Protein AF-A0A520W2F1-F1 (afdb_monomer_lite)

Structure (mmCIF, N/CA/C/O backbone):
data_AF-A0A520W2F1-F1
#
_entry.id   AF-A0A520W2F1-F1
#
loop_
_atom_site.group_PDB
_atom_site.id
_atom_site.type_symbol
_atom_site.label_atom_id
_atom_site.label_alt_id
_atom_site.label_comp_id
_atom_site.label_asym_id
_atom_site.label_entity_id
_atom_site.label_seq_id
_atom_site.pdbx_PDB_ins_code
_atom_site.Cartn_x
_atom_site.Cartn_y
_atom_site.Cartn_z
_atom_site.occupancy
_atom_site.B_iso_or_equiv
_atom_site.auth_seq_id
_atom_site.auth_comp_id
_atom_site.auth_asym_id
_atom_site.auth_atom_id
_atom_site.pdbx_PDB_model_num
ATOM 1 N N . TYR A 1 1 ? -14.269 18.482 9.002 1.00 90.44 1 TYR A N 1
ATOM 2 C CA . TYR A 1 1 ? -13.651 19.358 10.017 1.00 90.44 1 TYR A CA 1
ATOM 3 C C . TYR A 1 1 ? -13.728 20.830 9.618 1.00 90.44 1 TYR A C 1
ATOM 5 O O . TYR A 1 1 ? -14.440 21.563 10.280 1.00 90.44 1 TYR A O 1
ATOM 13 N N . GLN A 1 2 ? -13.091 21.264 8.519 1.00 90.62 2 GLN A N 1
ATOM 14 C CA . GLN A 1 2 ? -13.062 22.687 8.110 1.00 90.62 2 GLN A CA 1
ATOM 15 C C . GLN A 1 2 ? -14.448 23.316 7.886 1.00 90.62 2 GLN A C 1
ATOM 17 O O . GLN A 1 2 ? -14.643 24.490 8.170 1.00 90.62 2 GLN A O 1
ATOM 22 N N . GLU A 1 3 ? -15.423 22.529 7.433 1.00 90.25 3 GLU A N 1
ATOM 23 C CA . GLU A 1 3 ? -16.816 22.973 7.276 1.00 90.25 3 GLU A CA 1
ATOM 24 C C . GLU A 1 3 ? -17.661 22.846 8.558 1.00 90.25 3 GLU A C 1
ATOM 26 O O . GLU A 1 3 ? -18.875 23.011 8.516 1.00 90.25 3 GLU A O 1
ATOM 31 N N . GLY A 1 4 ? -17.049 22.495 9.693 1.00 92.69 4 GLY A N 1
ATOM 32 C CA . GLY A 1 4 ? -17.732 22.394 10.984 1.00 92.69 4 GLY A CA 1
ATOM 33 C C . GLY A 1 4 ? -18.647 21.177 11.151 1.00 92.69 4 GLY A C 1
ATOM 34 O O . GLY A 1 4 ? -19.496 21.195 12.029 1.00 92.69 4 GLY A O 1
ATOM 35 N N . LEU A 1 5 ? -18.509 20.126 10.331 1.00 94.31 5 LEU A N 1
ATOM 36 C CA . LEU A 1 5 ? -19.343 18.913 10.437 1.00 94.31 5 LEU A CA 1
ATOM 37 C C . LEU A 1 5 ? -18.865 17.903 11.487 1.00 94.31 5 LEU A C 1
ATOM 39 O O . LEU A 1 5 ? -19.678 17.186 12.059 1.00 94.31 5 LEU A O 1
ATOM 43 N N . ILE A 1 6 ? -17.559 17.820 11.728 1.00 97.25 6 ILE A N 1
ATOM 44 C CA . ILE A 1 6 ? -16.940 16.856 12.649 1.00 97.25 6 ILE A CA 1
ATOM 45 C C . ILE A 1 6 ? -15.871 17.553 13.487 1.00 97.25 6 ILE A C 1
ATOM 47 O O . ILE A 1 6 ? -15.365 18.602 13.071 1.00 97.25 6 ILE A O 1
ATOM 51 N N . THR A 1 7 ? -15.515 16.953 14.620 1.00 95.88 7 THR A N 1
ATOM 52 C CA . THR A 1 7 ? -14.354 17.331 15.442 1.00 95.88 7 THR A CA 1
ATOM 53 C C . THR A 1 7 ? -13.029 17.144 14.686 1.00 95.88 7 THR A C 1
ATOM 55 O O . THR A 1 7 ? -13.000 16.736 13.517 1.00 95.88 7 THR A O 1
ATOM 58 N N . TYR A 1 8 ? -11.915 17.535 15.309 1.00 92.44 8 TYR A N 1
ATOM 59 C CA . TYR A 1 8 ? -10.591 17.423 14.699 1.00 92.44 8 TYR A CA 1
ATOM 60 C C . TYR A 1 8 ? -10.228 15.954 14.444 1.00 92.44 8 TYR A C 1
ATOM 62 O O . TYR A 1 8 ? -10.428 15.095 15.295 1.00 92.44 8 TYR A O 1
ATOM 70 N N . MET A 1 9 ? -9.730 15.660 13.242 1.00 91.19 9 MET A N 1
ATOM 71 C CA . MET A 1 9 ? -9.581 14.289 12.737 1.00 91.19 9 MET A CA 1
ATOM 72 C C . MET A 1 9 ? -8.230 13.636 13.049 1.00 91.19 9 MET A C 1
ATOM 74 O O . MET A 1 9 ? -8.017 12.484 12.688 1.00 91.19 9 MET A O 1
ATOM 78 N N . ARG A 1 10 ? -7.289 14.369 13.651 1.00 88.25 10 ARG A N 1
ATOM 79 C CA . ARG A 1 10 ? -6.002 13.823 14.094 1.00 88.25 10 ARG A CA 1
ATOM 80 C C . ARG A 1 10 ? -6.065 13.709 15.603 1.00 88.25 10 ARG A C 1
ATOM 82 O O . ARG A 1 10 ? -5.764 14.658 16.304 1.00 88.25 10 ARG A O 1
ATOM 89 N N . THR A 1 11 ? -6.553 12.575 16.073 1.00 85.88 11 THR A N 1
ATOM 90 C CA . THR A 1 11 ? -6.689 12.296 17.498 1.00 85.88 11 THR A CA 1
ATOM 91 C C . THR A 1 11 ? -6.498 10.807 17.729 1.00 85.88 11 THR A C 1
ATOM 93 O O . THR A 1 11 ? -6.858 9.988 16.885 1.00 85.88 11 THR A O 1
ATOM 96 N N . ASP A 1 12 ? -5.894 10.484 18.858 1.00 82.62 12 ASP A N 1
ATOM 97 C CA . ASP A 1 12 ? -5.731 9.154 19.438 1.00 82.62 12 ASP A CA 1
ATOM 98 C C . ASP A 1 12 ? -6.747 8.901 20.572 1.00 82.62 12 ASP A C 1
ATOM 100 O O . ASP A 1 12 ? -6.760 7.844 21.203 1.00 82.62 12 ASP A O 1
ATOM 104 N N . SER A 1 13 ? -7.624 9.872 20.838 1.00 86.44 13 SER A N 1
ATOM 105 C CA . SER A 1 13 ? -8.632 9.807 21.886 1.00 86.44 13 SER A CA 1
ATOM 106 C C . SER A 1 13 ? -9.911 9.150 21.385 1.00 86.44 13 SER A C 1
ATOM 108 O O . SER A 1 13 ? -10.468 9.504 20.347 1.00 86.44 13 SER A O 1
ATOM 110 N N . THR A 1 14 ? -10.443 8.231 22.186 1.00 90.56 14 THR A N 1
ATOM 111 C CA . THR A 1 14 ? -11.793 7.675 22.015 1.00 90.56 14 THR A CA 1
ATOM 112 C C . THR A 1 14 ? -12.807 8.314 22.967 1.00 90.56 14 THR A C 1
ATOM 114 O O . THR A 1 14 ? -13.938 7.841 23.077 1.00 90.56 14 THR A O 1
ATOM 117 N N . VAL A 1 15 ? -12.405 9.349 23.712 1.00 91.69 15 VAL A N 1
ATOM 118 C CA . VAL A 1 15 ? -13.236 9.986 24.739 1.00 91.69 15 VAL A CA 1
ATOM 119 C C . VAL A 1 15 ? -14.227 10.940 24.079 1.00 91.69 15 VAL A C 1
ATOM 121 O O . VAL A 1 15 ? -13.848 11.734 23.224 1.00 91.69 15 VAL A O 1
ATOM 124 N N . LEU A 1 16 ? -15.489 10.892 24.506 1.00 93.88 16 LEU A N 1
ATOM 125 C CA . LEU A 1 16 ? -16.518 11.869 24.146 1.00 93.88 16 LEU A CA 1
ATOM 126 C C . LEU A 1 16 ? -16.729 12.859 25.296 1.00 93.88 16 LEU A C 1
ATOM 128 O O . LEU A 1 16 ? -16.698 12.471 26.464 1.00 93.88 16 LEU A O 1
ATOM 132 N N . SER A 1 17 ? -16.983 14.124 24.967 1.00 93.44 17 SER A N 1
ATOM 133 C CA . SER A 1 17 ? -17.388 15.148 25.925 1.00 93.44 17 SER A CA 1
ATOM 134 C C . SER A 1 17 ? -18.787 14.855 26.472 1.00 93.44 17 SER A C 1
ATOM 136 O O . SER A 1 17 ? -19.604 14.190 25.831 1.00 93.44 17 SER A O 1
ATOM 138 N N . GLU A 1 18 ? -19.119 15.418 27.634 1.00 94.12 18 GLU A N 1
ATOM 139 C CA . GLU A 1 18 ? -20.471 15.305 28.203 1.00 94.12 18 GLU A CA 1
ATOM 140 C C . GLU A 1 18 ? -21.548 15.847 27.249 1.00 94.12 18 GLU A C 1
ATOM 142 O O . GLU A 1 18 ? -22.629 15.264 27.119 1.00 94.12 18 GLU A O 1
ATOM 147 N N . THR A 1 19 ? -21.236 16.926 26.523 1.00 95.06 19 THR A N 1
ATOM 148 C CA . THR A 1 19 ? -22.117 17.503 25.499 1.00 95.06 19 THR A CA 1
ATOM 149 C C . THR A 1 19 ? -22.362 16.530 24.347 1.00 95.06 19 THR A C 1
ATOM 151 O O . THR A 1 19 ? -23.500 16.368 23.912 1.00 95.06 19 THR A O 1
ATOM 154 N N . ALA A 1 20 ? -21.331 15.817 23.894 1.00 96.62 20 ALA A N 1
ATOM 155 C CA . ALA A 1 20 ? -21.437 14.828 22.830 1.00 96.62 20 ALA A CA 1
ATOM 156 C C . ALA A 1 20 ? -22.192 13.566 23.255 1.00 96.62 20 ALA A C 1
ATOM 158 O O . ALA A 1 20 ? -23.028 13.063 22.503 1.00 96.62 20 ALA A O 1
ATOM 159 N N . ILE A 1 21 ? -21.930 13.076 24.470 1.00 97.56 21 ILE A N 1
ATOM 160 C CA . ILE A 1 21 ? -22.665 11.955 25.068 1.00 97.56 21 ILE A CA 1
ATOM 161 C C . ILE A 1 21 ? -24.153 12.304 25.145 1.00 97.56 21 ILE A C 1
ATOM 163 O O . ILE A 1 21 ? -25.001 11.512 24.731 1.00 97.56 21 ILE A O 1
ATOM 167 N N . SER A 1 22 ? -24.473 13.512 25.613 1.00 97.62 22 SER A N 1
ATOM 168 C CA . SER A 1 22 ? -25.851 14.001 25.693 1.00 97.62 22 SER A CA 1
ATOM 169 C C . SER A 1 22 ? -26.500 14.096 24.310 1.00 97.62 22 SER A C 1
ATOM 171 O O . SER A 1 22 ? -27.618 13.616 24.127 1.00 97.62 22 SER A O 1
ATOM 173 N N . ALA A 1 23 ? -25.794 14.636 23.311 1.00 98.00 23 ALA A N 1
ATOM 174 C CA . ALA A 1 23 ? -26.276 14.729 21.933 1.00 98.00 23 ALA A CA 1
ATOM 175 C C . ALA A 1 23 ? -26.594 13.350 21.328 1.00 98.00 23 ALA A C 1
ATOM 177 O O . ALA A 1 23 ? -27.672 13.153 20.760 1.00 98.00 23 ALA A O 1
ATOM 178 N N . ALA A 1 24 ? -25.691 12.377 21.498 1.00 98.12 24 ALA A N 1
ATOM 179 C CA . ALA A 1 24 ? -25.883 11.007 21.032 1.00 98.12 24 ALA A CA 1
ATOM 180 C C . ALA A 1 24 ? -27.083 10.335 21.715 1.00 98.12 24 ALA A C 1
ATOM 182 O O . ALA A 1 24 ? -27.955 9.788 21.041 1.00 98.12 24 ALA A O 1
ATOM 183 N N . ARG A 1 25 ? -27.172 10.418 23.049 1.00 98.12 25 ARG A N 1
ATOM 184 C CA . ARG A 1 25 ? -28.269 9.823 23.830 1.00 98.12 25 ARG A CA 1
ATOM 185 C C . ARG A 1 25 ? -29.623 10.449 23.501 1.00 98.12 25 ARG A C 1
ATOM 187 O O . ARG A 1 25 ? -30.599 9.719 23.346 1.00 98.12 25 ARG A O 1
ATOM 194 N N . ASN A 1 26 ? -29.676 11.768 23.316 1.00 97.88 26 ASN A N 1
ATOM 195 C CA . ASN A 1 26 ? -30.883 12.469 22.871 1.00 97.88 26 ASN A CA 1
ATOM 196 C C . ASN A 1 26 ? -31.319 12.003 21.480 1.00 97.88 26 ASN A C 1
ATOM 198 O O . ASN A 1 26 ? -32.504 11.759 21.251 1.00 97.88 26 ASN A O 1
ATOM 202 N N . TYR A 1 27 ? -30.373 11.832 20.552 1.00 97.81 27 TYR A N 1
ATOM 203 C CA . TYR A 1 27 ? -30.680 11.269 19.241 1.00 97.81 27 TYR A CA 1
ATOM 204 C C . TYR A 1 27 ? -31.247 9.847 19.359 1.00 97.81 27 TYR A C 1
ATOM 206 O O . TYR A 1 27 ? -32.271 9.560 18.741 1.00 97.81 27 TYR A O 1
ATOM 214 N N . ILE A 1 28 ? -30.649 8.984 20.190 1.00 97.94 28 ILE A N 1
ATOM 215 C CA . ILE A 1 28 ? -31.130 7.610 20.402 1.00 97.94 28 ILE A CA 1
ATOM 216 C C . ILE A 1 28 ? -32.555 7.615 20.969 1.00 97.94 28 ILE A C 1
ATOM 218 O O . ILE A 1 28 ? -33.444 6.987 20.400 1.00 97.94 28 ILE A O 1
ATOM 222 N N . SER A 1 29 ? -32.794 8.386 22.035 1.00 97.56 29 SER A N 1
ATOM 223 C CA . SER A 1 29 ? -34.103 8.510 22.691 1.00 97.56 29 SER A CA 1
ATOM 224 C C . SER A 1 29 ? -35.216 8.964 21.741 1.00 97.56 29 SER A C 1
ATOM 226 O O . SER A 1 29 ? -36.367 8.574 21.914 1.00 97.56 29 SER A O 1
ATOM 228 N N . ASN A 1 30 ? -34.891 9.807 20.757 1.00 97.06 30 ASN A N 1
ATOM 229 C CA . ASN A 1 30 ? -35.870 10.362 19.823 1.00 97.06 30 ASN A CA 1
ATOM 230 C C . ASN A 1 30 ? -36.127 9.478 18.594 1.00 97.06 30 ASN A C 1
ATOM 232 O O . ASN A 1 30 ? -37.130 9.681 17.914 1.00 97.06 30 ASN A O 1
ATOM 236 N N . ASN A 1 31 ? -35.225 8.544 18.271 1.00 96.62 31 ASN A N 1
ATOM 237 C CA . ASN A 1 31 ? -35.270 7.793 17.009 1.00 96.62 31 ASN A CA 1
ATOM 238 C C . ASN A 1 31 ? -35.364 6.268 17.188 1.00 96.62 31 ASN A C 1
ATOM 240 O O . ASN A 1 31 ? -35.648 5.573 16.215 1.00 96.62 31 ASN A O 1
ATOM 244 N N . PHE A 1 32 ? -35.153 5.738 18.396 1.00 96.44 32 PHE A N 1
ATOM 245 C CA . PHE A 1 32 ? -35.171 4.299 18.679 1.00 96.44 32 PHE A CA 1
ATOM 246 C C . PHE A 1 32 ? -36.085 3.964 19.862 1.00 96.44 32 PHE A C 1
ATOM 248 O O . PHE A 1 32 ? -36.424 4.820 20.678 1.00 96.44 32 PHE A O 1
ATOM 255 N N . HIS A 1 33 ? -36.482 2.692 19.971 1.00 96.56 33 HIS A N 1
ATOM 256 C CA . HIS A 1 33 ? -37.193 2.200 21.153 1.00 96.56 33 HIS A CA 1
ATOM 257 C C . HIS A 1 33 ? -36.317 2.348 22.409 1.00 96.56 33 HIS A C 1
ATOM 259 O O . HIS A 1 33 ? -35.094 2.224 22.329 1.00 96.56 33 HIS A O 1
ATOM 265 N N . LYS A 1 34 ? -36.941 2.553 23.578 1.00 96.69 34 LYS A N 1
ATOM 266 C CA . LYS A 1 34 ? -36.243 2.803 24.855 1.00 96.69 34 LYS A CA 1
ATOM 267 C C . LYS A 1 34 ? -35.170 1.758 25.195 1.00 96.69 34 LYS A C 1
ATOM 269 O O . LYS A 1 34 ? -34.171 2.104 25.805 1.00 96.69 34 LYS A O 1
ATOM 274 N N . ASP A 1 35 ? -35.350 0.510 24.760 1.00 96.62 35 ASP A N 1
ATOM 275 C CA . ASP A 1 35 ? -34.428 -0.594 25.061 1.00 96.62 35 ASP A CA 1
ATOM 276 C C . ASP A 1 35 ? -33.057 -0.432 24.372 1.00 96.62 35 ASP A C 1
ATOM 278 O O . ASP A 1 35 ? -32.069 -1.027 24.801 1.00 96.62 35 ASP A O 1
ATOM 282 N N . TYR A 1 36 ? -32.962 0.402 23.328 1.00 97.56 36 TYR A N 1
ATOM 283 C CA . TYR A 1 36 ? -31.696 0.732 22.661 1.00 97.56 36 TYR A CA 1
ATOM 284 C C . TYR A 1 36 ? -30.877 1.798 23.397 1.00 97.56 36 TYR A C 1
ATOM 286 O O . TYR A 1 36 ? -29.715 2.006 23.044 1.00 97.56 36 TYR A O 1
ATOM 294 N N . LEU A 1 37 ? -31.455 2.467 24.399 1.00 97.81 37 LEU A N 1
ATOM 295 C CA . LEU A 1 37 ? -30.770 3.455 25.222 1.00 97.81 37 LEU A CA 1
ATOM 296 C C . LEU A 1 37 ? -30.395 2.826 26.577 1.00 97.81 37 LEU A C 1
ATOM 298 O O . LEU A 1 37 ? -31.286 2.520 27.370 1.00 97.81 37 LEU A O 1
ATOM 302 N N . PRO A 1 38 ? -29.101 2.663 26.895 1.00 97.00 38 PRO A N 1
ATOM 303 C CA . PRO A 1 38 ? -28.687 2.176 28.201 1.00 97.00 38 PRO A CA 1
ATOM 304 C C . PRO A 1 38 ? -29.016 3.208 29.288 1.00 97.00 38 PRO A C 1
ATOM 306 O O . PRO A 1 38 ? -28.926 4.421 29.059 1.00 97.00 38 PRO A O 1
ATOM 309 N N . ASN A 1 39 ? -29.352 2.721 30.488 1.00 95.38 39 ASN A N 1
ATOM 310 C CA . ASN A 1 39 ? -29.718 3.566 31.632 1.00 95.38 39 ASN A CA 1
ATOM 311 C C . ASN A 1 39 ? -28.635 4.612 31.935 1.00 95.38 39 ASN A C 1
ATOM 313 O O . ASN A 1 39 ? -28.934 5.800 32.020 1.00 95.38 39 ASN A O 1
ATOM 317 N N . GLU A 1 40 ? -27.377 4.177 31.985 1.00 96.69 40 GLU A N 1
ATOM 318 C CA . GLU A 1 40 ? -26.213 5.028 32.236 1.00 96.69 40 GLU A CA 1
ATOM 319 C C . GLU A 1 40 ? -25.466 5.374 30.932 1.00 96.69 40 GLU A C 1
ATOM 321 O O . GLU A 1 40 ? -25.478 4.579 29.982 1.00 96.69 40 GLU A O 1
ATOM 326 N N . PRO A 1 41 ? -24.810 6.548 30.854 1.00 97.00 41 PRO A N 1
ATOM 327 C CA . PRO A 1 41 ? -23.959 6.907 29.723 1.00 97.00 41 PRO A CA 1
ATOM 328 C C . PRO A 1 41 ? -22.741 5.981 29.619 1.00 97.00 41 PRO A C 1
ATOM 330 O O . PRO A 1 41 ? -22.143 5.590 30.623 1.00 97.00 41 PRO A O 1
ATOM 333 N N . ARG A 1 42 ? -22.332 5.659 28.387 1.00 95.56 42 ARG A N 1
ATOM 334 C CA . ARG A 1 42 ? -21.140 4.839 28.141 1.00 95.56 42 ARG A CA 1
ATOM 335 C C . ARG A 1 42 ? -19.907 5.727 28.053 1.00 95.56 42 ARG A C 1
ATOM 337 O O . ARG A 1 42 ? -19.890 6.702 27.304 1.00 95.56 42 ARG A O 1
ATOM 344 N N . THR A 1 43 ? -18.860 5.364 28.786 1.00 92.06 43 THR A N 1
ATOM 345 C CA . THR A 1 43 ? -17.564 6.051 28.748 1.00 92.06 43 THR A CA 1
ATOM 346 C C . THR A 1 43 ? -16.481 5.097 28.260 1.00 92.06 43 THR A C 1
ATOM 348 O O . THR A 1 43 ? -16.436 3.932 28.652 1.00 92.06 43 THR A O 1
ATOM 351 N N . TYR A 1 44 ? -15.606 5.597 27.390 1.00 90.62 44 TYR A N 1
ATOM 352 C CA . TYR A 1 44 ? -14.509 4.834 26.801 1.00 90.62 44 TYR A CA 1
ATOM 353 C C . TYR A 1 44 ? -13.194 5.489 27.195 1.00 90.62 44 TYR A C 1
ATOM 355 O O . TYR A 1 44 ? -12.992 6.677 26.949 1.00 90.62 44 TYR A O 1
ATOM 363 N N . LYS A 1 45 ? -12.308 4.724 27.835 1.00 81.31 45 LYS A N 1
ATOM 364 C CA . LYS A 1 45 ? -10.980 5.208 28.219 1.00 81.31 45 LYS A CA 1
ATOM 365 C C . LYS A 1 45 ? -10.054 5.158 27.008 1.00 81.31 45 LYS A C 1
ATOM 367 O O . LYS A 1 45 ? -10.008 4.128 26.337 1.00 81.31 45 LYS A O 1
ATOM 372 N N . SER A 1 46 ? -9.298 6.231 26.777 1.00 74.25 46 SER A N 1
ATOM 373 C CA . SER A 1 46 ? -8.190 6.183 25.821 1.00 74.25 46 SER A CA 1
ATOM 374 C C . SER A 1 46 ? -7.128 5.196 26.317 1.00 74.25 46 SER A C 1
ATOM 376 O O . SER A 1 46 ? -6.836 5.140 27.515 1.00 74.25 46 SER A O 1
ATOM 378 N N . LYS A 1 47 ? -6.579 4.395 25.400 1.00 64.69 47 LYS A N 1
ATOM 379 C CA . LYS A 1 47 ? -5.456 3.486 25.676 1.00 64.69 47 LYS A CA 1
ATOM 380 C C . LYS A 1 47 ? -4.102 4.200 25.617 1.00 64.69 47 LYS A C 1
ATOM 382 O O . LYS A 1 47 ? -3.119 3.656 26.116 1.00 64.69 47 LYS A O 1
ATOM 387 N N . VAL A 1 48 ? -4.043 5.390 25.019 1.00 62.69 48 VAL A N 1
ATOM 388 C CA . VAL A 1 48 ? -2.790 6.094 24.735 1.00 62.69 48 VAL A CA 1
ATOM 389 C C . VAL A 1 48 ? -2.425 7.009 25.905 1.00 62.69 48 VAL A C 1
ATOM 391 O O . VAL A 1 48 ? -3.270 7.725 26.440 1.00 62.69 48 VAL A O 1
ATOM 394 N N . LYS A 1 49 ? -1.161 6.939 26.345 1.00 54.16 49 LYS A N 1
ATOM 395 C CA . LYS A 1 49 ? -0.626 7.707 27.487 1.00 54.16 49 LYS A CA 1
ATOM 396 C C . LYS A 1 49 ? -0.408 9.191 27.183 1.00 54.16 49 LYS A C 1
ATOM 398 O O . LYS A 1 49 ? -0.189 9.957 28.117 1.00 54.16 49 LYS A O 1
ATOM 403 N N . ASN A 1 50 ? -0.423 9.584 25.912 1.00 56.38 50 ASN A N 1
ATOM 404 C CA . ASN A 1 50 ? -0.050 10.929 25.515 1.00 56.38 50 ASN A CA 1
ATOM 405 C C . ASN A 1 50 ? -1.219 11.915 25.686 1.00 56.38 50 ASN A C 1
ATOM 407 O O . ASN A 1 50 ? -2.337 11.674 25.244 1.00 56.38 50 ASN A O 1
ATOM 411 N N . THR A 1 51 ? -0.941 13.036 26.351 1.00 52.59 51 THR A N 1
ATOM 412 C CA . THR A 1 51 ? -1.860 14.154 26.626 1.00 52.59 51 THR A CA 1
ATOM 413 C C . THR A 1 51 ? -1.620 15.360 25.719 1.00 52.59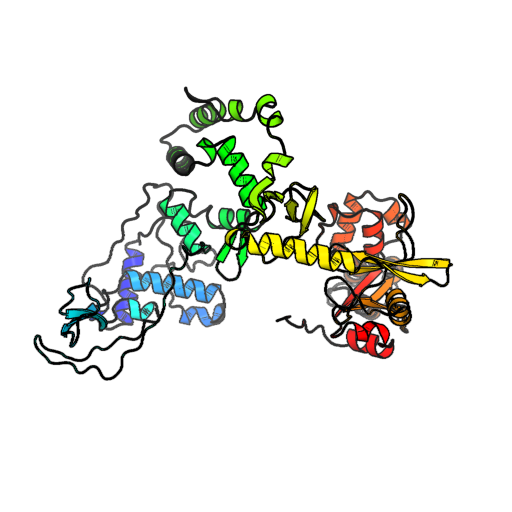 51 THR A C 1
ATOM 415 O O . THR A 1 51 ? -2.151 16.436 25.997 1.00 52.59 51 THR A O 1
ATOM 418 N N . GLN A 1 52 ? -0.822 15.217 24.653 1.00 48.75 52 GLN A N 1
ATOM 419 C CA . GLN A 1 52 ? -0.427 16.350 23.806 1.00 48.75 52 GLN A CA 1
ATOM 420 C C . GLN A 1 52 ? -1.585 17.097 23.163 1.00 48.75 52 GLN A C 1
ATOM 422 O O . GLN A 1 52 ? -1.437 18.258 22.793 1.00 48.75 52 GLN A O 1
ATOM 427 N N . GLU A 1 53 ? -2.758 16.487 23.108 1.00 49.78 53 GLU A N 1
ATOM 428 C CA . GLU A 1 53 ? -3.950 17.157 22.663 1.00 49.78 53 GLU A CA 1
ATOM 429 C C . GLU A 1 53 ? -5.115 16.716 23.557 1.00 49.78 53 GLU A C 1
ATOM 431 O O . GLU A 1 53 ? -5.503 15.550 23.572 1.00 49.78 53 GLU A O 1
ATOM 436 N N . ALA A 1 54 ? -5.684 17.654 24.326 1.00 56.22 54 ALA A N 1
ATOM 437 C CA . ALA A 1 54 ? -6.968 17.512 25.021 1.00 56.22 54 ALA A CA 1
ATOM 438 C C . ALA A 1 54 ? -8.104 17.399 23.988 1.00 56.22 54 ALA A C 1
ATOM 440 O O . ALA A 1 54 ? -8.981 18.259 23.882 1.00 56.22 54 ALA A O 1
ATOM 441 N N . HIS A 1 55 ? -8.006 16.402 23.120 1.00 70.19 55 HIS A N 1
ATOM 442 C CA . HIS A 1 55 ? -8.869 16.205 21.984 1.00 70.19 55 HIS A CA 1
ATOM 443 C C . HIS A 1 55 ? -9.825 15.067 22.263 1.00 70.19 55 HIS A C 1
ATOM 445 O O . HIS A 1 55 ? -9.564 14.087 22.961 1.00 70.19 55 HIS A O 1
ATOM 451 N N . GLU A 1 56 ? -11.009 15.298 21.746 1.00 87.38 56 GLU A N 1
ATOM 452 C CA . GLU A 1 56 ? -12.126 14.396 21.802 1.00 87.38 56 GLU A CA 1
ATOM 453 C C . GLU A 1 56 ? -12.078 13.467 20.590 1.00 87.38 56 GLU A C 1
ATOM 455 O O . GLU A 1 56 ? -11.480 13.811 19.570 1.00 87.38 56 GLU A O 1
ATOM 460 N N . ALA A 1 57 ? -12.764 12.331 20.675 1.00 93.81 57 ALA A N 1
ATOM 461 C CA . ALA A 1 57 ? -12.946 11.424 19.555 1.00 93.81 57 ALA A CA 1
ATOM 462 C C . ALA A 1 57 ? -13.459 12.129 18.290 1.00 93.81 57 ALA A C 1
ATOM 464 O O . ALA A 1 57 ? -14.150 13.156 18.337 1.00 93.81 57 ALA A O 1
ATOM 465 N N . ILE A 1 58 ? -13.174 11.522 17.135 1.00 95.94 58 ILE A N 1
ATOM 466 C CA . ILE A 1 58 ? -13.743 11.948 15.856 1.00 95.94 58 ILE A CA 1
ATOM 467 C C . ILE A 1 58 ? -15.241 11.641 15.863 1.00 95.94 58 ILE A C 1
ATOM 469 O O . ILE A 1 58 ? -15.656 10.484 15.833 1.00 95.94 58 ILE A O 1
ATOM 473 N N . ARG A 1 59 ? -16.058 12.691 15.891 1.00 97.25 59 ARG A N 1
ATOM 474 C CA . ARG A 1 59 ? -17.518 12.606 16.006 1.00 97.25 59 ARG A CA 1
ATOM 475 C C . ARG A 1 59 ? -18.196 13.796 15.322 1.00 97.25 59 ARG A C 1
ATOM 477 O O . ARG A 1 59 ? -17.508 14.769 14.991 1.00 97.25 59 ARG A O 1
ATOM 484 N N . PRO A 1 60 ? -19.523 13.771 15.101 1.00 98.00 60 PRO A N 1
ATOM 485 C CA . PRO A 1 60 ? -20.240 14.934 14.590 1.00 98.00 60 PRO A CA 1
ATOM 486 C C . PRO A 1 60 ? -20.037 16.156 15.494 1.00 98.00 60 PRO A C 1
ATOM 488 O O . PRO A 1 60 ? -20.030 16.043 16.718 1.00 98.00 60 PRO A O 1
ATOM 491 N N . ALA A 1 61 ? -19.841 17.329 14.908 1.00 96.00 61 ALA A N 1
ATOM 492 C CA . ALA A 1 61 ? -19.660 18.570 15.654 1.00 96.00 61 ALA A CA 1
ATOM 493 C C . ALA A 1 61 ? -20.999 19.146 16.154 1.00 96.00 61 ALA A C 1
ATOM 495 O O . ALA A 1 61 ? -22.070 18.779 15.670 1.00 96.00 61 ALA A O 1
ATOM 496 N N . GLY A 1 62 ? -20.911 20.090 17.097 1.00 93.00 62 GLY A N 1
ATOM 497 C CA . GLY A 1 62 ? -22.060 20.784 17.688 1.00 93.00 62 GLY A CA 1
ATOM 498 C C . GLY A 1 62 ? -22.699 20.055 18.875 1.00 93.00 62 GLY A C 1
ATOM 499 O O . GLY A 1 62 ? -22.415 18.889 19.138 1.00 93.00 62 GLY A O 1
ATOM 500 N N . GLU A 1 63 ? -23.565 20.770 19.598 1.00 94.06 63 GLU A N 1
ATOM 501 C CA . GLU A 1 63 ? -24.366 20.237 20.719 1.00 94.06 63 GLU A CA 1
ATOM 502 C C . GLU A 1 63 ? -25.537 19.363 20.248 1.00 94.06 63 GLU A C 1
ATOM 504 O O . GLU A 1 63 ? -26.084 18.569 21.009 1.00 94.06 63 GLU A O 1
ATOM 509 N N . VAL A 1 64 ? -25.925 19.506 18.978 1.00 95.69 64 VAL A N 1
ATOM 510 C CA . VAL A 1 64 ? -26.950 18.696 18.321 1.00 95.69 64 VAL A CA 1
ATOM 511 C C . VAL A 1 64 ? -26.351 18.140 17.041 1.00 95.69 64 VAL A C 1
ATOM 513 O O . VAL A 1 64 ? -25.972 18.893 16.145 1.00 95.69 64 VAL A O 1
ATOM 516 N N . PHE A 1 65 ? -26.271 16.815 16.947 1.00 96.88 65 PHE A N 1
ATOM 517 C CA . PHE A 1 65 ? -25.715 16.162 15.769 1.00 96.88 65 PHE A CA 1
ATOM 518 C C . PHE A 1 65 ? -26.676 16.252 14.588 1.00 96.88 65 PHE A C 1
ATOM 520 O O . PHE A 1 65 ? -27.876 16.005 14.720 1.00 96.88 65 PHE A O 1
ATOM 527 N N . ILE A 1 66 ? -26.133 16.577 13.417 1.00 95.19 66 ILE A N 1
ATOM 528 C CA . ILE A 1 66 ? -26.893 16.657 12.173 1.00 95.19 66 ILE A CA 1
ATOM 529 C C . ILE A 1 66 ? -27.038 15.233 11.613 1.00 95.19 66 ILE A C 1
ATOM 531 O O . ILE A 1 66 ? -26.037 14.602 11.297 1.00 95.19 66 ILE A O 1
ATOM 535 N N . PRO A 1 67 ? -28.248 14.679 11.457 1.00 94.50 67 PRO A N 1
ATOM 536 C CA . PRO A 1 67 ? -28.378 13.331 10.915 1.00 94.50 67 PRO A CA 1
ATOM 537 C C . PRO A 1 67 ? -27.934 13.282 9.440 1.00 94.50 67 PRO A C 1
ATOM 539 O O . PRO A 1 67 ? -28.191 14.245 8.708 1.00 94.50 67 PRO A O 1
ATOM 542 N N . PRO A 1 68 ? -27.323 12.182 8.956 1.00 93.25 68 PRO A N 1
ATOM 543 C CA . PRO A 1 68 ? -26.765 12.120 7.603 1.00 93.25 68 PRO A CA 1
ATOM 544 C C . PRO A 1 68 ? -27.758 12.503 6.499 1.00 93.25 68 PRO A C 1
ATOM 546 O O . PRO A 1 68 ? -27.438 13.293 5.611 1.00 93.25 68 PRO A O 1
ATOM 549 N N . ASN A 1 69 ? -29.015 12.063 6.598 1.00 90.19 69 ASN A N 1
ATOM 550 C CA . ASN A 1 69 ? -30.056 12.398 5.621 1.00 90.19 69 ASN A CA 1
ATOM 551 C C . ASN A 1 69 ? -30.269 13.916 5.429 1.00 90.19 69 ASN A C 1
ATOM 553 O O . ASN A 1 69 ? -30.698 14.327 4.351 1.00 90.19 69 ASN A O 1
ATOM 557 N N . LYS A 1 70 ? -29.932 14.760 6.415 1.00 91.38 70 LYS A N 1
ATOM 558 C CA . LYS A 1 70 ? -30.038 16.226 6.329 1.00 91.38 70 LYS A CA 1
ATOM 559 C C . LYS A 1 70 ? -28.912 16.884 5.535 1.00 91.38 70 LYS A C 1
ATOM 561 O O . LYS A 1 70 ? -29.112 17.992 5.050 1.00 91.38 70 LYS A O 1
ATOM 566 N N . ILE A 1 71 ? -27.767 16.222 5.376 1.00 88.06 71 ILE A N 1
ATOM 567 C CA . ILE A 1 71 ? -26.644 16.740 4.578 1.00 88.06 71 ILE A CA 1
ATOM 568 C C . ILE A 1 71 ? -26.608 16.157 3.155 1.00 88.06 71 ILE A C 1
ATOM 570 O O . ILE A 1 71 ? -25.862 16.647 2.309 1.00 88.06 71 ILE A O 1
ATOM 574 N N . SER A 1 72 ? -27.449 15.158 2.865 1.00 83.88 72 SER A N 1
ATOM 575 C CA . SER A 1 72 ? -27.517 14.466 1.566 1.00 83.88 72 SER A CA 1
ATOM 576 C C . SER A 1 72 ? -27.740 15.401 0.368 1.00 83.88 72 SER A C 1
ATOM 578 O O . SER A 1 72 ? -27.157 15.189 -0.692 1.00 83.88 72 SER A O 1
ATOM 580 N N . SER A 1 73 ? -28.523 16.473 0.533 1.00 81.50 73 SER A N 1
ATOM 581 C CA . SER A 1 73 ? -28.798 17.452 -0.527 1.00 81.50 73 SER A CA 1
ATOM 582 C C . SER A 1 73 ? -27.598 18.338 -0.861 1.00 81.50 73 SER A C 1
ATOM 584 O O . SER A 1 73 ? -27.444 18.742 -2.011 1.00 81.50 73 SER A O 1
ATOM 586 N N . LYS A 1 74 ? -26.740 18.633 0.126 1.00 83.62 74 LYS A N 1
ATOM 587 C CA . LYS A 1 74 ? -25.531 19.446 -0.063 1.00 83.62 74 LYS A CA 1
ATOM 588 C C . LYS A 1 74 ? -24.385 18.625 -0.653 1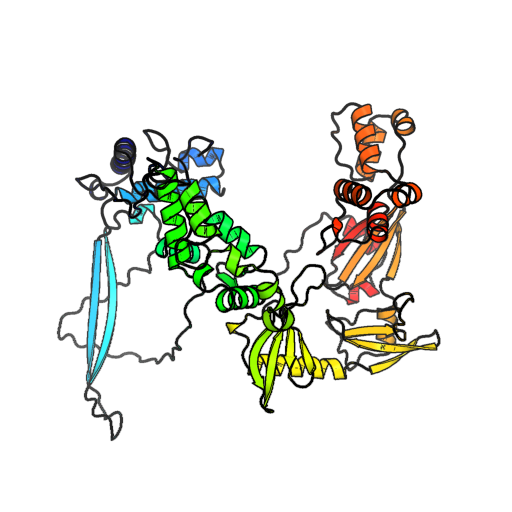.00 83.62 74 LYS A C 1
ATOM 590 O O . LYS A 1 74 ? -23.653 19.144 -1.488 1.00 83.62 74 LYS A O 1
ATOM 595 N N . TYR A 1 75 ? -24.236 17.370 -0.230 1.00 79.88 75 TYR A N 1
ATOM 596 C CA . TYR A 1 75 ? -23.071 16.555 -0.586 1.00 79.88 75 TYR A CA 1
ATOM 597 C C . TYR A 1 75 ? -23.348 15.454 -1.606 1.00 79.88 75 TYR A C 1
ATOM 599 O O . TYR A 1 75 ? -22.399 14.794 -1.991 1.00 79.88 75 TYR A O 1
ATOM 607 N N . ASN A 1 76 ? -24.577 15.270 -2.104 1.00 77.19 76 ASN A N 1
ATOM 608 C CA . ASN A 1 76 ? -24.990 14.072 -2.851 1.00 77.19 76 ASN A CA 1
ATOM 609 C C . ASN A 1 76 ? -24.843 12.793 -1.990 1.00 77.19 76 ASN A C 1
ATOM 611 O O . ASN A 1 76 ? -23.836 12.582 -1.321 1.00 77.19 76 ASN A O 1
ATOM 615 N N . GLY A 1 77 ? -25.848 11.915 -1.991 1.00 72.50 77 GLY A N 1
ATOM 616 C CA . GLY A 1 77 ? -25.860 10.713 -1.140 1.00 72.50 77 GLY A CA 1
ATOM 617 C C . GLY A 1 77 ? -24.726 9.717 -1.427 1.00 72.50 77 GLY A C 1
ATOM 618 O O . GLY A 1 77 ? -24.420 8.881 -0.583 1.00 72.50 77 GLY A O 1
ATOM 619 N N . ASP A 1 78 ? -24.078 9.830 -2.587 1.00 76.75 78 ASP A N 1
ATOM 620 C CA . ASP A 1 78 ? -22.994 8.942 -3.009 1.00 76.75 78 ASP A CA 1
ATOM 621 C C . ASP A 1 78 ? -21.581 9.527 -2.873 1.00 76.75 78 ASP A C 1
ATOM 623 O O . ASP A 1 78 ? -20.617 8.828 -3.205 1.00 76.75 78 ASP A O 1
ATOM 627 N N . SER A 1 79 ? -21.423 10.761 -2.383 1.00 88.75 79 SER A N 1
ATOM 628 C CA . SER A 1 79 ? -20.088 11.344 -2.185 1.00 88.75 79 SER A CA 1
ATOM 629 C C . SER A 1 79 ? -19.310 10.685 -1.051 1.00 88.75 79 SER A C 1
ATOM 631 O O . SER A 1 79 ? -19.876 10.118 -0.108 1.00 88.75 79 SER A O 1
ATOM 633 N N . ASP A 1 80 ? -17.987 10.798 -1.128 1.00 92.19 80 ASP A N 1
ATOM 634 C CA . ASP A 1 80 ? -17.084 10.290 -0.101 1.00 92.19 80 ASP A CA 1
ATOM 635 C C . ASP A 1 80 ? -17.255 11.065 1.215 1.00 92.19 80 ASP A C 1
ATOM 637 O O . ASP A 1 80 ? -17.237 10.462 2.289 1.00 92.19 80 ASP A O 1
ATOM 641 N N . GLU A 1 81 ? -17.525 12.374 1.156 1.00 92.19 81 GLU A N 1
ATOM 642 C CA . GLU A 1 81 ? -17.821 13.199 2.328 1.00 92.19 81 GLU A CA 1
ATOM 643 C C . GLU A 1 81 ? -19.087 12.728 3.051 1.00 92.19 81 GLU A C 1
ATOM 645 O O . GLU A 1 81 ? -19.081 12.587 4.278 1.00 92.19 81 GLU A O 1
ATOM 650 N N . TYR A 1 82 ? -20.165 12.446 2.309 1.00 92.88 82 TYR A N 1
ATOM 651 C CA . TYR A 1 82 ? -21.408 11.931 2.883 1.00 92.88 82 TYR A CA 1
ATOM 652 C C . TYR A 1 82 ? -21.202 10.555 3.523 1.00 92.88 82 TYR A C 1
ATOM 654 O O . TYR A 1 82 ? -21.652 10.319 4.649 1.00 92.88 82 TYR A O 1
ATOM 662 N N . LYS A 1 83 ? -20.507 9.646 2.829 1.00 93.38 83 LYS A N 1
ATOM 663 C CA . LYS A 1 83 ? -20.228 8.288 3.319 1.00 93.38 83 LYS A CA 1
ATOM 664 C C . LYS A 1 83 ? -19.372 8.312 4.583 1.00 93.38 83 LYS A C 1
ATOM 666 O O . LYS A 1 83 ? -19.716 7.646 5.559 1.00 93.38 83 LYS A O 1
ATOM 671 N N . LEU A 1 84 ? -18.311 9.120 4.600 1.00 95.19 84 LEU A N 1
ATOM 672 C CA . LEU A 1 84 ? -17.437 9.265 5.762 1.00 95.19 84 LEU A CA 1
ATOM 673 C C . LEU A 1 84 ? -18.168 9.912 6.944 1.00 95.19 84 LEU A C 1
ATOM 675 O O . LEU A 1 84 ? -18.053 9.433 8.070 1.00 95.19 84 LEU A O 1
ATOM 679 N N . TYR A 1 85 ? -18.966 10.955 6.702 1.00 96.25 85 TYR A N 1
ATOM 680 C CA . TYR A 1 85 ? -19.788 11.556 7.751 1.00 96.25 85 TYR A CA 1
ATOM 681 C C . TYR A 1 85 ? -20.799 10.562 8.328 1.00 96.25 85 TYR A C 1
ATOM 683 O O . TYR A 1 85 ? -20.935 10.462 9.545 1.00 96.25 85 TYR A O 1
ATOM 691 N N . SER A 1 86 ? -21.476 9.802 7.464 1.00 95.06 86 SER A N 1
ATOM 692 C CA . SER A 1 86 ? -22.438 8.773 7.870 1.00 95.06 86 SER A CA 1
ATOM 693 C C . SER A 1 86 ? -21.779 7.709 8.741 1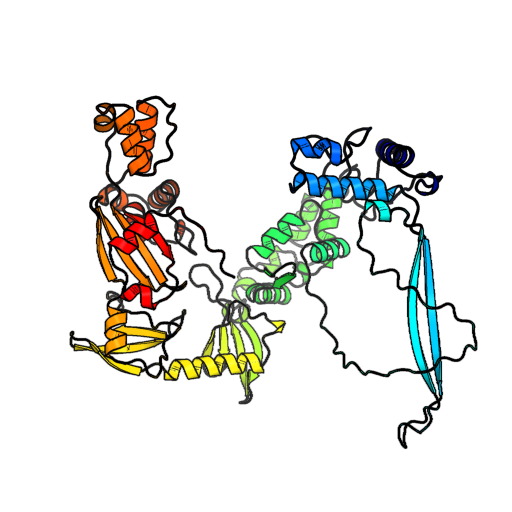.00 95.06 86 SER A C 1
ATOM 695 O O . SER A 1 86 ? -22.340 7.330 9.764 1.00 95.06 86 SER A O 1
ATOM 697 N N . LEU A 1 87 ? -20.568 7.274 8.382 1.00 95.81 87 LEU A N 1
ATOM 698 C CA . LEU A 1 87 ? -19.781 6.337 9.180 1.00 95.81 87 LEU A CA 1
ATOM 699 C C . LEU A 1 87 ? -19.448 6.913 10.564 1.00 95.81 87 LEU A C 1
ATOM 701 O O . LEU A 1 87 ? -19.709 6.261 11.571 1.00 95.81 87 LEU A O 1
ATOM 705 N N . ILE A 1 88 ? -18.926 8.144 10.622 1.00 97.31 88 ILE A N 1
ATOM 706 C CA . ILE A 1 88 ? -18.581 8.829 11.880 1.00 97.31 88 ILE A CA 1
ATOM 707 C C . ILE A 1 88 ? -19.822 9.001 12.767 1.00 97.31 88 ILE A C 1
ATOM 709 O O . ILE A 1 88 ? -19.784 8.713 13.966 1.00 97.31 88 ILE A O 1
ATOM 713 N N . PHE A 1 89 ? -20.937 9.443 12.182 1.00 97.56 89 PHE A N 1
ATOM 714 C CA . PHE A 1 89 ? -22.213 9.599 12.872 1.00 97.56 89 PHE A CA 1
ATOM 715 C C . PHE A 1 89 ? -22.690 8.262 13.443 1.00 97.56 89 PHE A C 1
ATOM 717 O O . PHE A 1 89 ? -22.909 8.152 14.649 1.00 97.56 89 PHE A O 1
ATOM 724 N N . ASN A 1 90 ? -22.783 7.229 12.604 1.00 96.94 90 ASN A N 1
ATOM 725 C CA . ASN A 1 90 ? -23.263 5.910 13.002 1.00 96.94 90 ASN A CA 1
ATOM 726 C C . ASN A 1 90 ? -22.380 5.288 14.086 1.00 96.94 90 ASN A C 1
ATOM 728 O O . ASN A 1 90 ? -22.909 4.737 15.049 1.00 96.94 90 ASN A O 1
ATOM 732 N N . GLN A 1 91 ? -21.055 5.429 13.985 1.00 97.12 91 GLN A N 1
ATOM 733 C CA . GLN A 1 91 ? -20.119 4.951 15.002 1.00 97.12 91 GLN A CA 1
ATOM 734 C C . GLN A 1 91 ? -20.309 5.681 16.338 1.00 97.12 91 GLN A C 1
ATOM 736 O O . GLN A 1 91 ? -20.354 5.042 17.391 1.00 97.12 91 GLN A O 1
ATOM 741 N N . THR A 1 92 ? -20.487 7.006 16.301 1.00 97.75 92 THR A N 1
ATOM 742 C CA . THR A 1 92 ? -20.715 7.817 17.506 1.00 97.75 92 THR A CA 1
ATOM 743 C C . THR A 1 92 ? -22.024 7.427 18.192 1.00 97.75 92 THR A C 1
ATOM 745 O O . THR A 1 92 ? -22.029 7.185 19.398 1.00 97.75 92 THR A O 1
ATOM 748 N N . ILE A 1 93 ? -23.123 7.310 17.438 1.00 98.06 93 ILE A N 1
ATOM 749 C CA . ILE A 1 93 ? -24.425 6.897 17.978 1.00 98.06 93 ILE A CA 1
ATOM 750 C C . ILE A 1 93 ? -24.345 5.483 18.559 1.00 98.06 93 ILE A C 1
ATOM 752 O O . ILE A 1 93 ? -24.725 5.278 19.709 1.00 98.06 93 ILE A O 1
ATOM 756 N N . SER A 1 94 ? -23.772 4.535 17.814 1.00 97.19 94 SER A N 1
ATOM 757 C CA . SER A 1 94 ? -23.631 3.137 18.244 1.00 97.19 94 SER A CA 1
ATOM 758 C C . SER A 1 94 ? -22.869 3.006 19.565 1.00 97.19 94 SER A C 1
ATOM 760 O O . SER A 1 94 ? -23.238 2.189 20.404 1.00 97.19 94 SER A O 1
ATOM 762 N N . SER A 1 95 ? -21.858 3.854 19.800 1.00 97.25 95 SER A N 1
ATOM 763 C CA . SER A 1 95 ? -21.083 3.852 21.051 1.00 97.25 95 SER A CA 1
ATOM 764 C C . SER A 1 95 ? -21.919 4.133 22.311 1.00 97.25 95 SER A C 1
ATOM 766 O O . SER A 1 95 ? -21.509 3.786 23.414 1.00 97.25 95 SER A O 1
ATOM 768 N N . GLN A 1 96 ? -23.094 4.754 22.170 1.00 98.06 96 GLN A N 1
ATOM 769 C CA . GLN A 1 96 ? -23.982 5.097 23.285 1.00 98.06 96 GLN A CA 1
ATOM 770 C C . GLN A 1 96 ? -25.249 4.233 23.341 1.00 98.06 96 GLN A C 1
ATOM 772 O O . GLN A 1 96 ? -26.135 4.524 24.144 1.00 98.06 96 GLN A O 1
ATOM 777 N N . MET A 1 97 ? -25.348 3.184 22.520 1.00 98.06 97 MET A N 1
ATOM 778 C CA . MET A 1 97 ? -26.494 2.269 22.485 1.00 98.06 97 MET A CA 1
ATOM 779 C C . MET A 1 97 ? -26.277 1.030 23.366 1.00 98.06 97 MET A C 1
ATOM 781 O O . MET A 1 97 ? -25.169 0.736 23.816 1.00 98.06 97 MET A O 1
ATOM 785 N N . THR A 1 98 ? -27.361 0.306 23.644 1.00 97.44 98 THR A N 1
ATOM 786 C CA . THR A 1 98 ? -27.342 -0.970 24.376 1.00 97.44 98 THR A CA 1
ATOM 787 C C . THR A 1 98 ? -26.612 -2.057 23.575 1.00 97.44 98 THR A C 1
ATOM 789 O O . THR A 1 98 ? -26.599 -2.032 22.342 1.00 97.44 98 THR A O 1
ATOM 792 N N . ASP A 1 99 ? -26.012 -3.028 24.267 1.00 96.00 99 ASP A N 1
ATOM 793 C CA . ASP A 1 99 ? -25.329 -4.154 23.624 1.00 96.00 99 ASP A CA 1
ATOM 794 C C . ASP A 1 99 ? -26.299 -5.037 22.831 1.00 96.00 99 ASP A C 1
ATOM 796 O O . ASP A 1 99 ? -27.469 -5.195 23.184 1.00 96.00 99 ASP A O 1
ATOM 800 N N . THR A 1 100 ? -25.787 -5.647 21.766 1.00 93.56 100 THR A N 1
ATOM 801 C CA . THR A 1 100 ? -26.449 -6.772 21.101 1.00 93.56 100 THR A CA 1
ATOM 802 C C . THR A 1 100 ? -26.488 -7.964 22.052 1.00 93.56 100 THR A C 1
ATOM 804 O O . THR A 1 100 ? -25.463 -8.313 22.641 1.00 93.56 100 THR A O 1
ATOM 807 N N . THR A 1 101 ? -27.635 -8.630 22.169 1.00 93.31 101 THR A N 1
ATOM 808 C CA . THR A 1 101 ? -27.759 -9.876 22.934 1.00 93.31 101 THR A CA 1
ATOM 809 C C . THR A 1 101 ? -28.191 -11.024 22.035 1.00 93.31 101 THR A C 1
ATOM 811 O O . THR A 1 101 ? -28.880 -10.851 21.029 1.00 93.31 101 THR A O 1
ATOM 814 N N . GLY A 1 102 ? -27.747 -12.224 22.384 1.00 89.88 102 GLY A N 1
ATOM 815 C CA . GLY A 1 102 ? -28.022 -13.429 21.625 1.00 89.88 102 GLY A CA 1
ATOM 816 C C . GLY A 1 102 ? -27.557 -14.668 22.370 1.00 89.88 102 GLY A C 1
ATOM 817 O O . GLY A 1 102 ? -26.988 -14.586 23.461 1.00 89.88 102 GLY A O 1
ATOM 818 N N . LYS A 1 103 ? -27.805 -15.826 21.766 1.00 88.38 103 LYS A N 1
ATOM 819 C CA . LYS A 1 103 ? -27.425 -17.131 22.302 1.00 88.38 103 LYS A CA 1
ATOM 820 C C . LYS A 1 103 ? -26.625 -17.888 21.264 1.00 88.38 103 LYS A C 1
ATOM 822 O O . LYS A 1 103 ? -27.095 -18.096 20.148 1.00 88.38 103 LYS A O 1
ATOM 827 N N . THR A 1 104 ? -25.442 -18.337 21.663 1.00 89.38 104 THR A N 1
ATOM 828 C CA . THR A 1 104 ? -24.673 -19.322 20.908 1.00 89.38 104 THR A CA 1
ATOM 829 C C . THR A 1 104 ? -24.987 -20.707 21.456 1.00 89.38 104 THR A C 1
ATOM 831 O O . THR A 1 104 ? -24.836 -20.963 22.650 1.00 89.38 104 THR A O 1
ATOM 834 N N . ILE A 1 105 ? -25.448 -21.589 20.578 1.00 88.12 105 ILE A N 1
ATOM 835 C CA . ILE A 1 105 ? -25.733 -22.990 20.867 1.00 88.12 105 ILE A CA 1
ATOM 836 C C . ILE A 1 105 ? -24.632 -23.812 20.207 1.00 88.12 105 ILE A C 1
ATOM 838 O O . ILE A 1 105 ? -24.405 -23.685 19.005 1.00 88.12 105 ILE A O 1
ATOM 842 N N . SER A 1 106 ? -23.976 -24.663 20.990 1.00 90.12 106 SER A N 1
ATOM 843 C CA . SER A 1 106 ? -23.029 -25.663 20.498 1.00 90.12 106 SER A CA 1
ATOM 844 C C . SER A 1 106 ? -23.635 -27.046 20.697 1.00 90.12 106 SER A C 1
ATOM 846 O O . SER A 1 106 ? -24.074 -27.380 21.797 1.00 90.12 106 SER A O 1
ATOM 848 N N . ILE A 1 107 ? -23.685 -27.837 19.630 1.00 90.25 107 ILE A N 1
ATOM 849 C CA . ILE A 1 107 ? -24.182 -29.212 19.634 1.00 90.25 107 ILE A CA 1
ATOM 850 C C . ILE A 1 107 ? -22.986 -30.121 19.392 1.00 90.25 107 ILE A C 1
ATOM 852 O O . ILE A 1 107 ? -22.326 -30.014 18.361 1.00 90.25 107 ILE A O 1
ATOM 856 N N . GLU A 1 108 ? -22.744 -31.039 20.320 1.00 92.00 108 GLU A N 1
ATOM 857 C CA . GLU A 1 108 ? -21.786 -32.128 20.157 1.00 92.00 108 GLU A CA 1
ATOM 858 C C . GLU A 1 108 ? -22.547 -33.440 19.992 1.00 92.00 108 GLU A C 1
ATOM 860 O O . GLU A 1 108 ? -23.446 -33.754 20.772 1.00 92.00 108 GLU A O 1
ATOM 865 N N . SER A 1 109 ? -22.206 -34.205 18.958 1.00 90.19 109 SER A N 1
ATOM 866 C CA . SER A 1 109 ? -22.828 -35.498 18.673 1.00 90.19 109 SER A CA 1
ATOM 867 C C . SER A 1 109 ? -21.777 -36.594 18.694 1.00 90.19 109 SER A C 1
ATOM 869 O O . SER A 1 109 ? -20.781 -36.531 17.972 1.00 90.19 109 SER A O 1
ATOM 871 N N . LYS A 1 110 ? -22.021 -37.616 19.518 1.00 90.12 110 LYS A N 1
ATOM 872 C CA . LYS A 1 110 ? -21.195 -38.820 19.582 1.00 90.12 110 LYS A CA 1
ATOM 873 C C . LYS A 1 110 ? -21.738 -39.856 18.604 1.00 90.12 110 LYS A C 1
ATOM 875 O O . LYS A 1 110 ? -22.871 -40.307 18.741 1.00 90.12 110 LYS A O 1
ATOM 880 N N . ILE A 1 111 ? -20.919 -40.248 17.639 1.00 86.12 111 ILE A N 1
ATOM 881 C CA . ILE A 1 111 ? -21.261 -41.231 16.613 1.00 86.12 111 ILE A CA 1
ATOM 882 C C . ILE A 1 111 ? -20.524 -42.522 16.949 1.00 86.12 111 ILE A C 1
ATOM 884 O O . ILE A 1 111 ? -19.296 -42.546 16.951 1.00 86.12 111 ILE A O 1
ATOM 888 N N . ALA A 1 112 ? -21.263 -43.589 17.251 1.00 83.94 112 ALA A N 1
ATOM 889 C CA . ALA A 1 112 ? -20.679 -44.914 17.431 1.00 83.94 112 ALA A CA 1
ATOM 890 C C . ALA A 1 112 ? -20.226 -45.477 16.077 1.00 83.94 112 ALA A C 1
ATOM 892 O O . ALA A 1 112 ? -20.984 -45.446 15.103 1.00 83.94 112 ALA A O 1
ATOM 893 N N . MET A 1 113 ? -19.004 -46.000 16.020 1.00 78.00 113 MET A N 1
ATOM 894 C CA . MET A 1 113 ? -18.457 -46.585 14.797 1.00 78.00 113 MET A CA 1
ATOM 895 C C . MET A 1 113 ? -18.918 -48.038 14.658 1.00 78.00 113 MET A C 1
ATOM 897 O O . MET A 1 113 ? -18.876 -48.802 15.619 1.00 78.00 113 MET A O 1
ATOM 901 N N . LYS A 1 114 ? -19.381 -48.427 13.462 1.00 71.94 114 LYS A N 1
ATOM 902 C CA . LYS A 1 114 ? -19.813 -49.811 13.187 1.00 71.94 114 LYS A CA 1
ATOM 903 C C . LYS A 1 114 ? -18.638 -50.772 12.965 1.00 71.94 114 LYS A C 1
ATOM 905 O O . LYS A 1 114 ? -18.802 -51.967 13.179 1.00 71.94 114 LYS A O 1
ATOM 910 N N . GLU A 1 115 ? -17.477 -50.262 12.558 1.00 68.00 115 GLU A N 1
ATOM 911 C CA . GLU A 1 115 ? -16.273 -51.041 12.244 1.00 68.00 115 GLU A CA 1
ATOM 912 C C . GLU A 1 115 ? -15.015 -50.322 12.754 1.00 68.00 115 GLU A C 1
ATOM 914 O O . GLU A 1 115 ? -14.992 -49.091 12.845 1.00 68.00 115 GLU A O 1
ATOM 919 N N . LYS A 1 116 ? -13.956 -51.081 13.079 1.00 64.19 116 LYS A N 1
ATOM 920 C CA . LYS A 1 116 ? -12.657 -50.505 13.459 1.00 64.19 116 LYS A CA 1
ATOM 921 C C . LYS A 1 116 ? -12.007 -49.843 12.241 1.00 64.19 116 LYS A C 1
ATOM 923 O O . LYS A 1 116 ? -11.808 -50.494 11.221 1.00 64.19 116 LYS A O 1
ATOM 928 N N . LEU A 1 117 ? -11.626 -48.571 12.381 1.00 62.84 117 LEU A N 1
ATOM 929 C CA . LEU A 1 117 ? -11.007 -47.751 11.325 1.00 62.84 117 LEU A CA 1
ATOM 930 C C . LEU A 1 117 ? -9.691 -48.336 10.776 1.00 62.84 117 LEU A C 1
ATOM 932 O O . LEU A 1 117 ? -9.381 -48.141 9.605 1.00 62.84 117 LEU A O 1
ATOM 936 N N . SER A 1 118 ? -8.901 -49.026 11.610 1.00 61.81 118 SER A N 1
ATOM 937 C CA . SER A 1 118 ? -7.739 -49.833 11.199 1.00 61.81 118 SER A CA 1
ATOM 938 C C . SER A 1 118 ? -7.286 -50.753 12.343 1.00 61.81 118 SER A C 1
ATOM 940 O O . SER A 1 118 ? -7.686 -50.557 13.489 1.00 61.81 118 SER A O 1
ATOM 942 N N . SER A 1 119 ? -6.394 -51.714 12.071 1.00 60.50 119 SER A N 1
ATOM 943 C CA . SER A 1 119 ? -5.809 -52.604 13.094 1.00 60.50 119 SER A CA 1
ATOM 944 C C . SER A 1 119 ? -5.033 -51.877 14.202 1.00 60.50 119 SER A C 1
ATOM 946 O O . SER A 1 119 ? -4.788 -52.470 15.249 1.00 60.50 119 SER A O 1
ATOM 948 N N . ASN A 1 120 ? -4.649 -50.614 13.980 1.00 59.53 120 ASN A N 1
ATOM 949 C CA . ASN A 1 120 ? -3.763 -49.847 14.861 1.00 59.53 120 ASN A CA 1
ATOM 950 C C . ASN A 1 120 ? -4.456 -48.639 15.524 1.00 59.53 120 ASN A C 1
ATOM 952 O O . ASN A 1 120 ? -3.800 -47.890 16.244 1.00 59.53 120 ASN A O 1
ATOM 956 N N . LEU A 1 121 ? -5.756 -48.427 15.285 1.00 60.66 121 LEU A N 1
ATOM 957 C CA . LEU A 1 121 ? -6.541 -47.331 15.865 1.00 60.66 121 LEU A CA 1
ATOM 958 C C . LEU A 1 121 ? -7.825 -47.880 16.496 1.00 60.66 121 LEU A C 1
ATOM 960 O O . LEU A 1 121 ? -8.771 -48.228 15.789 1.00 60.66 121 LEU A O 1
ATOM 964 N N . ASP A 1 122 ? -7.854 -47.923 17.829 1.00 64.19 122 ASP A N 1
ATOM 965 C CA . ASP A 1 122 ? -9.039 -48.279 18.617 1.00 64.19 122 ASP A CA 1
ATOM 966 C C . ASP A 1 122 ? -9.898 -47.024 18.841 1.00 64.19 122 ASP A C 1
ATOM 968 O O . ASP A 1 122 ? -9.758 -46.307 19.831 1.00 64.19 122 ASP A O 1
ATOM 972 N N . VAL A 1 123 ? -10.740 -46.700 17.855 1.00 69.56 123 VAL A N 1
ATOM 973 C CA . VAL A 1 123 ? -11.684 -45.575 17.929 1.00 69.56 123 VAL A CA 1
ATOM 974 C C . VAL A 1 123 ? -13.111 -46.117 17.907 1.00 69.56 123 VAL A C 1
ATOM 976 O O . VAL A 1 123 ? -13.658 -46.399 16.843 1.00 69.56 123 VAL A O 1
ATOM 979 N N . ASP A 1 124 ? -13.727 -46.227 19.085 1.00 79.00 124 ASP A N 1
ATOM 980 C CA . ASP A 1 124 ? -15.103 -46.733 19.243 1.00 79.00 124 ASP A CA 1
ATOM 981 C C . ASP A 1 124 ? -16.174 -45.689 18.879 1.00 79.00 124 ASP A C 1
ATOM 983 O O . ASP A 1 124 ? -17.344 -46.009 18.646 1.00 79.00 124 ASP A O 1
ATOM 987 N N . SER A 1 125 ? -15.793 -44.409 18.841 1.00 83.31 125 SER A N 1
ATOM 988 C CA . SER A 1 125 ? -16.713 -43.318 18.532 1.00 83.31 125 SER A CA 1
ATOM 989 C C . SER A 1 125 ? -16.016 -42.068 18.010 1.00 83.31 125 SER A C 1
ATOM 991 O O . SER A 1 125 ? -14.940 -41.719 18.492 1.00 83.31 125 SER A O 1
ATOM 993 N N . LEU A 1 126 ? -16.690 -41.345 17.117 1.00 86.06 126 LEU A N 1
ATOM 994 C CA . LEU A 1 126 ? -16.335 -39.994 16.683 1.00 86.06 126 LEU A CA 1
ATOM 995 C C . LEU A 1 126 ? -17.158 -38.951 17.447 1.00 86.06 126 LEU A C 1
ATOM 997 O O . LEU A 1 126 ? -18.310 -39.204 17.802 1.00 86.06 126 LEU A O 1
ATOM 1001 N N . VAL A 1 127 ? -16.587 -37.766 17.652 1.00 88.75 127 VAL A N 1
ATOM 1002 C CA . VAL A 1 127 ? -17.316 -36.586 18.135 1.00 88.75 127 VAL A CA 1
ATOM 1003 C C . VAL A 1 127 ? -17.313 -35.547 17.024 1.00 88.75 127 VAL A C 1
ATOM 1005 O O . VAL A 1 127 ? -16.249 -35.150 16.556 1.00 88.75 127 VAL A O 1
ATOM 1008 N N . ILE A 1 128 ? -18.501 -35.120 16.603 1.00 89.56 128 ILE A N 1
ATOM 1009 C CA . ILE A 1 128 ? -18.676 -33.982 15.695 1.00 89.56 128 ILE A CA 1
ATOM 1010 C C . ILE A 1 128 ? -19.317 -32.828 16.456 1.00 89.56 128 ILE A C 1
ATOM 1012 O O . ILE A 1 128 ? -20.163 -33.053 17.325 1.00 89.56 128 ILE A O 1
ATOM 1016 N N . SER A 1 129 ? -18.929 -31.600 16.125 1.00 91.12 129 SER A N 1
ATOM 1017 C CA . SER A 1 129 ? -19.495 -30.396 16.723 1.00 91.12 129 SER A CA 1
ATOM 1018 C C . SER A 1 129 ? -20.017 -29.440 15.658 1.00 91.12 129 SER A C 1
ATOM 1020 O O . SER A 1 129 ? -19.457 -29.313 14.570 1.00 91.12 129 SER A O 1
ATOM 1022 N N . THR A 1 130 ? -21.114 -28.764 15.978 1.00 90.56 130 THR A N 1
ATOM 1023 C CA . THR A 1 130 ? -21.626 -27.624 15.216 1.00 90.56 130 THR A CA 1
ATOM 1024 C C . THR A 1 130 ? -22.014 -26.525 16.189 1.00 90.56 130 THR A C 1
ATOM 1026 O O . THR A 1 130 ? -22.482 -26.806 17.293 1.00 90.56 130 THR A O 1
ATOM 1029 N N . SER A 1 131 ? -21.839 -25.272 15.790 1.00 90.62 131 SER A N 1
ATOM 1030 C CA . SER A 1 131 ? -22.273 -24.118 16.571 1.00 90.62 131 SER A CA 1
ATOM 1031 C C . SER A 1 131 ? -23.112 -23.177 15.718 1.00 90.62 131 SER A C 1
ATOM 1033 O O . SER A 1 131 ? -22.980 -23.134 14.497 1.00 90.62 131 SER A O 1
ATOM 1035 N N . GLY A 1 132 ? -24.018 -22.456 16.366 1.00 88.69 132 GLY A N 1
ATOM 1036 C CA . GLY A 1 132 ? -24.883 -21.473 15.729 1.00 88.69 132 GLY A CA 1
ATOM 1037 C C . GLY A 1 132 ? -25.246 -20.387 16.724 1.00 88.69 132 GLY A C 1
ATOM 1038 O O . GLY A 1 132 ? -25.423 -20.660 17.912 1.00 88.69 132 GLY A O 1
ATOM 1039 N N . THR A 1 133 ? -25.319 -19.150 16.246 1.00 86.31 133 THR A N 1
ATOM 1040 C CA . THR A 1 133 ? -25.634 -17.982 17.071 1.00 86.31 133 THR A CA 1
ATOM 1041 C C . THR A 1 133 ? -26.918 -17.348 16.573 1.00 86.31 133 THR A C 1
ATOM 1043 O O . THR A 1 133 ? -27.012 -16.988 15.400 1.00 86.31 133 THR A O 1
ATOM 1046 N N . VAL A 1 134 ? -27.872 -17.180 17.487 1.00 85.94 134 VAL A N 1
ATOM 1047 C CA . VAL A 1 134 ? -29.132 -16.472 17.258 1.00 85.94 134 VAL A CA 1
ATOM 1048 C C . VAL A 1 134 ? -29.081 -15.144 18.000 1.00 85.94 134 VAL A C 1
ATOM 1050 O O . VAL A 1 134 ? -28.807 -15.113 19.202 1.00 85.94 134 VAL A O 1
ATOM 1053 N N . ILE A 1 135 ? -29.333 -14.046 17.291 1.00 86.25 135 ILE A N 1
ATOM 1054 C CA . ILE A 1 135 ? -29.415 -12.704 17.879 1.00 86.25 135 ILE A CA 1
ATOM 1055 C C . ILE A 1 135 ? -30.840 -12.501 18.392 1.00 86.25 135 ILE A C 1
ATOM 1057 O O . ILE A 1 135 ? -31.798 -12.606 17.634 1.00 86.25 135 ILE A O 1
ATOM 1061 N N . GLU A 1 136 ? -30.982 -12.224 19.687 1.00 89.69 136 GLU A N 1
ATOM 1062 C CA . GLU A 1 136 ? -32.277 -11.960 20.328 1.00 89.69 136 GLU A CA 1
ATOM 1063 C C . GLU A 1 136 ? -32.597 -10.459 20.344 1.00 89.69 136 GLU A C 1
ATOM 1065 O O . GLU A 1 136 ? -33.763 -10.070 20.292 1.00 89.69 136 GLU A O 1
ATOM 1070 N N . PHE A 1 137 ? -31.566 -9.611 20.382 1.00 92.81 137 PHE A N 1
ATOM 1071 C CA . PHE A 1 137 ? -31.693 -8.159 20.335 1.00 92.81 137 PHE A CA 1
ATOM 1072 C C . PHE A 1 137 ? -30.499 -7.534 19.612 1.00 92.81 137 PHE A C 1
ATOM 1074 O O . PHE A 1 137 ? -29.352 -7.760 19.989 1.00 92.81 137 PHE A O 1
ATOM 1081 N N . GLU A 1 138 ? -30.761 -6.711 18.595 1.00 90.81 138 GLU A N 1
ATOM 1082 C CA . GLU A 1 138 ? -29.716 -6.119 17.744 1.00 90.81 138 GLU A CA 1
ATOM 1083 C C . GLU A 1 138 ? -28.832 -5.093 18.470 1.00 90.81 138 GLU A C 1
ATOM 1085 O O . GLU A 1 138 ? -27.656 -4.951 18.134 1.00 90.81 138 GLU A O 1
ATOM 1090 N N . GLY A 1 139 ? -29.354 -4.376 19.472 1.00 94.50 139 GLY A N 1
ATOM 1091 C CA . GLY A 1 139 ? -28.604 -3.324 20.168 1.00 94.50 139 GLY A CA 1
ATOM 1092 C C . GLY A 1 139 ? -27.996 -2.293 19.207 1.00 94.50 139 GLY A C 1
ATOM 1093 O O . GLY A 1 139 ? -28.624 -1.889 18.229 1.00 94.50 139 GLY A O 1
ATOM 1094 N N . TYR A 1 140 ? -26.757 -1.874 19.461 1.00 94.62 140 TYR A N 1
ATOM 1095 C CA . TYR A 1 140 ? -26.035 -0.890 18.642 1.00 94.62 140 TYR A CA 1
ATOM 1096 C C . TYR A 1 140 ? -25.883 -1.271 17.154 1.00 94.62 140 TYR A C 1
ATOM 1098 O O . TYR A 1 140 ? -25.700 -0.397 16.304 1.00 94.62 140 TYR A O 1
ATOM 1106 N N . ARG A 1 141 ? -25.978 -2.561 16.801 1.00 90.81 141 ARG A N 1
ATOM 1107 C CA . ARG A 1 141 ? -25.736 -3.044 15.429 1.00 90.81 141 ARG A CA 1
ATOM 1108 C C . ARG A 1 141 ? -26.782 -2.586 14.422 1.00 90.81 141 ARG A C 1
ATOM 1110 O O . ARG A 1 141 ? -26.461 -2.481 13.239 1.00 90.81 141 ARG A O 1
ATOM 1117 N N . ILE A 1 142 ? -27.978 -2.218 14.888 1.00 91.44 142 ILE A N 1
ATOM 1118 C CA . ILE A 1 142 ? -29.044 -1.670 14.037 1.00 91.44 142 ILE A CA 1
ATOM 1119 C C . ILE A 1 142 ? -28.601 -0.407 13.277 1.00 91.44 142 ILE A C 1
ATOM 1121 O O . ILE A 1 142 ? -29.122 -0.121 12.205 1.00 91.44 142 ILE A O 1
ATOM 1125 N N . VAL A 1 143 ? -27.628 0.342 13.810 1.00 91.06 143 VAL A N 1
ATOM 1126 C CA . VAL A 1 143 ? -27.114 1.579 13.198 1.00 91.06 143 VAL A CA 1
ATOM 1127 C C . VAL A 1 143 ? -25.878 1.330 12.333 1.00 91.06 143 VAL A C 1
ATOM 1129 O O . VAL A 1 143 ? -25.646 2.044 11.357 1.00 91.06 143 VAL A O 1
ATOM 1132 N N . GLN A 1 144 ? -25.078 0.312 12.651 1.00 83.38 144 GLN A N 1
ATOM 1133 C CA . GLN A 1 144 ? -23.849 0.021 11.910 1.00 83.38 144 GLN A CA 1
ATOM 1134 C C . GLN A 1 144 ? -24.094 -0.685 10.571 1.00 83.38 144 GLN A C 1
ATOM 1136 O O . GLN A 1 144 ? -23.172 -0.742 9.760 1.00 83.38 144 GLN A O 1
ATOM 1141 N N . ASN A 1 145 ? -25.302 -1.211 10.319 1.00 68.88 145 ASN A N 1
ATOM 1142 C CA . ASN A 1 145 ? -25.611 -2.017 9.129 1.00 68.88 145 ASN A CA 1
ATOM 1143 C C . ASN A 1 145 ? -24.564 -3.119 8.881 1.00 68.88 145 ASN A C 1
ATOM 1145 O O . ASN A 1 145 ? -24.265 -3.460 7.735 1.00 68.88 145 ASN A O 1
ATOM 1149 N N . THR A 1 146 ? -23.965 -3.663 9.945 1.00 60.25 146 THR A N 1
ATOM 1150 C CA . THR A 1 146 ? -22.995 -4.749 9.829 1.00 60.25 146 THR A CA 1
ATOM 1151 C C . THR A 1 146 ? -23.763 -5.963 9.332 1.00 60.25 146 THR A C 1
ATOM 1153 O O . THR A 1 146 ? -24.504 -6.570 10.103 1.00 60.25 146 THR A O 1
ATOM 1156 N N . SER A 1 147 ? -23.619 -6.294 8.046 1.00 49.31 147 SER A N 1
ATOM 1157 C CA . SER A 1 147 ? -24.179 -7.503 7.443 1.00 49.31 147 SER A CA 1
ATOM 1158 C C . SER A 1 147 ? -23.782 -8.694 8.307 1.00 49.31 147 SER A C 1
ATOM 1160 O O . SER A 1 147 ? -22.618 -9.096 8.319 1.00 49.31 147 SER A O 1
ATOM 1162 N N . VAL A 1 148 ? -24.723 -9.196 9.106 1.00 50.22 148 VAL A N 1
ATOM 1163 C CA . VAL A 1 148 ? -24.484 -10.376 9.926 1.00 50.22 148 VAL A CA 1
ATOM 1164 C C . VAL A 1 148 ? -24.330 -11.544 8.962 1.00 50.22 148 VAL A C 1
ATOM 1166 O O . VAL A 1 148 ? -25.128 -11.696 8.035 1.00 50.22 148 VAL A O 1
ATOM 1169 N N . SER A 1 149 ? -23.331 -12.387 9.205 1.00 51.53 149 SER A N 1
ATOM 1170 C CA . SER A 1 149 ? -23.451 -13.814 8.922 1.00 51.53 149 SER A CA 1
ATOM 1171 C C . SER A 1 149 ? -24.867 -14.244 9.305 1.00 51.53 149 SER A C 1
ATOM 1173 O O . SER A 1 149 ? -25.287 -13.995 10.433 1.00 51.53 149 SER A O 1
ATOM 1175 N N . ALA A 1 150 ? -25.633 -14.771 8.348 1.00 52.56 150 ALA A N 1
ATOM 1176 C CA . ALA A 1 150 ? -27.023 -15.162 8.566 1.00 52.56 150 ALA A CA 1
ATOM 1177 C C . ALA A 1 150 ? -27.159 -15.870 9.924 1.00 52.56 150 ALA A C 1
ATOM 1179 O O . ALA A 1 150 ? -26.366 -16.773 10.199 1.00 52.56 150 ALA A O 1
ATOM 1180 N N . SER A 1 151 ? -28.098 -15.422 10.775 1.00 59.56 151 SER A N 1
ATOM 1181 C CA . SER A 1 151 ? -28.444 -16.118 12.023 1.00 59.56 151 SER A CA 1
ATOM 1182 C C . SER A 1 151 ? -28.554 -17.598 11.696 1.00 59.56 151 SER A C 1
ATOM 1184 O O . SER A 1 151 ? -29.395 -17.992 10.884 1.00 59.56 151 SER A O 1
ATOM 1186 N N . GLN A 1 152 ? -27.632 -18.397 12.226 1.00 66.94 152 GLN A N 1
ATOM 1187 C CA . GLN A 1 152 ? -27.614 -19.816 11.923 1.00 66.94 152 GLN A CA 1
ATOM 1188 C C . GLN A 1 152 ? -28.517 -20.489 12.941 1.00 66.94 152 GLN A C 1
ATOM 1190 O O . GLN A 1 152 ? -28.078 -20.905 14.015 1.00 66.94 152 GLN A O 1
ATOM 1195 N N . ASP A 1 153 ? -29.803 -20.527 12.605 1.00 71.19 153 ASP A N 1
ATOM 1196 C CA . ASP A 1 153 ? -30.816 -21.164 13.428 1.00 71.19 153 ASP A CA 1
ATOM 1197 C C . ASP A 1 153 ? -30.541 -22.669 13.477 1.00 71.19 153 ASP A C 1
ATOM 1199 O O . ASP A 1 153 ? -30.672 -23.395 12.489 1.00 71.19 153 ASP A O 1
ATOM 1203 N N . LEU A 1 154 ? -30.129 -23.141 14.652 1.00 80.62 154 LEU A N 1
ATOM 1204 C CA . LEU A 1 154 ? -29.962 -24.562 14.920 1.00 80.62 154 LEU A CA 1
ATOM 1205 C C . LEU A 1 154 ? -31.289 -25.182 15.382 1.00 80.62 154 LEU A C 1
ATOM 1207 O O . LEU A 1 154 ? -32.091 -24.519 16.051 1.00 80.62 154 LEU A O 1
ATOM 1211 N N . PRO A 1 155 ? -31.536 -26.467 15.068 1.00 82.19 155 PRO A N 1
ATOM 1212 C CA . PRO A 1 155 ? -32.722 -27.162 15.544 1.00 82.19 155 PRO A CA 1
ATOM 1213 C C . PRO A 1 155 ? -32.727 -27.246 17.075 1.00 82.19 155 PRO A C 1
ATOM 1215 O O . PRO A 1 155 ? -31.689 -27.384 17.723 1.00 82.19 155 PRO A O 1
ATOM 1218 N N . LYS A 1 156 ? -33.923 -27.203 17.667 1.00 84.62 156 LYS A N 1
ATOM 1219 C CA . LYS A 1 156 ? -34.096 -27.414 19.108 1.00 84.62 156 LYS A CA 1
ATOM 1220 C C . LYS A 1 156 ? -33.885 -28.894 19.428 1.00 84.62 156 LYS A C 1
ATOM 1222 O O . LYS A 1 156 ? -34.740 -29.708 19.095 1.00 84.62 156 LYS A O 1
ATOM 1227 N N . LEU A 1 157 ? -32.776 -29.211 20.090 1.00 87.44 157 LEU A N 1
ATOM 1228 C CA . LEU A 1 157 ? -32.429 -30.557 20.554 1.00 87.44 157 LEU A CA 1
ATOM 1229 C C . LEU A 1 157 ? -32.383 -30.617 22.085 1.00 87.44 157 LEU A C 1
ATOM 1231 O O . LEU A 1 157 ? -32.199 -29.601 22.761 1.00 87.44 157 LEU A O 1
ATOM 1235 N N . LYS A 1 158 ? -32.523 -31.821 22.633 1.00 90.88 158 LYS A N 1
ATOM 1236 C CA . LYS A 1 158 ? -32.290 -32.157 24.039 1.00 90.88 158 LYS A CA 1
ATOM 1237 C C . LYS A 1 158 ? -31.133 -33.143 24.159 1.00 90.88 158 LYS A C 1
ATOM 1239 O O . LYS A 1 158 ? -30.823 -33.898 23.240 1.00 90.88 158 LYS A O 1
ATOM 1244 N N . LEU A 1 159 ? -30.494 -33.148 25.326 1.00 90.75 159 LEU A N 1
ATOM 1245 C CA . LEU A 1 159 ? -29.437 -34.107 25.621 1.00 90.75 159 LEU A CA 1
ATOM 1246 C C . LEU A 1 159 ? -29.995 -35.537 25.557 1.00 90.75 159 LEU A C 1
ATOM 1248 O O . LEU A 1 159 ? -30.983 -35.847 26.220 1.00 90.75 159 LEU A O 1
ATOM 1252 N N . GLY A 1 160 ? -29.346 -36.386 24.758 1.00 90.38 160 GLY A N 1
ATOM 1253 C CA . GLY A 1 160 ? -29.768 -37.766 24.507 1.00 90.38 160 GLY A CA 1
ATOM 1254 C C . GLY A 1 160 ? -30.650 -37.960 23.269 1.00 90.38 160 GLY A C 1
ATOM 1255 O O . GLY A 1 160 ? -30.935 -39.108 22.927 1.00 90.38 160 GLY A O 1
ATOM 1256 N N . ASP A 1 161 ? -31.053 -36.888 22.577 1.00 92.06 161 ASP A N 1
ATOM 1257 C CA . ASP A 1 161 ? -31.758 -37.014 21.300 1.00 92.06 161 ASP A CA 1
ATOM 1258 C C . ASP A 1 161 ? -30.909 -37.800 20.288 1.00 92.06 161 ASP A C 1
ATOM 1260 O O . ASP A 1 161 ? -29.692 -37.631 20.184 1.00 92.06 161 ASP A O 1
ATOM 1264 N N . THR A 1 162 ? -31.561 -38.682 19.531 1.00 88.06 162 THR A N 1
ATOM 1265 C CA . THR A 1 162 ? -30.899 -39.488 18.499 1.00 88.06 162 THR A CA 1
ATOM 1266 C C . THR A 1 162 ? -30.942 -38.757 17.163 1.00 88.06 162 THR A C 1
ATOM 1268 O O . THR A 1 162 ? -32.012 -38.357 16.707 1.00 88.06 162 THR A O 1
ATOM 1271 N N . ILE A 1 163 ? -29.787 -38.616 16.513 1.00 86.19 163 ILE A N 1
ATOM 1272 C CA . ILE A 1 163 ? -29.647 -37.948 15.214 1.00 86.19 163 ILE A CA 1
ATOM 1273 C C . ILE A 1 163 ? -29.302 -39.000 14.157 1.00 86.19 163 ILE A C 1
ATOM 1275 O O . ILE A 1 163 ? -28.450 -39.858 14.381 1.00 86.19 163 ILE A O 1
ATOM 1279 N N . SER A 1 164 ? -29.972 -38.940 13.005 1.00 86.44 164 SER A N 1
ATOM 1280 C CA . SER A 1 164 ? -29.667 -39.800 11.855 1.00 86.44 164 SER A CA 1
ATOM 1281 C C . SER A 1 164 ? -28.721 -39.085 10.894 1.00 86.44 164 SER A C 1
ATOM 1283 O O . SER A 1 164 ? -28.922 -37.915 10.574 1.00 86.44 164 SER A O 1
ATOM 1285 N N . ILE A 1 165 ? -27.694 -39.793 10.423 1.00 86.19 165 ILE A N 1
ATOM 1286 C CA . ILE A 1 165 ? -26.785 -39.292 9.387 1.00 86.19 165 ILE A CA 1
ATOM 1287 C C . ILE A 1 165 ? -27.466 -39.509 8.033 1.00 86.19 165 ILE A C 1
ATOM 1289 O O . ILE A 1 165 ? -27.617 -40.649 7.600 1.00 86.19 165 ILE A O 1
ATOM 1293 N N . ASN A 1 166 ? -27.891 -38.423 7.383 1.00 89.81 166 ASN A N 1
ATOM 1294 C CA . ASN A 1 166 ? -28.528 -38.484 6.062 1.00 89.81 166 ASN A CA 1
ATOM 1295 C C . ASN A 1 166 ? -27.500 -38.550 4.924 1.00 89.81 166 ASN A C 1
ATOM 1297 O O . ASN A 1 166 ? -27.692 -39.284 3.960 1.00 89.81 166 ASN A O 1
ATOM 1301 N N . ASN A 1 167 ? -26.429 -37.764 5.035 1.00 89.06 167 ASN A N 1
ATOM 1302 C CA . ASN A 1 167 ? -25.329 -37.694 4.080 1.00 89.06 167 ASN A CA 1
ATOM 1303 C C . ASN A 1 167 ? -24.024 -37.407 4.838 1.00 89.06 167 ASN A C 1
ATOM 1305 O O . ASN A 1 167 ? -24.051 -36.793 5.907 1.00 89.06 167 ASN A O 1
ATOM 1309 N N . SER A 1 168 ? -22.897 -37.840 4.281 1.00 85.50 168 SER A N 1
ATOM 1310 C CA . SER A 1 168 ? -21.560 -37.531 4.779 1.00 85.50 168 SER A CA 1
ATOM 1311 C C . SER A 1 168 ? -20.661 -37.188 3.600 1.00 85.50 168 SER A C 1
ATOM 1313 O O . SER A 1 168 ? -20.376 -38.048 2.767 1.00 85.50 168 SER A O 1
ATOM 1315 N N . GLU A 1 169 ? -20.203 -35.946 3.559 1.00 90.00 169 GLU A N 1
ATOM 1316 C CA . GLU A 1 169 ? -19.246 -35.457 2.573 1.00 90.00 169 GLU A CA 1
ATOM 1317 C C . GLU A 1 169 ? -17.926 -35.143 3.270 1.00 90.00 169 GLU A C 1
ATOM 1319 O O . GLU A 1 169 ? -17.883 -34.824 4.461 1.00 90.00 169 GLU A O 1
ATOM 1324 N N . TYR A 1 170 ? -16.838 -35.276 2.524 1.00 88.19 170 TYR A N 1
ATOM 1325 C CA . TYR A 1 170 ? -15.507 -34.926 2.983 1.00 88.19 170 TYR A CA 1
ATOM 1326 C C . TYR A 1 170 ? -14.986 -33.778 2.129 1.00 88.19 170 TYR A C 1
ATOM 1328 O O . TYR A 1 170 ? -14.887 -33.911 0.911 1.00 88.19 170 TYR A O 1
ATOM 1336 N N . ASP A 1 171 ? -14.581 -32.703 2.801 1.00 90.38 171 ASP A N 1
ATOM 1337 C CA . ASP A 1 171 ? -13.871 -31.590 2.189 1.00 90.38 171 ASP A CA 1
ATOM 1338 C C . ASP A 1 171 ? -12.406 -31.615 2.614 1.00 90.38 171 ASP A C 1
ATOM 1340 O O . ASP A 1 171 ? -12.071 -31.427 3.791 1.00 90.38 171 ASP A O 1
ATOM 1344 N N . LYS A 1 172 ? -11.508 -31.787 1.640 1.00 93.12 172 LYS A N 1
ATOM 1345 C CA . LYS A 1 172 ? -10.084 -31.539 1.861 1.00 93.12 172 LYS A CA 1
ATOM 1346 C C . LYS A 1 172 ? -9.872 -30.035 2.006 1.00 93.12 172 LYS A C 1
ATOM 1348 O O . LYS A 1 172 ? -10.157 -29.274 1.085 1.00 93.12 172 LYS A O 1
ATOM 1353 N N . LYS A 1 173 ? -9.332 -29.613 3.148 1.00 91.44 173 LYS A N 1
ATOM 1354 C CA . LYS A 1 173 ? -8.889 -28.235 3.383 1.00 91.44 173 LYS A CA 1
ATOM 1355 C C . LYS A 1 173 ? -7.375 -28.188 3.468 1.00 91.44 173 LYS A C 1
ATOM 1357 O O . LYS A 1 173 ? -6.745 -29.121 3.961 1.00 91.44 173 LYS A O 1
ATOM 1362 N N . GLU A 1 174 ? -6.816 -27.080 3.013 1.00 92.81 174 GLU A N 1
ATOM 1363 C CA . GLU A 1 174 ? -5.395 -26.783 3.124 1.00 92.81 174 GLU A CA 1
ATOM 1364 C C . GLU A 1 174 ? -5.223 -25.542 3.994 1.00 92.81 174 GLU A C 1
ATOM 1366 O O . GLU A 1 174 ? -6.084 -24.658 4.032 1.00 92.81 174 GLU A O 1
ATOM 1371 N N . THR A 1 175 ? -4.134 -25.505 4.756 1.00 92.62 175 THR A N 1
ATOM 1372 C CA . THR A 1 175 ? -3.797 -24.328 5.549 1.00 92.62 175 THR A CA 1
ATOM 1373 C C . THR A 1 175 ? -3.426 -23.198 4.607 1.00 92.62 175 THR A C 1
ATOM 1375 O O . THR A 1 175 ? -2.553 -23.358 3.758 1.00 92.62 175 THR A O 1
ATOM 1378 N N . VAL A 1 176 ? -4.066 -22.050 4.782 1.00 88.25 176 VAL A N 1
ATOM 1379 C CA . VAL A 1 176 ? -3.693 -20.828 4.072 1.00 88.25 176 VAL A CA 1
ATOM 1380 C C . VAL A 1 176 ? -2.603 -20.089 4.853 1.00 88.25 176 VAL A C 1
ATOM 1382 O O . VAL A 1 176 ? -2.606 -20.136 6.088 1.00 88.25 176 VAL A O 1
ATOM 1385 N N . PRO A 1 177 ? -1.663 -19.413 4.171 1.00 89.25 177 PRO A N 1
ATOM 1386 C CA . PRO A 1 177 ? -0.673 -18.585 4.843 1.00 89.25 177 PRO A CA 1
ATOM 1387 C C . PRO A 1 177 ? -1.340 -17.393 5.552 1.00 89.25 177 PRO A C 1
ATOM 1389 O O . PRO A 1 177 ? -2.488 -17.048 5.250 1.00 89.25 177 PRO A O 1
ATOM 1392 N N . PRO A 1 178 ? -0.631 -16.727 6.482 1.00 91.31 178 PRO A N 1
ATOM 1393 C CA . PRO A 1 178 ? -1.106 -15.487 7.080 1.00 91.31 178 PRO A CA 1
ATOM 1394 C C . PRO A 1 178 ? -1.486 -14.459 6.012 1.00 91.31 178 PRO A C 1
ATOM 1396 O O . PRO A 1 178 ? -0.769 -14.265 5.028 1.00 91.31 178 PRO A O 1
ATOM 1399 N N . ASN A 1 179 ? -2.610 -13.774 6.221 1.00 91.56 179 ASN A N 1
ATOM 1400 C CA . ASN A 1 179 ? -3.049 -12.731 5.305 1.00 91.56 179 ASN A CA 1
ATOM 1401 C C . ASN A 1 179 ? -2.026 -11.594 5.272 1.00 91.56 179 ASN A C 1
ATOM 1403 O O . ASN A 1 179 ? -1.554 -11.127 6.310 1.00 91.56 179 ASN A O 1
ATOM 1407 N N . ARG A 1 180 ? -1.734 -11.102 4.068 1.00 94.44 180 ARG A N 1
ATOM 1408 C CA . ARG A 1 180 ? -1.000 -9.846 3.902 1.00 94.44 180 ARG A CA 1
ATOM 1409 C C . ARG A 1 180 ? -1.788 -8.687 4.521 1.00 94.44 180 ARG A C 1
ATOM 1411 O O . ARG A 1 180 ? -3.017 -8.725 4.605 1.00 94.44 180 ARG A O 1
ATOM 1418 N N . TYR A 1 181 ? -1.076 -7.629 4.894 1.00 96.69 181 TYR A N 1
ATOM 1419 C CA . TYR A 1 181 ? -1.701 -6.426 5.430 1.00 96.69 181 TYR A CA 1
ATOM 1420 C C . TYR A 1 181 ? -2.542 -5.700 4.372 1.00 96.69 181 TYR A C 1
ATOM 1422 O O . TYR A 1 181 ? -2.158 -5.592 3.206 1.00 96.69 181 TYR A O 1
ATOM 1430 N N . SER A 1 182 ? -3.679 -5.163 4.800 1.00 95.94 182 SER A N 1
ATOM 1431 C CA . SER A 1 182 ? -4.333 -4.030 4.145 1.00 95.94 182 SER A CA 1
ATOM 1432 C C . SER A 1 182 ? -3.786 -2.717 4.709 1.00 95.94 182 SER A C 1
ATOM 1434 O O . SER A 1 182 ? -3.073 -2.731 5.711 1.00 95.94 182 SER A O 1
ATOM 1436 N N . GLU A 1 183 ? -4.138 -1.568 4.121 1.00 94.50 183 GLU A N 1
ATOM 1437 C CA . GLU A 1 183 ? -3.780 -0.266 4.712 1.00 94.50 183 GLU A CA 1
ATOM 1438 C C . GLU A 1 183 ? -4.299 -0.142 6.150 1.00 94.50 183 GLU A C 1
ATOM 1440 O O . GLU A 1 183 ? -3.543 0.222 7.045 1.00 94.50 183 GLU A O 1
ATOM 1445 N N . SER A 1 184 ? -5.554 -0.533 6.401 1.00 92.88 184 SER A N 1
ATOM 1446 C CA . SER A 1 184 ? -6.134 -0.509 7.747 1.00 92.88 184 SER A CA 1
ATOM 1447 C C . SER A 1 184 ? -5.439 -1.484 8.697 1.00 92.88 184 SER A C 1
ATOM 1449 O O . SER A 1 184 ? -5.130 -1.108 9.820 1.00 92.88 184 SER A O 1
ATOM 1451 N N . GLY A 1 185 ? -5.150 -2.710 8.244 1.00 95.50 185 GLY A N 1
ATOM 1452 C CA . GLY A 1 185 ? -4.470 -3.710 9.070 1.00 95.50 185 GLY A CA 1
ATOM 1453 C C . GLY A 1 185 ? -3.019 -3.335 9.380 1.00 95.50 185 GLY A C 1
ATOM 1454 O O . GLY A 1 185 ? -2.515 -3.659 10.450 1.00 95.50 185 GLY A O 1
ATOM 1455 N N . LEU A 1 186 ? -2.340 -2.626 8.470 1.00 96.44 186 LEU A N 1
ATOM 1456 C CA . LEU A 1 186 ? -1.004 -2.095 8.735 1.00 96.44 186 LEU A CA 1
ATOM 1457 C C . LEU A 1 186 ? -1.055 -0.931 9.731 1.00 96.44 186 LEU A C 1
ATOM 1459 O O . LEU A 1 186 ? -0.206 -0.868 10.610 1.00 96.44 186 LEU A O 1
ATOM 1463 N N . ILE A 1 187 ? -2.042 -0.036 9.624 1.00 95.00 187 ILE A N 1
ATOM 1464 C CA . ILE A 1 187 ? -2.232 1.057 10.591 1.00 95.00 187 ILE A CA 1
ATOM 1465 C C . ILE A 1 187 ? -2.513 0.499 11.989 1.00 95.00 187 ILE A C 1
ATOM 1467 O O . ILE A 1 187 ? -1.852 0.915 12.934 1.00 95.00 187 ILE A O 1
ATOM 1471 N N . GLU A 1 188 ? -3.410 -0.483 12.106 1.00 93.38 188 GLU A N 1
ATOM 1472 C CA . GLU A 1 188 ? -3.688 -1.185 13.368 1.00 93.38 188 GLU A CA 1
ATOM 1473 C C . GLU A 1 188 ? -2.407 -1.803 13.944 1.00 93.38 188 GLU A C 1
ATOM 1475 O O . GLU A 1 188 ? -2.085 -1.614 15.114 1.00 93.38 188 GLU A O 1
ATOM 1480 N N . LYS A 1 189 ? -1.599 -2.457 13.099 1.00 95.69 189 LYS A N 1
ATOM 1481 C CA . LYS A 1 189 ? -0.329 -3.037 13.541 1.00 95.69 189 LYS A CA 1
ATOM 1482 C C . LYS A 1 189 ? 0.693 -1.987 13.990 1.00 95.69 189 LYS A C 1
ATOM 1484 O O . LYS A 1 189 ? 1.448 -2.244 14.924 1.00 95.69 189 LYS A O 1
ATOM 1489 N N . LEU A 1 190 ? 0.756 -0.840 13.317 1.00 95.12 190 LEU A N 1
ATOM 1490 C CA . LEU A 1 190 ? 1.628 0.276 13.688 1.00 95.12 190 LEU A CA 1
ATOM 1491 C C . LEU A 1 190 ? 1.201 0.884 15.032 1.00 95.12 190 LEU A C 1
ATOM 1493 O O . LEU A 1 190 ? 2.055 1.101 15.889 1.00 95.12 190 LEU A O 1
ATOM 1497 N N . GLU A 1 191 ? -0.104 1.079 15.240 1.00 90.75 191 GLU A N 1
ATOM 1498 C CA . GLU A 1 191 ? -0.684 1.529 16.511 1.00 90.75 191 GLU A CA 1
ATOM 1499 C C . GLU A 1 191 ? -0.361 0.559 17.658 1.00 90.75 191 GLU A C 1
ATOM 1501 O O . GLU A 1 191 ? 0.173 0.988 18.680 1.00 90.75 191 GLU A O 1
ATOM 1506 N N . ASP A 1 192 ? -0.571 -0.748 17.460 1.00 91.94 192 ASP A N 1
ATOM 1507 C CA . ASP A 1 192 ? -0.243 -1.794 18.443 1.00 91.94 192 ASP A CA 1
ATOM 1508 C C . ASP A 1 192 ? 1.242 -1.812 18.831 1.00 91.94 192 ASP A C 1
ATOM 1510 O O . ASP A 1 192 ? 1.598 -2.139 19.965 1.00 91.94 192 ASP A O 1
ATOM 1514 N N . LEU A 1 193 ? 2.123 -1.492 17.879 1.00 94.00 193 LEU A N 1
ATOM 1515 C CA . LEU A 1 193 ? 3.565 -1.414 18.100 1.00 94.00 193 LEU A CA 1
ATOM 1516 C C . LEU A 1 193 ? 4.013 -0.059 18.671 1.00 94.00 193 LEU A C 1
ATOM 1518 O O . LEU A 1 193 ? 5.193 0.092 18.967 1.00 94.00 193 LEU A O 1
ATOM 1522 N N . GLY A 1 194 ? 3.118 0.924 18.814 1.00 90.88 194 GLY A N 1
ATOM 1523 C CA . GLY A 1 194 ? 3.462 2.282 19.249 1.00 90.88 194 GLY A CA 1
ATOM 1524 C C . GLY A 1 194 ? 4.244 3.097 18.209 1.00 90.88 194 GLY A C 1
ATOM 1525 O O . GLY A 1 194 ? 4.839 4.123 18.546 1.00 90.88 194 GLY A O 1
ATOM 1526 N N . ILE A 1 195 ? 4.252 2.653 16.949 1.00 93.00 195 ILE A N 1
ATOM 1527 C CA . ILE A 1 195 ? 4.987 3.271 15.844 1.00 93.00 195 ILE A CA 1
ATOM 1528 C C . ILE A 1 195 ? 4.045 4.169 15.045 1.00 93.00 195 ILE A C 1
ATOM 1530 O O . ILE A 1 195 ? 3.010 3.734 14.546 1.00 93.00 195 ILE A O 1
ATOM 1534 N N . GLY A 1 196 ? 4.438 5.426 14.858 1.00 89.69 196 GLY A N 1
ATOM 1535 C CA . GLY A 1 196 ? 3.605 6.423 14.197 1.00 89.69 196 GLY A CA 1
ATOM 1536 C C . GLY A 1 196 ? 2.506 6.984 15.104 1.00 89.69 196 GLY A C 1
ATOM 1537 O O . GLY A 1 196 ? 2.315 6.570 16.245 1.00 89.69 196 GLY A O 1
ATOM 1538 N N . ARG A 1 197 ? 1.806 7.995 14.597 1.00 89.12 197 ARG A N 1
ATOM 1539 C CA . ARG A 1 197 ? 0.792 8.792 15.297 1.00 89.12 197 ARG A CA 1
ATOM 1540 C C . ARG A 1 197 ? -0.350 9.108 14.321 1.00 89.12 197 ARG A C 1
ATOM 1542 O O . ARG A 1 197 ? -0.139 9.022 13.105 1.00 89.12 197 ARG A O 1
ATOM 1549 N N . PRO A 1 198 ? -1.533 9.561 14.784 1.00 87.50 198 PRO A N 1
ATOM 1550 C CA . PRO A 1 198 ? -2.650 9.936 13.902 1.00 87.50 198 PRO A CA 1
ATOM 1551 C C . PRO A 1 198 ? -2.273 10.918 12.778 1.00 87.50 198 PRO A C 1
ATOM 1553 O O . PRO A 1 198 ? -2.872 10.924 11.703 1.00 87.50 198 PRO A O 1
ATOM 1556 N N . SER A 1 199 ? -1.255 11.750 13.004 1.00 87.56 199 SER A N 1
ATOM 1557 C CA . SER A 1 199 ? -0.715 12.694 12.025 1.00 87.56 199 SER A CA 1
ATOM 1558 C C . SER A 1 199 ? 0.208 12.063 10.971 1.00 87.56 199 SER A C 1
ATOM 1560 O O . SER A 1 199 ? 0.433 12.689 9.932 1.00 87.56 199 SER A O 1
ATOM 1562 N N . THR A 1 200 ? 0.729 10.853 11.202 1.00 92.25 200 THR A N 1
ATOM 1563 C CA . THR A 1 200 ? 1.751 10.208 10.363 1.00 92.25 200 THR A CA 1
ATOM 1564 C C . THR A 1 200 ? 1.286 8.935 9.661 1.00 92.25 200 THR A C 1
ATOM 1566 O O . THR A 1 200 ? 1.858 8.605 8.628 1.00 92.25 200 THR A O 1
ATOM 1569 N N . TYR A 1 201 ? 0.225 8.251 10.106 1.00 92.69 201 TYR A N 1
ATOM 1570 C CA . TYR A 1 201 ? -0.219 7.001 9.463 1.00 92.69 201 TYR A CA 1
ATOM 1571 C C . TYR A 1 201 ? -0.442 7.137 7.950 1.00 92.69 201 TYR A C 1
ATOM 1573 O O . TYR A 1 201 ? 0.155 6.406 7.161 1.00 92.69 201 TYR A O 1
ATOM 1581 N N . ALA A 1 202 ? -1.226 8.129 7.522 1.00 90.31 202 ALA A N 1
ATOM 1582 C CA . ALA A 1 202 ? -1.500 8.344 6.101 1.00 90.31 202 ALA A CA 1
ATOM 1583 C C . ALA A 1 202 ? -0.232 8.682 5.293 1.00 90.31 202 ALA A C 1
ATOM 1585 O O . ALA A 1 202 ? -0.090 8.250 4.148 1.00 90.31 202 ALA A O 1
ATOM 1586 N N . SER A 1 203 ? 0.709 9.435 5.876 1.00 94.06 203 SER A N 1
ATOM 1587 C CA . SER A 1 203 ? 1.954 9.797 5.191 1.00 94.06 203 SER A CA 1
ATOM 1588 C C . SER A 1 203 ? 2.944 8.633 5.130 1.00 94.06 203 SER A C 1
ATOM 1590 O O . SER A 1 203 ? 3.627 8.497 4.117 1.00 94.06 203 SER A O 1
ATOM 1592 N N . ILE A 1 204 ? 2.982 7.762 6.145 1.00 95.06 204 ILE A N 1
ATOM 1593 C CA . ILE A 1 204 ? 3.748 6.508 6.130 1.00 95.06 204 ILE A CA 1
ATOM 1594 C C . ILE A 1 204 ? 3.241 5.615 4.996 1.00 95.06 204 ILE A C 1
ATOM 1596 O O . ILE A 1 204 ? 4.035 5.243 4.132 1.00 95.06 204 ILE A O 1
ATOM 1600 N N . ILE A 1 205 ? 1.930 5.340 4.948 1.00 93.19 205 ILE A N 1
ATOM 1601 C CA . ILE A 1 205 ? 1.314 4.509 3.900 1.00 93.19 205 ILE A CA 1
ATOM 1602 C C . ILE A 1 205 ? 1.587 5.093 2.511 1.00 93.19 205 ILE A C 1
ATOM 1604 O O . ILE A 1 205 ? 2.076 4.386 1.630 1.00 93.19 205 ILE A O 1
ATOM 1608 N N . SER A 1 206 ? 1.366 6.397 2.317 1.00 90.94 206 SER A N 1
ATOM 1609 C CA . SER A 1 206 ? 1.665 7.062 1.042 1.00 90.94 206 SER A CA 1
ATOM 1610 C C . SER A 1 206 ? 3.143 6.936 0.659 1.00 90.94 206 SER A C 1
ATOM 1612 O O . SER A 1 206 ? 3.464 6.647 -0.489 1.00 90.94 206 SER A O 1
ATOM 1614 N N . ARG A 1 207 ? 4.066 7.109 1.611 1.00 91.88 207 ARG A N 1
ATOM 1615 C CA . ARG A 1 207 ? 5.503 7.087 1.324 1.00 91.88 207 ARG A CA 1
ATOM 1616 C C . ARG A 1 207 ? 6.013 5.696 0.964 1.00 91.88 207 ARG A C 1
ATOM 1618 O O . ARG A 1 207 ? 6.901 5.587 0.117 1.00 91.88 207 ARG A O 1
ATOM 1625 N N . ILE A 1 208 ? 5.505 4.648 1.612 1.00 92.94 208 ILE A N 1
ATOM 1626 C CA . ILE A 1 208 ? 5.905 3.275 1.281 1.00 92.94 208 ILE A CA 1
ATOM 1627 C C . ILE A 1 208 ? 5.267 2.815 -0.031 1.00 92.94 208 ILE A C 1
ATOM 1629 O O . ILE A 1 208 ? 5.941 2.147 -0.813 1.00 92.94 208 ILE A O 1
ATOM 1633 N N . THR A 1 209 ? 4.027 3.223 -0.317 1.00 89.69 209 THR A N 1
ATOM 1634 C CA . THR A 1 209 ? 3.321 2.852 -1.557 1.00 89.69 209 THR A CA 1
ATOM 1635 C C . THR A 1 209 ? 3.861 3.555 -2.806 1.00 89.69 209 THR A C 1
ATOM 1637 O O . THR A 1 209 ? 3.696 3.062 -3.919 1.00 89.69 209 THR A O 1
ATOM 1640 N N . ASP A 1 210 ? 4.588 4.663 -2.646 1.00 85.00 210 ASP A N 1
ATOM 1641 C CA . ASP A 1 210 ? 5.253 5.341 -3.764 1.00 85.00 210 ASP A CA 1
ATOM 1642 C C . ASP A 1 210 ? 6.397 4.517 -4.393 1.00 85.00 210 ASP A C 1
ATOM 1644 O O . ASP A 1 210 ? 6.735 4.729 -5.563 1.00 85.00 210 ASP A O 1
ATOM 1648 N N . VAL A 1 211 ? 7.055 3.635 -3.623 1.00 81.19 211 VAL A N 1
ATOM 1649 C CA . VAL A 1 211 ? 8.318 2.988 -4.049 1.00 81.19 211 VAL A CA 1
ATOM 1650 C C . VAL A 1 211 ? 8.457 1.527 -3.620 1.00 81.19 211 VAL A C 1
ATOM 1652 O O . VAL A 1 211 ? 8.984 0.722 -4.384 1.00 81.19 211 VAL A O 1
ATOM 1655 N N . TYR A 1 212 ? 8.066 1.192 -2.393 1.00 88.50 212 TYR A N 1
ATOM 1656 C CA . TYR A 1 212 ? 8.414 -0.077 -1.745 1.00 88.50 212 TYR A CA 1
ATOM 1657 C C . TYR A 1 212 ? 7.263 -1.076 -1.720 1.00 88.50 212 TYR A C 1
ATOM 1659 O O . TYR A 1 212 ? 7.484 -2.270 -1.557 1.00 88.50 212 TYR A O 1
ATOM 1667 N N . VAL A 1 213 ? 6.032 -0.604 -1.853 1.00 91.88 213 VAL A N 1
ATOM 1668 C CA . VAL A 1 213 ? 4.830 -1.422 -1.751 1.00 91.88 213 VAL A CA 1
ATOM 1669 C C . VAL A 1 213 ? 3.912 -1.054 -2.902 1.00 91.88 213 VAL A C 1
ATOM 1671 O O . VAL A 1 213 ? 3.786 0.117 -3.241 1.00 91.88 213 VAL A O 1
ATOM 1674 N N . ARG A 1 214 ? 3.247 -2.040 -3.495 1.00 88.31 214 ARG A N 1
ATOM 1675 C CA . ARG A 1 214 ? 2.164 -1.814 -4.451 1.00 88.31 214 ARG A CA 1
ATOM 1676 C C . ARG A 1 214 ? 0.836 -2.262 -3.858 1.00 88.31 214 ARG A C 1
ATOM 1678 O O . ARG A 1 214 ? 0.777 -3.245 -3.120 1.00 88.31 214 ARG A O 1
ATOM 1685 N N . ASN A 1 215 ? -0.230 -1.564 -4.232 1.00 89.25 215 ASN A N 1
ATOM 1686 C CA . ASN A 1 215 ? -1.589 -1.954 -3.879 1.00 89.25 215 ASN A CA 1
ATOM 1687 C C . ASN A 1 215 ? -2.115 -2.941 -4.926 1.00 89.25 215 ASN A C 1
ATOM 1689 O O . ASN A 1 215 ? -2.128 -2.640 -6.120 1.00 89.25 215 ASN A O 1
ATOM 1693 N N . GLU A 1 216 ? -2.581 -4.103 -4.478 1.00 87.00 216 GLU A N 1
ATOM 1694 C CA . GLU A 1 216 ? -3.338 -5.049 -5.296 1.00 87.00 216 GLU A CA 1
ATOM 1695 C C . GLU A 1 216 ? -4.698 -5.283 -4.637 1.00 87.00 216 GLU A C 1
ATOM 1697 O O . GLU A 1 216 ? -4.818 -5.922 -3.590 1.00 87.00 216 GLU A O 1
ATOM 1702 N N . GLY A 1 217 ? -5.736 -4.662 -5.201 1.00 88.56 217 GLY A N 1
ATOM 1703 C CA . GLY A 1 217 ? -7.031 -4.565 -4.535 1.00 88.56 217 GLY A CA 1
ATOM 1704 C C . GLY A 1 217 ? -6.909 -3.826 -3.198 1.00 88.56 217 GLY A C 1
ATOM 1705 O O . GLY A 1 217 ? -6.600 -2.637 -3.170 1.00 88.56 217 GLY A O 1
ATOM 1706 N N . ARG A 1 218 ? -7.170 -4.530 -2.091 1.00 87.62 218 ARG A N 1
ATOM 1707 C CA . ARG A 1 218 ? -7.066 -4.002 -0.714 1.00 87.62 218 ARG A CA 1
ATOM 1708 C C . ARG A 1 218 ? -5.788 -4.434 0.006 1.00 87.62 218 ARG A C 1
ATOM 1710 O O . ARG A 1 218 ? -5.647 -4.162 1.195 1.00 87.62 218 ARG A O 1
ATOM 1717 N N . THR A 1 219 ? -4.900 -5.135 -0.686 1.00 92.81 219 THR A N 1
ATOM 1718 C CA . THR A 1 219 ? -3.730 -5.774 -0.097 1.00 92.81 219 THR A CA 1
ATOM 1719 C C . THR A 1 219 ? -2.460 -5.024 -0.469 1.00 92.81 219 THR A C 1
ATOM 1721 O O . THR A 1 219 ? -2.268 -4.627 -1.618 1.00 92.81 219 THR A O 1
ATOM 1724 N N . LEU A 1 220 ? -1.585 -4.860 0.519 1.00 94.75 220 LEU A N 1
ATOM 1725 C CA . LEU A 1 220 ? -0.253 -4.298 0.374 1.00 94.75 220 LEU A CA 1
ATOM 1726 C C . LEU A 1 220 ? 0.731 -5.410 0.011 1.00 94.75 220 LEU A C 1
ATOM 1728 O O . LEU A 1 220 ? 0.886 -6.383 0.754 1.00 94.75 220 LEU A O 1
ATOM 1732 N N . ILE A 1 221 ? 1.395 -5.265 -1.133 1.00 93.12 221 ILE A N 1
ATOM 1733 C CA . ILE A 1 221 ? 2.384 -6.226 -1.621 1.00 93.12 221 ILE A CA 1
ATOM 1734 C C . ILE A 1 221 ? 3.754 -5.550 -1.654 1.00 93.12 221 ILE A C 1
ATOM 1736 O O . ILE A 1 221 ? 3.918 -4.567 -2.379 1.00 93.12 221 ILE A O 1
ATOM 1740 N N . PRO A 1 222 ? 4.743 -6.048 -0.893 1.00 92.38 222 PRO A N 1
ATOM 1741 C CA . PRO A 1 222 ? 6.091 -5.507 -0.939 1.00 92.38 222 PRO A CA 1
ATOM 1742 C C . PRO A 1 222 ? 6.741 -5.791 -2.297 1.00 92.38 222 PRO A C 1
ATOM 1744 O O . PRO A 1 222 ? 6.749 -6.921 -2.785 1.00 92.38 222 PRO A O 1
ATOM 1747 N N . GLU A 1 223 ? 7.306 -4.751 -2.896 1.00 87.44 223 GLU A N 1
ATOM 1748 C CA . GLU A 1 223 ? 8.125 -4.843 -4.100 1.00 87.44 223 GLU A CA 1
ATOM 1749 C C . GLU A 1 223 ? 9.509 -5.420 -3.751 1.00 87.44 223 GLU A C 1
ATOM 1751 O O . GLU A 1 223 ? 10.012 -5.176 -2.650 1.00 87.44 223 GLU A O 1
ATOM 1756 N N . PRO A 1 224 ? 10.208 -6.101 -4.676 1.00 85.75 224 PRO A N 1
ATOM 1757 C CA . PRO A 1 224 ? 11.543 -6.648 -4.409 1.00 85.75 224 PRO A CA 1
ATOM 1758 C C . PRO A 1 224 ? 12.559 -5.641 -3.858 1.00 85.75 224 PRO A C 1
ATOM 1760 O O . PRO A 1 224 ? 13.396 -5.981 -3.025 1.00 85.75 224 PRO A O 1
ATOM 1763 N N . ILE A 1 225 ? 12.463 -4.374 -4.272 1.00 84.19 225 ILE A N 1
ATOM 1764 C CA . ILE A 1 225 ? 13.333 -3.305 -3.768 1.00 84.19 225 ILE A CA 1
ATOM 1765 C C . ILE A 1 225 ? 13.148 -3.038 -2.264 1.00 84.19 225 ILE A C 1
ATOM 1767 O O . ILE A 1 225 ? 14.086 -2.588 -1.607 1.00 84.19 225 ILE A O 1
ATOM 1771 N N . ALA A 1 226 ? 11.967 -3.321 -1.704 1.00 89.50 226 ALA A N 1
ATOM 1772 C CA . ALA A 1 226 ? 11.714 -3.194 -0.273 1.00 89.50 226 ALA A CA 1
ATOM 1773 C C . ALA A 1 226 ? 12.534 -4.201 0.527 1.00 89.50 226 ALA A C 1
ATOM 1775 O O . ALA A 1 226 ? 13.144 -3.817 1.518 1.00 89.50 226 ALA A O 1
ATOM 1776 N N . PHE A 1 227 ? 12.611 -5.450 0.062 1.00 86.25 227 PHE A N 1
ATOM 1777 C CA . PHE A 1 227 ? 13.410 -6.490 0.707 1.00 86.25 227 PHE A CA 1
ATOM 1778 C C . PHE A 1 227 ? 14.888 -6.123 0.711 1.00 86.25 227 PHE A C 1
ATOM 1780 O O . PHE A 1 227 ? 15.477 -6.057 1.779 1.00 86.25 227 PHE A O 1
ATOM 1787 N N . ALA A 1 228 ? 15.448 -5.751 -0.445 1.00 83.38 228 ALA A N 1
ATOM 1788 C CA . ALA A 1 228 ? 16.829 -5.274 -0.524 1.00 83.38 228 ALA A CA 1
ATOM 1789 C C . ALA A 1 228 ? 17.089 -4.117 0.456 1.00 83.38 228 ALA A C 1
ATOM 1791 O O . ALA A 1 228 ? 18.057 -4.124 1.212 1.00 83.38 228 ALA A O 1
ATOM 1792 N N . LYS A 1 229 ? 16.184 -3.130 0.508 1.00 86.81 229 LYS A N 1
ATOM 1793 C CA . LYS A 1 229 ? 16.326 -1.993 1.421 1.00 86.81 229 LYS A CA 1
ATOM 1794 C C . LYS A 1 229 ? 16.265 -2.407 2.893 1.00 86.81 229 LYS A C 1
ATOM 1796 O O . LYS A 1 229 ? 17.063 -1.901 3.678 1.00 86.81 229 LYS A O 1
ATOM 1801 N N . VAL A 1 230 ? 15.322 -3.271 3.261 1.00 90.50 230 VAL A N 1
ATOM 1802 C CA . VAL A 1 230 ? 15.145 -3.752 4.637 1.00 90.50 230 VAL A CA 1
ATOM 1803 C C . VAL A 1 230 ? 16.332 -4.612 5.060 1.00 90.50 230 VAL A C 1
ATOM 1805 O O . VAL A 1 230 ? 16.869 -4.353 6.129 1.00 90.50 230 VAL A O 1
ATOM 1808 N N . SER A 1 231 ? 16.808 -5.529 4.213 1.00 86.25 231 SER A N 1
ATOM 1809 C CA . SER A 1 231 ? 17.989 -6.360 4.481 1.00 86.25 231 SER A CA 1
ATOM 1810 C C . SER A 1 231 ? 19.224 -5.509 4.778 1.00 86.25 231 SER A C 1
ATOM 1812 O O . SER A 1 231 ? 19.828 -5.669 5.834 1.00 86.25 231 SER A O 1
ATOM 1814 N N . ILE A 1 232 ? 19.526 -4.505 3.939 1.00 85.94 232 ILE A N 1
ATOM 1815 C CA . ILE A 1 232 ? 20.646 -3.576 4.189 1.00 85.94 232 ILE A CA 1
ATOM 1816 C C . ILE A 1 232 ? 20.501 -2.895 5.550 1.00 85.94 232 ILE A C 1
ATOM 1818 O O . ILE A 1 232 ? 21.480 -2.750 6.283 1.00 85.94 232 ILE A O 1
ATOM 1822 N N . LEU A 1 233 ? 19.293 -2.423 5.872 1.00 89.19 233 LEU A N 1
ATOM 1823 C CA . LEU A 1 233 ? 19.055 -1.729 7.131 1.00 89.19 233 LEU A CA 1
ATOM 1824 C C . LEU A 1 233 ? 19.167 -2.672 8.332 1.00 89.19 233 LEU A C 1
ATOM 1826 O O . LEU A 1 233 ? 19.740 -2.272 9.334 1.00 89.19 233 LEU A O 1
ATOM 1830 N N . GLN A 1 234 ? 18.687 -3.910 8.233 1.00 89.31 234 GLN A N 1
ATOM 1831 C CA . GLN A 1 234 ? 18.797 -4.902 9.304 1.00 89.31 234 GLN A CA 1
ATOM 1832 C C . GLN A 1 234 ? 20.244 -5.345 9.540 1.00 89.31 234 GLN A C 1
ATOM 1834 O O . GLN A 1 234 ? 20.652 -5.495 10.686 1.00 89.31 234 GLN A O 1
ATOM 1839 N N . GLU A 1 235 ? 21.036 -5.512 8.482 1.00 86.19 235 GLU A N 1
ATOM 1840 C CA . GLU A 1 235 ? 22.436 -5.937 8.591 1.00 86.19 235 GLU A CA 1
ATOM 1841 C C . GLU A 1 235 ? 23.349 -4.827 9.122 1.00 86.19 235 GLU A C 1
ATOM 1843 O O . GLU A 1 235 ? 24.250 -5.086 9.917 1.00 86.19 235 GLU A O 1
ATOM 1848 N N . ASN A 1 236 ? 23.123 -3.581 8.692 1.00 85.75 236 ASN A N 1
ATOM 1849 C CA . ASN A 1 236 ? 24.033 -2.467 8.979 1.00 85.75 236 ASN A CA 1
ATOM 1850 C C . ASN A 1 236 ? 23.536 -1.544 10.102 1.00 85.75 236 ASN A C 1
ATOM 1852 O O . ASN A 1 236 ? 24.335 -0.846 10.727 1.00 85.75 236 ASN A O 1
ATOM 1856 N N . PHE A 1 237 ? 22.224 -1.517 10.350 1.00 88.62 237 PHE A N 1
ATOM 1857 C CA . PHE A 1 237 ? 21.565 -0.614 11.297 1.00 88.62 237 PHE A CA 1
ATOM 1858 C C . PHE A 1 237 ? 20.438 -1.312 12.092 1.00 88.62 237 PHE A C 1
ATOM 1860 O O . PHE A 1 237 ? 19.338 -0.757 12.173 1.00 88.62 237 PHE A O 1
ATOM 1867 N N . PRO A 1 238 ? 20.677 -2.500 12.684 1.00 89.75 238 PRO A N 1
ATOM 1868 C CA . PRO A 1 238 ? 19.626 -3.312 13.307 1.00 89.75 238 PRO A CA 1
ATOM 1869 C C . PRO A 1 238 ? 18.827 -2.539 14.361 1.00 89.75 238 PRO A C 1
ATOM 1871 O O . PRO A 1 238 ? 17.599 -2.567 14.338 1.00 89.75 238 PRO A O 1
ATOM 1874 N N . ASP A 1 239 ? 19.510 -1.764 15.208 1.00 88.19 239 ASP A N 1
ATOM 1875 C CA . ASP A 1 239 ? 18.869 -0.980 16.268 1.00 88.19 239 ASP A CA 1
ATOM 1876 C C . ASP A 1 239 ? 17.928 0.105 15.717 1.00 88.19 239 ASP A C 1
ATOM 1878 O O . ASP A 1 239 ? 16.923 0.416 16.342 1.00 88.19 239 ASP A O 1
ATOM 1882 N N . LEU A 1 240 ? 18.207 0.675 14.534 1.00 87.50 240 LEU A N 1
ATOM 1883 C CA . LEU A 1 240 ? 17.389 1.753 13.953 1.00 87.50 240 LEU A CA 1
ATOM 1884 C C . LEU A 1 240 ? 16.106 1.252 13.282 1.00 87.50 240 LEU A C 1
ATOM 1886 O O . LEU A 1 240 ? 15.195 2.047 13.056 1.00 87.50 240 LEU A O 1
ATOM 1890 N N . VAL A 1 241 ? 16.050 -0.029 12.911 1.00 91.75 241 VAL A N 1
ATOM 1891 C CA . VAL A 1 241 ? 14.859 -0.657 12.312 1.00 91.75 241 VAL A CA 1
ATOM 1892 C C . VAL A 1 241 ? 14.124 -1.579 13.274 1.00 91.75 241 VAL A C 1
ATOM 1894 O O . VAL A 1 241 ? 13.109 -2.171 12.904 1.00 91.75 241 VAL A O 1
ATOM 1897 N N . ASP A 1 242 ? 14.608 -1.678 14.507 1.00 94.25 242 ASP A N 1
ATOM 1898 C CA . ASP A 1 242 ? 13.905 -2.365 15.569 1.00 94.25 242 ASP A CA 1
ATOM 1899 C C . ASP A 1 242 ? 12.602 -1.631 15.929 1.00 94.25 242 ASP A C 1
ATOM 1901 O O . ASP A 1 242 ? 12.528 -0.395 16.021 1.00 94.25 242 ASP A O 1
ATOM 1905 N N . TYR A 1 243 ? 11.541 -2.412 16.131 1.00 95.25 243 TYR A N 1
ATOM 1906 C CA . TYR A 1 243 ? 10.222 -1.867 16.433 1.00 95.25 243 TYR A CA 1
ATOM 1907 C C . TYR A 1 243 ? 10.201 -1.160 17.788 1.00 95.25 243 TYR A C 1
ATOM 1909 O O . TYR A 1 243 ? 9.608 -0.087 17.904 1.00 95.25 243 TYR A O 1
ATOM 1917 N N . SER A 1 244 ? 10.875 -1.719 18.796 1.00 94.25 244 SER A N 1
ATOM 1918 C CA . SER A 1 244 ? 10.911 -1.142 20.140 1.00 94.25 244 SER A CA 1
ATOM 1919 C C . SER A 1 244 ? 11.715 0.154 20.180 1.00 94.25 244 SER A C 1
ATOM 1921 O O . SER A 1 244 ? 11.296 1.105 20.839 1.00 94.25 244 SER A O 1
ATOM 1923 N N . PHE A 1 245 ? 12.803 0.244 19.409 1.00 92.31 245 PHE A N 1
ATOM 1924 C CA . PHE A 1 245 ? 13.554 1.489 19.250 1.00 92.31 245 PHE A CA 1
ATOM 1925 C C . PHE A 1 245 ? 12.687 2.598 18.650 1.00 92.31 245 PHE A C 1
ATOM 1927 O O . PHE A 1 245 ? 12.636 3.708 19.180 1.00 92.31 245 PHE A O 1
ATOM 1934 N N . THR A 1 246 ? 11.975 2.293 17.563 1.00 93.19 246 THR A N 1
ATOM 1935 C CA . THR A 1 246 ? 11.123 3.277 16.883 1.00 93.19 246 THR A CA 1
ATOM 1936 C C . THR A 1 246 ? 9.982 3.737 17.789 1.00 93.19 246 THR A C 1
ATOM 1938 O O . THR A 1 246 ? 9.745 4.937 17.913 1.00 93.19 246 THR A O 1
ATOM 1941 N N . ALA A 1 247 ? 9.319 2.804 18.476 1.00 93.75 247 ALA A N 1
ATOM 1942 C CA . ALA A 1 247 ? 8.274 3.123 19.443 1.00 93.75 247 ALA A CA 1
ATOM 1943 C C . ALA A 1 247 ? 8.803 4.022 20.570 1.00 93.75 247 ALA A C 1
ATOM 1945 O O . ALA A 1 247 ? 8.192 5.039 20.897 1.00 93.75 247 ALA A O 1
ATOM 1946 N N . LYS A 1 248 ? 9.988 3.701 21.107 1.00 92.81 248 LYS A N 1
ATOM 1947 C CA . LYS A 1 248 ? 10.624 4.493 22.160 1.00 92.81 248 LYS A CA 1
ATOM 1948 C C . LYS A 1 248 ? 10.993 5.901 21.693 1.00 92.81 248 LYS A C 1
ATOM 1950 O O . LYS A 1 248 ? 10.813 6.858 22.439 1.00 92.81 248 LYS A O 1
ATOM 1955 N N . MET A 1 249 ? 11.477 6.041 20.460 1.00 92.50 249 MET A N 1
ATOM 1956 C CA . MET A 1 249 ? 11.759 7.345 19.862 1.00 92.50 249 MET A CA 1
ATOM 1957 C C . MET A 1 249 ? 10.490 8.204 19.784 1.00 92.50 249 MET A C 1
ATOM 1959 O O . MET A 1 249 ? 10.529 9.378 20.142 1.00 92.50 249 MET A O 1
ATOM 1963 N N . GLU A 1 250 ? 9.369 7.629 19.346 1.00 92.31 250 GLU A N 1
ATOM 1964 C CA . GLU A 1 250 ? 8.085 8.333 19.292 1.00 92.31 250 GLU A CA 1
ATOM 1965 C C . GLU A 1 250 ? 7.595 8.734 20.697 1.00 92.31 250 GLU A C 1
ATOM 1967 O O . GLU A 1 250 ? 7.154 9.863 20.895 1.00 92.31 250 GLU A O 1
ATOM 1972 N N . GLU A 1 251 ? 7.732 7.857 21.699 1.00 91.38 251 GLU A N 1
ATOM 1973 C CA . GLU A 1 251 ? 7.446 8.199 23.103 1.00 91.38 251 GLU A CA 1
ATOM 1974 C C . GLU A 1 251 ? 8.322 9.350 23.614 1.00 91.38 251 GLU A C 1
ATOM 1976 O O . GLU A 1 251 ? 7.832 10.259 24.275 1.00 91.38 251 GLU A O 1
ATOM 1981 N N . ASP A 1 252 ? 9.619 9.353 23.311 1.00 93.31 252 ASP A N 1
ATOM 1982 C CA . ASP A 1 252 ? 10.507 10.425 23.759 1.00 93.31 252 ASP A CA 1
ATOM 1983 C C . ASP A 1 252 ? 10.157 11.771 23.103 1.00 93.31 252 ASP A C 1
ATOM 1985 O O . ASP A 1 252 ? 10.228 12.815 23.755 1.00 93.31 252 ASP A O 1
ATOM 1989 N N . LEU A 1 253 ? 9.753 11.768 21.827 1.00 92.06 253 LEU A N 1
ATOM 1990 C CA . LEU A 1 253 ? 9.232 12.963 21.153 1.00 92.06 253 LEU A CA 1
ATOM 1991 C C . LEU A 1 253 ? 7.943 13.459 21.819 1.00 92.06 253 LEU A C 1
ATOM 1993 O O . LEU A 1 253 ? 7.738 14.674 21.935 1.00 92.06 253 LEU A O 1
ATOM 1997 N N . ASP A 1 254 ? 7.118 12.535 22.308 1.00 87.88 254 ASP A N 1
ATOM 1998 C CA . ASP A 1 254 ? 5.918 12.867 23.063 1.00 87.88 254 ASP A CA 1
ATOM 1999 C C . ASP A 1 254 ? 6.258 13.541 24.404 1.00 87.88 254 ASP A C 1
ATOM 2001 O O . ASP A 1 254 ? 5.726 14.600 24.751 1.00 87.88 254 ASP A O 1
ATOM 2005 N N . GLU A 1 255 ? 7.218 12.986 25.138 1.00 91.00 255 GLU A N 1
ATOM 2006 C CA . GLU A 1 255 ? 7.720 13.571 26.382 1.00 91.00 255 GLU A CA 1
ATOM 2007 C C . GLU A 1 255 ? 8.380 14.943 26.161 1.00 91.00 255 GLU A C 1
ATOM 2009 O O . GLU A 1 255 ? 8.246 15.838 26.999 1.00 91.00 255 GLU A O 1
ATOM 2014 N N . ILE A 1 256 ? 9.042 15.157 25.017 1.00 92.31 256 ILE A N 1
ATOM 2015 C CA . ILE A 1 256 ? 9.608 16.463 24.652 1.00 92.31 256 ILE A CA 1
ATOM 2016 C C . ILE A 1 256 ? 8.509 17.509 24.471 1.00 92.31 256 ILE A C 1
ATOM 2018 O O . ILE A 1 256 ? 8.625 18.607 25.019 1.00 92.31 256 ILE A O 1
ATOM 2022 N N . ALA A 1 257 ? 7.449 17.213 23.715 1.00 88.69 257 ALA A N 1
ATOM 2023 C CA . ALA A 1 257 ? 6.398 18.209 23.500 1.00 88.69 257 ALA A CA 1
ATOM 2024 C C . ALA A 1 257 ? 5.467 18.387 24.717 1.00 88.69 257 ALA A C 1
ATOM 2026 O O . ALA A 1 257 ? 4.873 19.454 24.855 1.00 88.69 257 ALA A O 1
ATOM 2027 N 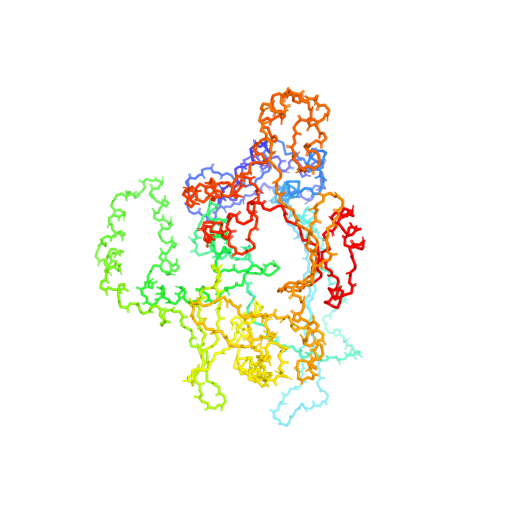N . ASN A 1 258 ? 5.447 17.434 25.660 1.00 85.88 258 ASN A N 1
ATOM 2028 C CA . ASN A 1 258 ? 4.870 17.624 27.000 1.00 85.88 258 ASN A CA 1
ATOM 2029 C C . ASN A 1 258 ? 5.781 18.428 27.954 1.00 85.88 258 ASN A C 1
ATOM 2031 O O . ASN A 1 258 ? 5.336 18.847 29.021 1.00 85.88 258 ASN A O 1
ATOM 2035 N N . GLY A 1 259 ? 7.044 18.668 27.584 1.00 90.56 259 GLY A N 1
ATOM 2036 C CA . GLY A 1 259 ? 8.014 19.413 28.393 1.00 90.56 259 GLY A CA 1
ATOM 2037 C C . GLY A 1 259 ? 8.719 18.589 29.478 1.00 90.56 259 GLY A C 1
ATOM 2038 O O . GLY A 1 259 ? 9.397 19.167 30.325 1.00 90.56 259 GLY A O 1
ATOM 2039 N N . ASN A 1 260 ? 8.592 17.261 29.450 1.00 92.00 260 ASN A N 1
ATOM 2040 C CA . ASN A 1 260 ? 9.208 16.345 30.414 1.00 92.00 260 ASN A CA 1
ATOM 2041 C C . ASN A 1 260 ? 10.654 15.971 30.040 1.00 92.00 260 ASN A C 1
ATOM 2043 O O . ASN A 1 260 ? 11.456 15.647 30.916 1.00 92.00 260 ASN A O 1
ATOM 2047 N N . ILE A 1 261 ? 11.003 16.028 28.749 1.00 93.94 261 ILE A N 1
ATOM 2048 C CA . ILE A 1 261 ? 12.365 15.817 28.234 1.00 93.94 261 ILE A CA 1
ATOM 2049 C C . ILE A 1 261 ? 12.833 17.066 27.482 1.00 93.94 261 ILE A C 1
ATOM 2051 O O . ILE A 1 261 ? 12.108 17.653 26.681 1.00 93.94 261 ILE A O 1
ATOM 2055 N N . GLU A 1 262 ? 14.088 17.463 27.685 1.00 96.06 262 GLU A N 1
ATOM 2056 C CA . GLU A 1 262 ? 14.685 18.541 26.901 1.00 96.06 262 GLU A CA 1
ATOM 2057 C C . GLU A 1 262 ? 15.117 18.061 25.503 1.00 96.06 262 GLU A C 1
ATOM 2059 O O . GLU A 1 262 ? 15.889 17.110 25.343 1.00 96.06 262 GLU A O 1
ATOM 2064 N N . LYS A 1 263 ? 14.700 18.799 24.467 1.00 96.12 263 LYS A N 1
ATOM 2065 C CA . LYS A 1 263 ? 15.010 18.507 23.056 1.00 96.12 263 LYS A CA 1
ATOM 2066 C C . LYS A 1 263 ? 16.513 18.418 22.753 1.00 96.12 263 LYS A C 1
ATOM 2068 O O . LYS A 1 263 ? 16.952 17.515 22.042 1.00 96.12 263 LYS A O 1
ATOM 2073 N N . SER A 1 264 ? 17.309 19.383 23.218 1.00 96.56 264 SER A N 1
ATOM 2074 C CA . SER A 1 264 ? 18.729 19.493 22.837 1.00 96.56 264 SER A CA 1
ATOM 2075 C C . SER A 1 264 ? 19.605 18.368 23.415 1.00 96.56 264 SER A C 1
ATOM 2077 O O . SER A 1 264 ? 20.430 17.828 22.668 1.00 96.56 264 SER A O 1
ATOM 2079 N N . PRO A 1 265 ? 19.454 17.972 24.695 1.00 95.38 265 PRO A N 1
ATOM 2080 C CA . PRO A 1 265 ? 20.106 16.779 25.236 1.00 95.38 265 PRO A CA 1
ATOM 2081 C C . PRO A 1 265 ? 19.701 15.491 24.518 1.00 95.38 265 PRO A C 1
ATOM 2083 O O . PRO A 1 265 ? 20.573 14.679 24.199 1.00 95.38 265 PRO A O 1
ATOM 2086 N N . TRP A 1 266 ? 18.412 15.328 24.200 1.00 95.19 266 TRP A N 1
ATOM 2087 C CA . TRP A 1 266 ? 17.923 14.155 23.475 1.00 95.19 266 TRP A CA 1
ATOM 2088 C C . TRP A 1 266 ? 18.558 14.044 22.081 1.00 95.19 266 TRP A C 1
ATOM 2090 O O . TRP A 1 266 ? 19.161 13.023 21.756 1.00 95.19 266 TRP A O 1
ATOM 2100 N N . LEU A 1 267 ? 18.555 15.132 21.296 1.00 96.00 267 LEU A N 1
ATOM 2101 C CA . LEU A 1 267 ? 19.185 15.163 19.968 1.00 96.00 267 LEU A CA 1
ATOM 2102 C C . LEU A 1 267 ? 20.693 14.888 20.019 1.00 96.00 267 LEU A C 1
ATOM 2104 O O . LEU A 1 267 ? 21.218 14.183 19.158 1.00 96.00 267 LEU A O 1
ATOM 2108 N N . ASN A 1 268 ? 21.405 15.435 21.012 1.00 94.94 268 ASN A N 1
ATOM 2109 C CA . ASN A 1 268 ? 22.830 15.141 21.181 1.00 94.94 268 ASN A CA 1
ATOM 2110 C C . ASN A 1 268 ? 23.063 13.664 21.507 1.00 94.94 268 ASN A C 1
ATOM 2112 O O . ASN A 1 268 ? 24.000 13.086 20.964 1.00 94.94 268 ASN A O 1
ATOM 2116 N N . SER A 1 269 ? 22.214 13.068 22.347 1.00 92.88 269 SER A N 1
ATOM 2117 C CA . SER A 1 269 ? 22.301 11.654 22.722 1.00 92.88 269 SER A CA 1
ATOM 2118 C C . SER A 1 269 ? 22.016 10.743 21.530 1.00 92.88 269 SER A C 1
ATOM 2120 O O . SER A 1 269 ? 22.796 9.839 21.263 1.00 92.88 269 SER A O 1
ATOM 2122 N N . PHE A 1 270 ? 20.971 11.025 20.749 1.00 92.62 270 PHE A N 1
ATOM 2123 C CA . PHE A 1 270 ? 20.663 10.285 19.522 1.00 92.62 270 PHE A CA 1
ATOM 2124 C C . PHE A 1 270 ? 21.800 10.384 18.487 1.00 92.62 270 PHE A C 1
ATOM 2126 O O . PHE A 1 270 ? 22.203 9.396 17.872 1.00 92.62 270 PHE A O 1
ATOM 2133 N N . TRP A 1 271 ? 22.362 11.584 18.307 1.00 94.19 271 TRP A N 1
ATOM 2134 C CA . TRP A 1 271 ? 23.388 11.824 17.294 1.00 94.19 271 TRP A CA 1
ATOM 2135 C C . TRP A 1 271 ? 24.775 11.301 17.683 1.00 94.19 271 TRP A C 1
ATOM 2137 O O . TRP A 1 271 ? 25.427 10.647 16.870 1.00 94.19 271 TRP A O 1
ATOM 2147 N N . LYS A 1 272 ? 25.249 11.614 18.895 1.00 93.94 272 LYS A N 1
ATOM 2148 C CA . LYS A 1 272 ? 26.614 11.307 19.368 1.00 93.94 272 LYS A CA 1
ATOM 2149 C C . LYS A 1 272 ? 26.691 10.070 20.264 1.00 93.94 272 LYS A C 1
ATOM 2151 O O . LYS A 1 272 ? 27.795 9.610 20.526 1.00 93.94 272 LYS A O 1
ATOM 2156 N N . GLY A 1 273 ? 25.557 9.564 20.740 1.00 89.56 273 GLY A N 1
ATOM 2157 C CA . GLY A 1 273 ? 25.498 8.533 21.770 1.00 89.56 273 GLY A CA 1
ATOM 2158 C C . GLY A 1 273 ? 25.530 9.117 23.186 1.00 89.56 273 GLY A C 1
ATOM 2159 O O . GLY A 1 273 ? 25.976 10.246 23.405 1.00 89.56 273 GLY A O 1
ATOM 2160 N N . ASN A 1 274 ? 25.061 8.339 24.166 1.00 83.44 274 ASN A N 1
ATOM 2161 C CA . ASN A 1 274 ? 25.122 8.670 25.599 1.00 83.44 274 ASN A CA 1
ATOM 2162 C C . ASN A 1 274 ? 25.714 7.527 26.452 1.00 83.44 274 ASN A C 1
ATOM 2164 O O . ASN A 1 274 ? 25.283 7.285 27.576 1.00 83.44 274 ASN A O 1
ATOM 2168 N N . GLY A 1 275 ? 26.705 6.816 25.908 1.00 78.31 275 GLY A N 1
ATOM 2169 C CA . GLY A 1 275 ? 27.226 5.557 26.465 1.00 78.31 275 GLY A CA 1
ATOM 2170 C C . GLY A 1 275 ? 26.960 4.354 25.555 1.00 78.31 275 GLY A C 1
ATOM 2171 O O . GLY A 1 275 ? 27.580 3.309 25.721 1.00 78.31 275 GLY A O 1
ATOM 2172 N N . THR A 1 276 ? 26.103 4.535 24.550 1.00 80.81 276 THR A N 1
ATOM 2173 C CA . THR A 1 276 ? 25.911 3.665 23.383 1.00 80.81 276 THR A CA 1
ATOM 2174 C C . THR A 1 276 ? 26.401 4.360 22.109 1.00 80.81 276 THR A C 1
ATOM 2176 O O . THR A 1 276 ? 26.690 5.559 22.118 1.00 80.81 276 THR A O 1
ATOM 2179 N N . THR A 1 277 ? 26.520 3.619 21.007 1.00 84.94 277 THR A N 1
ATOM 2180 C CA . THR A 1 277 ? 26.888 4.174 19.697 1.00 84.94 277 THR A CA 1
ATOM 2181 C C . THR A 1 277 ? 25.779 5.092 19.171 1.00 84.94 277 THR A C 1
ATOM 2183 O O . THR A 1 277 ? 24.639 4.663 19.024 1.00 84.94 277 THR A O 1
ATOM 2186 N N . GLY A 1 278 ? 26.108 6.354 18.880 1.00 88.12 278 GLY A N 1
ATOM 2187 C CA . GLY A 1 278 ? 25.174 7.297 18.255 1.00 88.12 278 GLY A CA 1
ATOM 2188 C C . GLY A 1 278 ? 25.098 7.143 16.737 1.00 88.12 278 GLY A C 1
ATOM 2189 O O . GLY A 1 278 ? 25.987 6.558 16.114 1.00 88.12 278 GLY A O 1
ATOM 2190 N N . LEU A 1 279 ? 24.077 7.749 16.117 1.00 90.31 279 LEU A N 1
ATOM 2191 C CA . LEU A 1 279 ? 23.882 7.696 14.662 1.00 90.31 279 LEU A CA 1
ATOM 2192 C C . LEU A 1 279 ? 25.133 8.129 13.880 1.00 90.31 279 LEU A C 1
ATOM 2194 O O . LEU A 1 279 ? 25.465 7.512 12.869 1.00 90.31 279 LEU A O 1
ATOM 2198 N N . LYS A 1 280 ? 25.854 9.152 14.357 1.00 90.56 280 LYS A N 1
ATOM 2199 C CA . LYS A 1 280 ? 27.058 9.686 13.702 1.00 90.56 280 LYS A CA 1
ATOM 2200 C C . LYS A 1 280 ? 28.132 8.618 13.474 1.00 90.56 280 LYS A C 1
ATOM 2202 O O . LYS A 1 280 ? 28.775 8.614 12.428 1.00 90.56 280 LYS A O 1
ATOM 2207 N N . ASP A 1 281 ? 28.307 7.718 14.434 1.00 88.12 281 ASP A N 1
ATOM 2208 C CA . ASP A 1 281 ? 29.336 6.679 14.387 1.00 88.12 281 ASP A CA 1
ATOM 2209 C C . ASP A 1 281 ? 28.897 5.468 13.545 1.00 88.12 281 ASP A C 1
ATOM 2211 O O . ASP A 1 281 ? 29.717 4.612 13.197 1.00 88.12 281 ASP A O 1
ATOM 2215 N N . LEU A 1 282 ? 27.607 5.376 13.202 1.00 85.12 282 LEU A N 1
ATOM 2216 C CA . LEU A 1 282 ? 27.060 4.356 12.304 1.00 85.12 282 LEU A CA 1
ATOM 2217 C C . LEU A 1 282 ? 27.190 4.751 10.827 1.00 85.12 282 LEU A C 1
ATOM 2219 O O . LEU A 1 282 ? 27.346 3.877 9.982 1.00 85.12 282 LEU A O 1
ATOM 2223 N N . ILE A 1 283 ? 27.182 6.049 10.514 1.00 87.12 283 ILE A N 1
ATOM 2224 C CA . ILE A 1 283 ? 27.165 6.570 9.135 1.00 87.12 283 ILE A CA 1
ATOM 2225 C C . ILE A 1 283 ? 28.526 7.104 8.660 1.00 87.12 283 ILE A C 1
ATOM 2227 O O . ILE A 1 283 ? 28.588 8.030 7.853 1.00 87.12 283 ILE A O 1
ATOM 2231 N N . THR A 1 284 ? 29.631 6.559 9.171 1.00 87.69 284 THR A N 1
ATOM 2232 C CA . THR A 1 284 ? 30.973 6.978 8.742 1.00 87.69 284 THR A CA 1
ATOM 2233 C C . THR A 1 284 ? 31.252 6.544 7.301 1.00 87.69 284 THR A C 1
ATOM 2235 O O . THR A 1 284 ? 30.819 5.470 6.881 1.00 87.69 284 THR A O 1
ATOM 2238 N N . ASP A 1 285 ? 32.029 7.334 6.551 1.00 85.56 285 ASP A N 1
ATOM 2239 C CA . ASP A 1 285 ? 32.416 6.995 5.169 1.00 85.56 285 ASP A CA 1
ATOM 2240 C C . ASP A 1 285 ? 33.084 5.611 5.080 1.00 85.56 285 ASP A C 1
ATOM 2242 O O . ASP A 1 285 ? 32.873 4.864 4.127 1.00 85.56 285 ASP A O 1
ATOM 2246 N N . GLU A 1 286 ? 33.849 5.226 6.106 1.00 86.56 286 GLU A N 1
ATOM 2247 C CA . GLU A 1 286 ? 34.466 3.900 6.206 1.00 86.56 286 GLU A CA 1
ATOM 2248 C C . GLU A 1 286 ? 33.430 2.768 6.299 1.00 86.56 286 GLU A C 1
ATOM 2250 O O . GLU A 1 286 ? 33.611 1.719 5.690 1.00 86.56 286 GLU A O 1
ATOM 2255 N N . LYS A 1 287 ? 32.337 2.954 7.049 1.00 82.94 287 LYS A N 1
ATOM 2256 C CA . LYS A 1 287 ? 31.269 1.948 7.149 1.00 82.94 287 LYS A CA 1
ATOM 2257 C C . LYS A 1 287 ? 30.418 1.915 5.888 1.00 82.94 287 LYS A C 1
ATOM 2259 O O . LYS A 1 287 ? 30.124 0.839 5.385 1.00 82.94 287 LYS A O 1
ATOM 2264 N N . ILE A 1 288 ? 30.081 3.082 5.342 1.00 83.56 288 ILE A N 1
ATOM 2265 C CA . ILE A 1 288 ? 29.271 3.187 4.123 1.00 83.56 288 ILE A CA 1
ATOM 2266 C C . ILE A 1 288 ? 30.013 2.591 2.920 1.00 83.56 288 ILE A C 1
ATOM 2268 O O . ILE A 1 288 ? 29.407 1.882 2.124 1.00 83.56 288 ILE A O 1
ATOM 2272 N N . SER A 1 289 ? 31.323 2.827 2.798 1.00 84.94 289 SER A N 1
ATOM 2273 C CA . SER A 1 289 ? 32.134 2.281 1.697 1.00 84.94 289 SER A CA 1
ATOM 2274 C C . SER A 1 289 ? 32.307 0.761 1.734 1.00 84.94 289 SER A C 1
ATOM 2276 O O . SER A 1 289 ? 32.656 0.180 0.710 1.00 84.94 289 SER A O 1
ATOM 2278 N N . LYS A 1 290 ? 32.042 0.111 2.875 1.00 85.94 290 LYS A N 1
ATOM 2279 C CA . LYS A 1 290 ? 32.035 -1.356 2.994 1.00 85.94 290 LYS A CA 1
ATOM 2280 C C . LYS A 1 290 ? 30.741 -1.994 2.484 1.00 85.94 290 LYS A C 1
ATOM 2282 O O . LYS A 1 290 ? 30.720 -3.204 2.298 1.00 85.94 290 LYS A O 1
ATOM 2287 N N . ILE A 1 291 ? 29.683 -1.214 2.258 1.00 84.50 291 ILE A N 1
ATOM 2288 C CA . ILE A 1 291 ? 28.421 -1.729 1.721 1.00 84.50 291 ILE A CA 1
ATOM 2289 C C . ILE A 1 291 ? 28.584 -1.903 0.210 1.00 84.50 291 ILE A C 1
ATOM 2291 O O . ILE A 1 291 ? 28.611 -0.910 -0.519 1.00 84.50 291 ILE A O 1
ATOM 2295 N N . ASP A 1 292 ? 28.664 -3.146 -0.270 1.00 84.75 292 ASP A N 1
ATOM 2296 C CA . ASP A 1 292 ? 28.638 -3.435 -1.706 1.00 84.75 292 ASP A CA 1
ATOM 2297 C C . ASP A 1 292 ? 27.203 -3.247 -2.246 1.00 84.75 292 ASP A C 1
ATOM 2299 O O . ASP A 1 292 ? 26.303 -4.008 -1.882 1.00 84.75 292 ASP A O 1
ATOM 2303 N N . PRO A 1 293 ? 26.943 -2.268 -3.141 1.00 80.94 293 PRO A N 1
ATOM 2304 C CA . PRO A 1 293 ? 25.609 -2.042 -3.699 1.00 80.94 293 PRO A CA 1
ATOM 2305 C C . PRO A 1 293 ? 25.046 -3.236 -4.486 1.00 80.94 293 PRO A C 1
ATOM 2307 O O . PRO A 1 293 ? 23.827 -3.376 -4.613 1.00 80.94 293 PRO A O 1
ATOM 2310 N N . SER A 1 294 ? 25.914 -4.069 -5.062 1.00 82.38 294 SER A N 1
ATOM 2311 C CA . SER A 1 294 ? 25.524 -5.269 -5.799 1.00 82.38 294 SER A CA 1
ATOM 2312 C C . SER A 1 294 ? 24.993 -6.331 -4.843 1.00 82.38 294 SER A C 1
ATOM 2314 O O . SER A 1 294 ? 23.884 -6.828 -5.045 1.00 82.38 294 SER A O 1
ATOM 2316 N N . GLU A 1 295 ? 25.727 -6.626 -3.769 1.00 82.75 295 GLU A N 1
ATOM 2317 C CA . GLU A 1 295 ? 25.296 -7.568 -2.726 1.00 82.75 295 GLU A CA 1
ATOM 2318 C C . GLU A 1 295 ? 24.030 -7.062 -2.031 1.00 82.75 295 GLU A C 1
ATOM 2320 O O . GLU A 1 295 ? 23.024 -7.760 -1.982 1.00 82.75 295 GLU A O 1
ATOM 2325 N N . ALA A 1 296 ? 24.020 -5.785 -1.656 1.00 81.56 296 ALA A N 1
ATOM 2326 C CA . ALA A 1 296 ? 22.899 -5.086 -1.037 1.00 81.56 296 ALA A CA 1
ATOM 2327 C C . ALA A 1 296 ? 21.589 -5.128 -1.851 1.00 81.56 296 ALA A C 1
ATOM 2329 O O . ALA A 1 296 ? 20.500 -4.939 -1.312 1.00 81.56 296 ALA A O 1
ATOM 2330 N N . THR A 1 297 ? 21.676 -5.337 -3.168 1.00 84.62 297 THR A N 1
ATOM 2331 C CA . THR A 1 297 ? 20.511 -5.443 -4.062 1.00 84.62 297 THR A CA 1
ATOM 2332 C C . THR A 1 297 ? 20.275 -6.862 -4.574 1.00 84.62 297 THR A C 1
ATOM 2334 O O . THR A 1 297 ? 19.534 -7.052 -5.547 1.00 84.62 297 THR A O 1
ATOM 2337 N N . THR A 1 298 ? 20.872 -7.850 -3.910 1.00 88.75 298 THR A N 1
ATOM 2338 C CA . THR A 1 298 ? 20.767 -9.275 -4.211 1.00 88.75 298 THR A CA 1
ATOM 2339 C C . THR A 1 298 ? 20.042 -9.998 -3.085 1.00 88.75 298 THR A C 1
ATOM 2341 O O . THR A 1 298 ? 20.346 -9.800 -1.917 1.00 88.75 298 THR A O 1
ATOM 2344 N N . ILE A 1 299 ? 19.084 -10.846 -3.444 1.00 88.31 299 ILE A N 1
ATOM 2345 C CA . ILE A 1 299 ? 18.397 -11.744 -2.515 1.00 88.31 299 ILE A CA 1
ATOM 2346 C C . ILE A 1 299 ? 18.653 -13.167 -3.005 1.00 88.31 299 ILE A C 1
ATOM 2348 O O . ILE A 1 299 ? 18.320 -13.491 -4.144 1.00 88.31 299 ILE A O 1
ATOM 2352 N N . GLU A 1 300 ? 19.264 -13.997 -2.167 1.00 89.69 300 GLU A N 1
ATOM 2353 C CA . GLU A 1 300 ? 19.429 -15.430 -2.433 1.00 89.69 300 GLU A CA 1
ATOM 2354 C C . GLU A 1 300 ? 18.052 -16.108 -2.398 1.00 89.69 300 GLU A C 1
ATOM 2356 O O . GLU A 1 300 ? 17.305 -15.914 -1.437 1.00 89.69 300 GLU A O 1
ATOM 2361 N N . LEU A 1 301 ? 17.690 -16.860 -3.445 1.00 90.00 301 LEU A N 1
ATOM 2362 C CA . LEU A 1 301 ? 16.383 -17.524 -3.517 1.00 90.00 301 LEU A CA 1
ATOM 2363 C C . LEU A 1 301 ? 16.488 -19.022 -3.239 1.00 90.00 301 LEU A C 1
ATOM 2365 O O . LEU A 1 301 ? 15.919 -19.515 -2.268 1.00 90.00 301 LEU A O 1
ATOM 2369 N N . CYS A 1 302 ? 17.151 -19.759 -4.129 1.00 90.62 302 CYS A N 1
ATOM 2370 C CA . CYS A 1 302 ? 17.186 -21.219 -4.107 1.00 90.62 302 CYS A CA 1
ATOM 2371 C C . CYS A 1 302 ? 18.281 -21.766 -5.029 1.00 90.62 302 CYS A C 1
ATOM 2373 O O . CYS A 1 302 ? 18.875 -21.029 -5.812 1.00 90.62 302 CYS A O 1
ATOM 2375 N N . GLU A 1 303 ? 18.504 -23.077 -4.968 1.00 94.06 303 GLU A N 1
ATOM 2376 C CA . GLU A 1 303 ? 19.268 -23.808 -5.979 1.00 94.06 303 GLU A CA 1
ATOM 2377 C C . GLU A 1 303 ? 18.317 -24.498 -6.963 1.00 94.06 303 GLU A C 1
ATOM 2379 O O . GLU A 1 303 ? 17.318 -25.115 -6.569 1.00 94.06 303 GLU A O 1
ATOM 2384 N N . ASP A 1 304 ? 18.639 -24.408 -8.252 1.00 90.56 304 ASP A N 1
ATOM 2385 C CA . ASP A 1 304 ? 17.928 -25.132 -9.299 1.00 90.56 304 ASP A CA 1
ATOM 2386 C C . ASP A 1 304 ? 18.198 -26.648 -9.219 1.00 90.56 304 ASP A C 1
ATOM 2388 O O . ASP A 1 304 ? 19.005 -27.153 -8.435 1.00 90.56 304 ASP A O 1
ATOM 2392 N N . SER A 1 305 ? 17.497 -27.422 -10.037 1.00 90.38 305 SER A N 1
ATOM 2393 C CA . SER A 1 305 ? 17.599 -28.882 -10.094 1.00 90.38 305 SER A CA 1
ATOM 2394 C C . SER A 1 305 ? 18.959 -29.384 -10.590 1.00 90.38 305 SER A C 1
ATOM 2396 O O . SER A 1 305 ? 19.263 -30.564 -10.436 1.00 90.38 305 SER A O 1
ATOM 2398 N N . SER A 1 306 ? 19.785 -28.498 -11.148 1.00 88.31 306 SER A N 1
ATOM 2399 C CA . SER A 1 306 ? 21.162 -28.767 -11.568 1.00 88.31 306 SER A CA 1
ATOM 2400 C C . SER A 1 306 ? 22.202 -28.303 -10.535 1.00 88.31 306 SER A C 1
ATOM 2402 O O . SER A 1 306 ? 23.398 -28.458 -10.778 1.00 88.31 306 SER A O 1
ATOM 2404 N N . GLY A 1 307 ? 21.771 -27.761 -9.388 1.00 90.94 307 GLY A N 1
ATOM 2405 C CA . GLY A 1 307 ? 22.641 -27.250 -8.325 1.00 90.94 307 GLY A CA 1
ATOM 2406 C C . GLY A 1 307 ? 23.181 -25.839 -8.576 1.00 90.94 307 GLY A C 1
ATOM 2407 O O . GLY A 1 307 ? 24.137 -25.428 -7.921 1.00 90.94 307 GLY A O 1
ATOM 2408 N N . ASN A 1 308 ? 22.616 -25.090 -9.527 1.00 92.81 308 ASN A N 1
ATOM 2409 C CA . ASN A 1 308 ? 22.983 -23.693 -9.737 1.00 92.81 308 ASN A CA 1
ATOM 2410 C C . ASN A 1 308 ? 22.208 -22.793 -8.780 1.00 92.81 308 ASN A C 1
ATOM 2412 O O . ASN A 1 308 ? 20.981 -22.862 -8.711 1.00 92.81 308 ASN A O 1
ATOM 2416 N N . ASN A 1 309 ? 22.906 -21.878 -8.116 1.00 95.12 309 ASN A N 1
ATOM 2417 C CA . ASN A 1 309 ? 22.256 -20.890 -7.267 1.00 95.12 309 ASN A CA 1
ATOM 2418 C C . ASN A 1 309 ? 21.509 -19.848 -8.125 1.00 95.12 309 ASN A C 1
ATOM 2420 O O . ASN A 1 309 ? 22.060 -19.329 -9.102 1.00 95.12 309 ASN A O 1
ATOM 2424 N N . ILE A 1 310 ? 20.266 -19.548 -7.749 1.00 95.00 310 ILE A N 1
ATOM 2425 C CA . ILE A 1 310 ? 19.417 -18.507 -8.316 1.00 95.00 310 ILE A CA 1
ATOM 2426 C C . ILE A 1 310 ? 19.266 -17.364 -7.306 1.00 95.00 310 ILE A C 1
ATOM 2428 O O . ILE A 1 310 ? 18.770 -17.521 -6.191 1.00 95.00 310 ILE A O 1
ATOM 2432 N N . GLN A 1 311 ? 19.599 -16.166 -7.771 1.00 93.88 311 GLN A N 1
ATOM 2433 C CA . GLN A 1 311 ? 19.511 -14.910 -7.042 1.00 93.88 311 GLN A CA 1
ATOM 2434 C C . GLN A 1 311 ? 18.468 -13.981 -7.665 1.00 93.88 311 GLN A C 1
ATOM 2436 O O . GLN A 1 311 ? 18.384 -13.854 -8.885 1.00 93.88 311 GLN A O 1
ATOM 2441 N N . LEU A 1 312 ? 17.744 -13.225 -6.845 1.00 92.12 312 LEU A N 1
ATOM 2442 C CA . LEU A 1 312 ? 16.927 -12.093 -7.273 1.00 92.12 312 LEU A CA 1
ATOM 2443 C C . LEU A 1 312 ? 17.735 -10.796 -7.188 1.00 92.12 312 LEU A C 1
ATOM 2445 O O . LEU A 1 312 ? 18.138 -10.357 -6.114 1.00 92.12 312 LEU A O 1
ATOM 2449 N N . LYS A 1 313 ? 17.933 -10.137 -8.328 1.00 90.50 313 LYS A N 1
ATOM 2450 C CA . LYS A 1 313 ? 18.603 -8.838 -8.438 1.00 90.50 313 LYS A CA 1
ATOM 2451 C C . LYS A 1 313 ? 17.573 -7.721 -8.533 1.00 90.50 313 LYS A C 1
ATOM 2453 O O . LYS A 1 313 ? 16.714 -7.737 -9.411 1.00 90.50 313 LYS A O 1
ATOM 2458 N N . THR A 1 314 ? 17.695 -6.703 -7.686 1.00 86.75 314 THR A N 1
ATOM 2459 C CA . THR A 1 314 ? 16.712 -5.605 -7.557 1.00 86.75 314 THR A CA 1
ATOM 2460 C C . THR A 1 314 ? 17.263 -4.233 -7.964 1.00 86.75 314 THR A C 1
ATOM 2462 O O . THR A 1 314 ? 16.496 -3.303 -8.211 1.00 86.75 314 THR A O 1
ATOM 2465 N N . GLY A 1 315 ? 18.585 -4.106 -8.124 1.00 75.12 315 GLY A N 1
ATOM 2466 C CA . GLY A 1 315 ? 19.270 -2.829 -8.373 1.00 75.12 315 GLY A CA 1
ATOM 2467 C C . GLY A 1 315 ? 19.132 -2.256 -9.791 1.00 75.12 315 GLY A C 1
ATOM 2468 O O . GLY A 1 315 ? 19.588 -1.144 -10.063 1.00 75.12 315 GLY A O 1
ATOM 2469 N N . ARG A 1 316 ? 18.513 -2.978 -10.735 1.00 78.50 316 ARG A N 1
ATOM 2470 C CA . ARG A 1 316 ? 18.405 -2.525 -12.130 1.00 78.50 316 ARG A CA 1
ATOM 2471 C C . ARG A 1 316 ? 17.277 -1.509 -12.291 1.00 78.50 316 ARG A C 1
ATOM 2473 O O . ARG A 1 316 ? 16.101 -1.855 -12.242 1.00 78.50 316 ARG A O 1
ATOM 2480 N N . ILE A 1 317 ? 17.638 -0.262 -12.592 1.00 69.94 317 ILE A N 1
ATOM 2481 C CA . ILE A 1 317 ? 16.682 0.808 -12.902 1.00 69.94 317 ILE A CA 1
ATOM 2482 C C . ILE A 1 317 ? 16.594 1.023 -14.416 1.00 69.94 317 ILE A C 1
ATOM 2484 O O . ILE A 1 317 ? 17.578 1.360 -15.073 1.00 69.94 317 ILE A O 1
ATOM 2488 N N . VAL A 1 318 ? 15.396 0.888 -14.986 1.00 62.44 318 VAL A N 1
ATOM 2489 C CA . VAL A 1 318 ? 15.127 1.168 -16.404 1.00 62.44 318 VAL A CA 1
ATOM 2490 C C . VAL A 1 318 ? 14.041 2.228 -16.504 1.00 62.44 318 VAL A C 1
ATOM 2492 O O . VAL A 1 318 ? 12.921 2.034 -16.041 1.00 62.44 318 VAL A O 1
ATOM 2495 N N . ALA A 1 319 ? 14.375 3.366 -17.122 1.00 57.66 319 ALA A N 1
ATOM 2496 C CA . ALA A 1 319 ? 13.481 4.523 -17.235 1.00 57.66 319 ALA A CA 1
ATOM 2497 C C . ALA A 1 319 ? 12.926 5.010 -15.877 1.00 57.66 319 ALA A C 1
ATOM 2499 O O . ALA A 1 319 ? 11.780 5.430 -15.788 1.00 57.66 319 ALA A O 1
ATOM 2500 N N . GLY A 1 320 ? 13.746 4.961 -14.822 1.00 57.59 320 GLY A N 1
ATOM 2501 C CA . GLY A 1 320 ? 13.356 5.410 -13.482 1.00 57.59 320 GLY A CA 1
ATOM 2502 C C . GLY A 1 320 ? 12.462 4.435 -12.712 1.00 57.59 320 GLY A C 1
ATOM 2503 O O . GLY A 1 320 ? 11.969 4.806 -11.654 1.00 57.59 320 GLY A O 1
ATOM 2504 N N . LYS A 1 321 ? 12.252 3.213 -13.217 1.00 61.97 321 LYS A N 1
ATOM 2505 C CA . LYS A 1 321 ? 11.549 2.135 -12.510 1.00 61.97 321 LYS A CA 1
ATOM 2506 C C . LYS A 1 321 ? 12.501 0.991 -12.191 1.00 61.97 321 LYS A C 1
ATOM 2508 O O . LYS A 1 321 ? 13.313 0.628 -13.047 1.00 61.97 321 LYS A O 1
ATOM 2513 N N . ALA A 1 322 ? 12.374 0.419 -10.998 1.00 70.38 322 ALA A N 1
ATOM 2514 C CA . ALA A 1 322 ? 13.044 -0.828 -10.657 1.00 70.38 322 ALA A CA 1
ATOM 2515 C C . ALA A 1 322 ? 12.534 -1.955 -11.565 1.00 70.38 322 ALA A C 1
ATOM 2517 O O . ALA A 1 322 ? 11.340 -2.050 -11.849 1.00 70.38 322 ALA A O 1
ATOM 2518 N N . ARG A 1 323 ? 13.460 -2.760 -12.081 1.00 80.69 323 ARG A N 1
ATOM 2519 C CA . ARG A 1 323 ? 13.183 -3.937 -12.903 1.00 80.69 323 ARG A CA 1
ATOM 2520 C C . ARG A 1 323 ? 13.941 -5.123 -12.322 1.00 80.69 323 ARG A C 1
ATOM 2522 O O . ARG A 1 323 ? 15.078 -5.360 -12.739 1.00 80.69 323 ARG A O 1
ATOM 2529 N N . PRO A 1 324 ? 13.339 -5.813 -11.347 1.00 87.50 324 PRO A N 1
ATOM 2530 C CA . PRO A 1 324 ? 13.947 -6.984 -10.753 1.00 87.50 324 PRO A CA 1
ATOM 2531 C C . PRO A 1 324 ? 14.092 -8.105 -11.791 1.00 87.50 324 PRO A C 1
ATOM 2533 O O . PRO A 1 324 ? 13.311 -8.197 -12.743 1.00 87.50 324 PRO A O 1
ATOM 2536 N N . TYR A 1 325 ? 15.124 -8.924 -11.637 1.00 90.75 325 TYR A N 1
ATOM 2537 C CA . TYR A 1 325 ? 15.412 -10.050 -12.524 1.00 90.75 325 TYR A CA 1
ATOM 2538 C C . TYR A 1 325 ? 16.133 -11.158 -11.753 1.00 90.75 325 TYR A C 1
ATOM 2540 O O . TYR A 1 325 ? 16.809 -10.881 -10.766 1.00 90.75 325 TYR A O 1
ATOM 2548 N N . LEU A 1 326 ? 15.995 -12.398 -12.206 1.00 93.19 326 LEU A N 1
ATOM 2549 C CA . LEU A 1 326 ? 16.753 -13.532 -11.696 1.00 93.19 326 LEU A CA 1
ATOM 2550 C C . LEU A 1 326 ? 18.143 -13.559 -12.326 1.00 93.19 326 LEU A C 1
ATOM 2552 O O . LEU A 1 326 ? 18.271 -13.270 -13.515 1.00 93.19 326 LEU A O 1
ATOM 2556 N N . LEU A 1 327 ? 19.155 -13.930 -11.551 1.00 93.81 327 LEU A N 1
ATOM 2557 C CA . LEU A 1 327 ? 20.503 -14.266 -11.996 1.00 93.81 327 LEU A CA 1
ATOM 2558 C C . LEU A 1 327 ? 20.827 -15.673 -11.497 1.00 93.81 327 LEU A C 1
ATOM 2560 O O . LEU A 1 327 ? 20.751 -15.923 -10.300 1.00 93.81 327 LEU A O 1
ATOM 2564 N N . ARG A 1 328 ? 21.216 -16.563 -12.401 1.00 94.62 328 ARG A N 1
ATOM 2565 C CA . ARG A 1 328 ? 21.718 -17.895 -12.079 1.00 94.62 328 ARG A CA 1
ATOM 2566 C C . ARG A 1 328 ? 23.249 -17.897 -12.091 1.00 94.62 328 ARG A C 1
ATOM 2568 O O . ARG A 1 328 ? 23.868 -17.076 -12.770 1.00 94.62 328 ARG A O 1
ATOM 2575 N N . SER A 1 329 ? 23.873 -18.794 -11.331 1.00 93.56 329 SER A N 1
ATOM 2576 C CA . SER A 1 329 ? 25.335 -18.859 -11.157 1.00 93.56 329 SER A CA 1
ATOM 2577 C C . SER A 1 329 ? 26.142 -19.087 -12.444 1.00 93.56 329 SER A C 1
ATOM 2579 O O . SER A 1 329 ? 27.322 -18.749 -12.483 1.00 93.56 329 SER A O 1
ATOM 2581 N N . ASP A 1 330 ? 25.528 -19.603 -13.511 1.00 91.12 330 ASP A N 1
ATOM 2582 C CA . ASP A 1 330 ? 26.117 -19.709 -14.858 1.00 91.12 330 ASP A CA 1
ATOM 2583 C C . ASP A 1 330 ? 26.152 -18.367 -15.624 1.00 91.12 330 ASP A C 1
ATOM 2585 O O . ASP A 1 330 ? 26.649 -18.294 -16.748 1.00 91.12 330 ASP A O 1
ATOM 2589 N N . GLY A 1 331 ? 25.647 -17.289 -15.015 1.00 90.00 331 GLY A N 1
ATOM 2590 C CA . GLY A 1 331 ? 25.553 -15.952 -15.596 1.00 90.00 331 GLY A CA 1
ATOM 2591 C C . GLY A 1 331 ? 24.242 -15.693 -16.338 1.00 90.00 331 GLY A C 1
ATOM 2592 O O . GLY A 1 331 ? 24.035 -14.586 -16.848 1.00 90.00 331 GLY A O 1
ATOM 2593 N N . GLU A 1 332 ? 23.339 -16.675 -16.400 1.00 89.81 332 GLU A N 1
ATOM 2594 C CA . GLU A 1 332 ? 22.055 -16.503 -17.060 1.00 89.81 332 GLU A CA 1
ATOM 2595 C C . GLU A 1 332 ? 21.092 -15.635 -16.262 1.00 89.81 332 GLU A C 1
ATOM 2597 O O . GLU A 1 332 ? 21.085 -15.619 -15.037 1.00 89.81 332 GLU A O 1
ATOM 2602 N N . THR A 1 333 ? 20.246 -14.887 -16.973 1.00 91.00 333 THR A N 1
ATOM 2603 C CA . THR A 1 333 ? 19.294 -13.954 -16.342 1.00 91.00 333 THR A CA 1
ATOM 2604 C C . THR A 1 333 ? 17.870 -14.144 -16.824 1.00 91.00 333 THR A C 1
ATOM 2606 O O . THR A 1 333 ? 17.680 -14.249 -18.023 1.00 91.00 333 THR A O 1
ATOM 2609 N N . ALA A 1 334 ? 16.856 -14.091 -15.967 1.00 89.81 334 ALA A N 1
ATOM 2610 C CA . ALA A 1 334 ? 15.450 -14.132 -16.391 1.00 89.81 334 ALA A CA 1
ATOM 2611 C C . ALA A 1 334 ? 14.685 -12.912 -15.869 1.00 89.81 334 ALA A C 1
ATOM 2613 O O . ALA A 1 334 ? 14.927 -12.441 -14.761 1.00 89.81 334 ALA A O 1
ATOM 2614 N N . ALA A 1 335 ? 13.785 -12.342 -16.672 1.00 85.38 335 ALA A N 1
ATOM 2615 C CA . ALA A 1 335 ? 12.987 -11.199 -16.231 1.00 85.38 335 ALA A CA 1
ATOM 2616 C C . ALA A 1 335 ? 11.873 -11.661 -15.282 1.00 85.38 335 ALA A C 1
ATOM 2618 O O . ALA A 1 335 ? 11.216 -12.659 -15.560 1.00 85.38 335 ALA A O 1
ATOM 2619 N N . LEU A 1 336 ? 11.611 -10.906 -14.211 1.00 84.94 336 LEU A N 1
ATOM 2620 C CA . LEU A 1 336 ? 10.390 -11.108 -13.431 1.00 84.94 336 LEU A CA 1
ATOM 2621 C C . LEU A 1 336 ? 9.213 -10.428 -14.132 1.00 84.94 336 LEU A C 1
ATOM 2623 O O . LEU A 1 336 ? 9.294 -9.260 -14.530 1.00 84.94 336 LEU A O 1
ATOM 2627 N N . GLY A 1 337 ? 8.102 -11.153 -14.249 1.00 76.00 337 GLY A N 1
ATOM 2628 C CA . GLY A 1 337 ? 6.828 -10.569 -14.651 1.00 76.00 337 GLY A CA 1
ATOM 2629 C C . GLY A 1 337 ? 6.328 -9.548 -13.615 1.00 76.00 337 GLY A C 1
ATOM 2630 O O . GLY A 1 337 ? 6.616 -9.687 -12.428 1.00 76.00 337 GLY A O 1
ATOM 2631 N N . PRO A 1 338 ? 5.542 -8.535 -14.023 1.00 70.94 338 PRO A N 1
ATOM 2632 C CA . PRO A 1 338 ? 5.081 -7.466 -13.127 1.00 70.94 338 PRO A CA 1
ATOM 2633 C C . PRO A 1 338 ? 4.137 -7.939 -12.009 1.00 70.94 338 PRO A C 1
ATOM 2635 O O . PRO A 1 338 ? 3.963 -7.228 -11.025 1.00 70.94 338 PRO A O 1
ATOM 2638 N N . ASN A 1 339 ? 3.535 -9.122 -12.157 1.00 76.62 339 ASN A N 1
ATOM 2639 C CA . ASN A 1 339 ? 2.590 -9.688 -11.190 1.00 76.62 339 ASN A CA 1
ATOM 2640 C C . ASN A 1 339 ? 3.235 -10.740 -10.274 1.00 76.62 339 ASN A C 1
ATOM 2642 O O . ASN A 1 339 ? 2.563 -11.273 -9.396 1.00 76.62 339 ASN A O 1
ATOM 2646 N N . VAL A 1 340 ? 4.519 -11.060 -10.475 1.00 83.75 340 VAL A N 1
ATOM 2647 C CA . VAL A 1 340 ? 5.228 -12.028 -9.634 1.00 83.75 340 VAL A CA 1
ATOM 2648 C C . VAL A 1 340 ? 5.511 -11.383 -8.280 1.00 83.75 340 VAL A C 1
ATOM 2650 O O . VAL A 1 340 ? 6.151 -10.335 -8.203 1.00 83.75 340 VAL A O 1
ATOM 2653 N N . THR A 1 341 ? 5.020 -12.003 -7.210 1.00 87.50 341 THR A N 1
ATOM 2654 C CA . THR A 1 341 ? 5.327 -11.624 -5.827 1.00 87.50 341 THR A CA 1
ATOM 2655 C C . THR A 1 341 ? 6.426 -12.528 -5.279 1.00 87.50 341 THR A C 1
ATOM 2657 O O . THR A 1 341 ? 6.574 -13.656 -5.742 1.00 87.50 341 THR A O 1
ATOM 2660 N N . LEU A 1 342 ? 7.210 -12.053 -4.303 1.00 85.44 342 LEU A N 1
ATOM 2661 C CA . LEU A 1 342 ? 8.321 -12.851 -3.762 1.00 85.44 342 LEU A CA 1
ATOM 2662 C C . LEU A 1 342 ? 7.859 -14.158 -3.116 1.00 85.44 342 LEU A C 1
ATOM 2664 O O . LEU A 1 342 ? 8.547 -15.159 -3.223 1.00 85.44 342 LEU A O 1
ATOM 2668 N N . ASP A 1 343 ? 6.704 -14.160 -2.461 1.00 86.75 343 ASP A N 1
ATOM 2669 C CA . ASP A 1 343 ? 6.146 -15.354 -1.824 1.00 86.75 343 ASP A CA 1
ATOM 2670 C C . ASP A 1 343 ? 5.609 -16.387 -2.823 1.00 86.75 343 ASP A C 1
ATOM 2672 O O . ASP A 1 343 ? 5.478 -17.552 -2.469 1.00 86.75 343 ASP A O 1
ATOM 2676 N N . ASN A 1 344 ? 5.354 -15.977 -4.068 1.00 87.94 344 ASN A N 1
ATOM 2677 C CA . ASN A 1 344 ? 5.034 -16.882 -5.173 1.00 87.94 344 ASN A CA 1
ATOM 2678 C C . ASN A 1 344 ? 6.273 -17.235 -6.015 1.00 87.94 344 ASN A C 1
ATOM 2680 O O . ASN A 1 344 ? 6.154 -17.986 -6.978 1.00 87.94 344 ASN A O 1
ATOM 2684 N N . LEU A 1 345 ? 7.441 -16.656 -5.714 1.00 90.31 345 LEU A N 1
ATOM 2685 C CA . LEU A 1 345 ? 8.691 -16.902 -6.427 1.00 90.31 345 LEU A CA 1
ATOM 2686 C C . LEU A 1 345 ? 9.431 -18.071 -5.780 1.00 90.31 345 LEU A C 1
ATOM 2688 O O . LEU A 1 345 ? 10.412 -17.891 -5.061 1.00 90.31 345 LEU A O 1
ATOM 2692 N N . ASP A 1 346 ? 8.921 -19.269 -6.031 1.00 90.06 346 ASP A N 1
ATOM 2693 C CA . ASP A 1 346 ? 9.558 -20.519 -5.639 1.00 90.06 346 ASP A CA 1
ATOM 2694 C C . ASP A 1 346 ? 10.533 -21.030 -6.715 1.00 90.06 346 ASP A C 1
ATOM 2696 O O . ASP A 1 346 ? 10.749 -20.407 -7.762 1.00 90.06 346 ASP A O 1
ATOM 2700 N N . LYS A 1 347 ? 11.160 -22.174 -6.421 1.00 92.12 347 LYS A N 1
ATOM 2701 C CA . LYS A 1 347 ? 12.099 -22.846 -7.320 1.00 92.12 347 LYS A CA 1
ATOM 2702 C C . LYS A 1 347 ? 11.455 -23.178 -8.669 1.00 92.12 347 LYS A C 1
ATOM 2704 O O . LYS A 1 347 ? 12.051 -22.891 -9.704 1.00 92.12 347 LYS A O 1
ATOM 2709 N N . ASP A 1 348 ? 10.249 -23.739 -8.655 1.00 92.12 348 ASP A N 1
ATOM 2710 C CA . ASP A 1 348 ? 9.562 -24.201 -9.863 1.00 92.12 348 ASP A CA 1
ATOM 2711 C C . ASP A 1 348 ? 9.236 -23.022 -10.792 1.00 92.12 348 ASP A C 1
ATOM 2713 O O . ASP A 1 348 ? 9.482 -23.082 -12.000 1.00 92.12 348 ASP A O 1
ATOM 2717 N N . LEU A 1 349 ? 8.747 -21.904 -10.241 1.00 92.06 349 LEU A N 1
ATOM 2718 C CA . LEU A 1 349 ? 8.518 -20.689 -11.017 1.00 92.06 349 LEU A CA 1
ATOM 2719 C C . LEU A 1 349 ? 9.831 -20.089 -11.531 1.00 92.06 349 LEU A C 1
ATOM 2721 O O . LEU A 1 349 ? 9.883 -19.631 -12.674 1.00 92.06 349 LEU A O 1
ATOM 2725 N N . ALA A 1 350 ? 10.888 -20.075 -10.717 1.00 92.50 350 ALA A N 1
ATOM 2726 C CA . ALA A 1 350 ? 12.188 -19.558 -11.130 1.00 92.50 350 ALA A CA 1
ATOM 2727 C C . ALA A 1 350 ? 12.767 -20.351 -12.314 1.00 92.50 350 ALA A C 1
ATOM 2729 O O . ALA A 1 350 ? 13.169 -19.743 -13.309 1.00 92.50 350 ALA A O 1
ATOM 2730 N N . GLU A 1 351 ? 12.753 -21.685 -12.245 1.00 92.75 351 GLU A N 1
ATOM 2731 C CA . GLU A 1 351 ? 13.178 -22.566 -13.340 1.00 92.75 351 GLU A CA 1
ATOM 2732 C C . GLU A 1 351 ? 12.341 -22.329 -14.597 1.00 92.75 351 GLU A C 1
ATOM 2734 O O . GLU A 1 351 ? 12.899 -22.081 -15.669 1.00 92.75 351 GLU A O 1
ATOM 2739 N N . LYS A 1 352 ? 11.013 -22.269 -14.452 1.00 91.50 352 LYS A N 1
ATOM 2740 C CA . LYS A 1 352 ? 10.101 -21.980 -15.561 1.00 91.50 352 LYS A CA 1
ATOM 2741 C C . LYS A 1 352 ? 10.424 -20.657 -16.264 1.00 91.50 352 LYS A C 1
ATOM 2743 O O . LYS A 1 352 ? 10.392 -20.592 -17.490 1.00 91.50 352 LYS A O 1
ATOM 2748 N N . LEU A 1 353 ? 10.770 -19.599 -15.526 1.00 90.75 353 LEU A N 1
ATOM 2749 C CA . LEU A 1 353 ? 11.144 -18.306 -16.121 1.00 90.75 353 LEU A CA 1
ATOM 2750 C C . LEU A 1 353 ? 12.441 -18.388 -16.947 1.00 90.75 353 LEU A C 1
ATOM 2752 O O . LEU A 1 353 ? 12.568 -17.700 -17.967 1.00 90.75 353 LEU A O 1
ATOM 2756 N N . PHE A 1 354 ? 13.407 -19.212 -16.531 1.00 91.12 354 PHE A N 1
ATOM 2757 C CA . PHE A 1 354 ? 14.605 -19.483 -17.332 1.00 91.12 354 PHE A CA 1
ATOM 2758 C C . PHE A 1 354 ? 14.273 -20.316 -18.574 1.00 91.12 354 PHE A C 1
ATOM 2760 O O . PHE A 1 354 ? 14.718 -19.964 -19.666 1.00 91.12 354 PHE A O 1
ATOM 2767 N N . GLU A 1 355 ? 13.444 -21.353 -18.438 1.00 89.12 355 GLU A N 1
ATOM 2768 C CA . GLU A 1 355 ? 12.991 -22.180 -19.562 1.00 89.12 355 GLU A CA 1
ATOM 2769 C C . GLU A 1 355 ? 12.237 -21.363 -20.617 1.00 89.12 355 GLU A C 1
ATOM 2771 O O . GLU A 1 355 ? 12.526 -21.472 -21.810 1.00 89.12 355 GLU A O 1
ATOM 2776 N N . GLU A 1 356 ? 11.314 -20.495 -20.193 1.00 86.00 356 GLU A N 1
ATOM 2777 C CA . GLU A 1 356 ? 10.584 -19.580 -21.075 1.00 86.00 356 GLU A CA 1
ATOM 2778 C C . GLU A 1 356 ? 11.548 -18.662 -21.833 1.00 86.00 356 GLU A C 1
ATOM 2780 O O . GLU A 1 356 ? 11.422 -18.477 -23.046 1.00 86.00 356 GLU A O 1
ATOM 2785 N N . LYS A 1 357 ? 12.564 -18.117 -21.154 1.00 84.12 357 LYS A N 1
ATOM 2786 C CA . LYS A 1 357 ? 13.587 -17.302 -21.814 1.00 84.12 357 LYS A CA 1
ATOM 2787 C C . LYS A 1 357 ? 14.406 -18.113 -22.819 1.00 84.12 357 LYS A C 1
ATOM 2789 O O . LYS A 1 357 ? 14.683 -17.609 -23.909 1.00 84.12 357 LYS A O 1
ATOM 2794 N N . ASP A 1 358 ? 14.823 -19.324 -22.474 1.00 83.88 358 ASP A N 1
ATOM 2795 C CA . ASP A 1 358 ? 15.617 -20.165 -23.370 1.00 83.88 358 ASP A CA 1
ATOM 2796 C C . ASP A 1 358 ? 14.801 -20.619 -24.585 1.00 83.88 358 ASP A C 1
ATOM 2798 O O . ASP A 1 358 ? 15.323 -20.644 -25.701 1.00 83.88 358 ASP A O 1
ATOM 2802 N N . ALA A 1 359 ? 13.501 -20.873 -24.416 1.00 81.06 359 ALA A N 1
ATOM 2803 C CA . ALA A 1 359 ? 12.573 -21.066 -25.525 1.00 81.06 359 ALA A CA 1
ATOM 2804 C C . ALA A 1 359 ? 12.497 -19.814 -26.416 1.00 81.06 359 ALA A C 1
ATOM 2806 O O . ALA A 1 359 ? 12.660 -19.910 -27.631 1.00 81.06 359 ALA A O 1
ATOM 2807 N N . LEU A 1 360 ? 12.362 -18.621 -25.825 1.00 77.25 360 LEU A N 1
ATOM 2808 C CA . LEU A 1 360 ? 12.354 -17.359 -26.572 1.00 77.25 360 LEU A CA 1
ATOM 2809 C C . LEU A 1 360 ? 13.681 -17.079 -27.294 1.00 77.25 360 LEU A C 1
ATOM 2811 O O . LEU A 1 360 ? 13.677 -16.495 -28.374 1.00 77.25 360 LEU A O 1
ATOM 2815 N N . ARG A 1 361 ? 14.825 -17.501 -26.747 1.00 78.38 361 ARG A N 1
ATOM 2816 C CA . ARG A 1 361 ? 16.129 -17.387 -27.422 1.00 78.38 361 ARG A CA 1
ATOM 2817 C C . ARG A 1 361 ? 16.238 -18.273 -28.650 1.00 78.38 3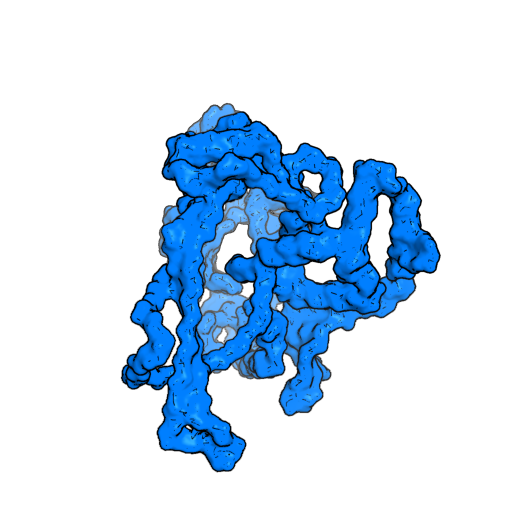61 ARG A C 1
ATOM 2819 O O . ARG A 1 361 ? 16.875 -17.862 -29.613 1.00 78.38 361 ARG A O 1
ATOM 2826 N N . LYS A 1 362 ? 15.598 -19.446 -28.655 1.00 79.31 362 LYS A N 1
ATOM 2827 C CA . LYS A 1 362 ? 15.522 -20.296 -29.857 1.00 79.31 362 LYS A CA 1
ATOM 2828 C C . LYS A 1 362 ? 14.783 -19.602 -31.006 1.00 79.31 362 LYS A C 1
ATOM 2830 O O . LYS A 1 362 ? 14.988 -19.971 -32.160 1.00 79.31 362 LYS A O 1
ATOM 2835 N N . LEU A 1 363 ? 13.982 -18.569 -30.718 1.00 79.75 363 LEU A N 1
ATOM 2836 C CA . LEU A 1 363 ? 13.371 -17.725 -31.746 1.00 79.75 363 LEU A CA 1
ATOM 2837 C C . LEU A 1 363 ? 14.381 -16.807 -32.440 1.00 79.75 363 LEU A C 1
ATOM 2839 O O . LEU A 1 363 ? 14.101 -16.380 -33.561 1.00 79.75 363 LEU A O 1
ATOM 2843 N N . GLU A 1 364 ? 15.523 -16.482 -31.815 1.00 85.25 364 GLU A N 1
ATOM 2844 C CA . GLU A 1 364 ? 16.534 -15.629 -32.439 1.00 85.25 364 GLU A CA 1
ATOM 2845 C C . GLU A 1 364 ? 17.151 -16.334 -33.646 1.00 85.25 364 GLU A C 1
ATOM 2847 O O . GLU A 1 364 ? 17.968 -17.245 -33.528 1.00 85.25 364 GLU A O 1
ATOM 2852 N N . ARG A 1 365 ? 16.761 -15.893 -34.840 1.00 89.31 365 ARG A N 1
ATOM 2853 C CA . ARG A 1 365 ? 17.255 -16.439 -36.101 1.00 89.31 365 ARG A CA 1
ATOM 2854 C C . ARG A 1 365 ? 17.243 -15.388 -37.195 1.00 89.31 365 ARG A C 1
ATOM 2856 O O . ARG A 1 365 ? 16.549 -14.374 -37.102 1.00 89.31 365 ARG A O 1
ATOM 2863 N N . VAL A 1 366 ? 18.010 -15.648 -38.247 1.00 90.44 366 VAL A N 1
ATOM 2864 C CA . VAL A 1 366 ? 17.884 -14.916 -39.509 1.00 90.44 366 VAL A CA 1
ATOM 2865 C C . VAL A 1 366 ? 16.687 -15.489 -40.257 1.00 90.44 366 VAL A C 1
ATOM 2867 O O . VAL A 1 366 ? 16.609 -16.696 -40.467 1.00 90.44 366 VAL A O 1
ATOM 2870 N N . ILE A 1 367 ? 15.747 -14.626 -40.620 1.00 90.94 367 ILE A N 1
ATOM 2871 C CA . ILE A 1 367 ? 14.501 -14.985 -41.315 1.00 90.94 367 ILE A CA 1
ATOM 2872 C C . ILE A 1 367 ? 14.646 -14.783 -42.832 1.00 90.94 367 ILE A C 1
ATOM 2874 O O . ILE A 1 367 ? 13.981 -15.449 -43.619 1.00 90.94 367 ILE A O 1
ATOM 2878 N N . GLY A 1 368 ? 15.553 -13.902 -43.249 1.00 90.38 368 GLY A N 1
ATOM 2879 C CA . GLY A 1 368 ? 15.876 -13.668 -44.650 1.00 90.38 368 GLY A CA 1
ATOM 2880 C C . GLY A 1 368 ? 16.732 -12.423 -44.822 1.00 90.38 368 GLY A C 1
ATOM 2881 O O . GLY A 1 368 ? 17.412 -11.992 -43.889 1.00 90.38 368 GLY A O 1
ATOM 2882 N N . GLU A 1 369 ? 16.685 -11.837 -46.011 1.00 92.56 369 GLU A N 1
ATOM 2883 C CA . GLU A 1 369 ? 17.461 -10.657 -46.384 1.00 92.56 369 GLU A CA 1
ATOM 2884 C C . GLU A 1 369 ? 16.520 -9.519 -46.791 1.00 92.56 369 GLU A C 1
ATOM 2886 O O . GLU A 1 369 ? 15.549 -9.718 -47.518 1.00 92.56 369 GLU A O 1
ATOM 2891 N N . HIS A 1 370 ? 16.791 -8.321 -46.283 1.00 92.38 370 HIS A N 1
ATOM 2892 C CA . HIS A 1 370 ? 16.100 -7.095 -46.657 1.00 92.38 370 HIS A CA 1
ATOM 2893 C C . HIS A 1 370 ? 16.570 -6.643 -48.051 1.00 92.38 370 HIS A C 1
ATOM 2895 O O . HIS A 1 370 ? 17.753 -6.816 -48.347 1.00 92.38 370 HIS A O 1
ATOM 2901 N N . PRO A 1 371 ? 15.732 -5.971 -48.868 1.00 88.75 371 PRO A N 1
ATOM 2902 C CA . PRO A 1 371 ? 16.123 -5.456 -50.190 1.00 88.75 371 PRO A CA 1
ATOM 2903 C C . PRO A 1 371 ? 17.407 -4.605 -50.226 1.00 88.75 371 PRO A C 1
ATOM 2905 O O . PRO A 1 371 ? 18.061 -4.516 -51.259 1.00 88.75 371 PRO A O 1
ATOM 2908 N N . ASP A 1 372 ? 17.799 -4.025 -49.090 1.00 85.31 372 ASP A N 1
ATOM 2909 C CA . ASP A 1 372 ? 19.047 -3.263 -48.919 1.00 85.31 372 ASP A CA 1
ATOM 2910 C C . ASP A 1 372 ? 20.305 -4.143 -48.725 1.00 85.31 372 ASP A C 1
ATOM 2912 O O . ASP A 1 372 ? 21.365 -3.632 -48.350 1.00 85.31 372 ASP A O 1
ATOM 2916 N N . GLY A 1 373 ? 20.199 -5.463 -48.901 1.00 86.06 373 GLY A N 1
ATOM 2917 C CA . GLY A 1 373 ? 21.307 -6.416 -48.783 1.00 86.06 373 GLY A CA 1
ATOM 2918 C C . GLY A 1 373 ? 21.689 -6.792 -47.344 1.00 86.06 373 GLY A C 1
ATOM 2919 O O . GLY A 1 373 ? 22.816 -7.204 -47.072 1.00 86.06 373 GLY A O 1
ATOM 2920 N N . LYS A 1 374 ? 20.798 -6.547 -46.374 1.00 91.44 374 LYS A N 1
ATOM 2921 C CA . LYS A 1 374 ? 21.064 -6.749 -44.937 1.00 91.44 374 LYS A CA 1
ATOM 2922 C C . LYS A 1 374 ? 20.211 -7.883 -44.378 1.00 91.44 374 LYS A C 1
ATOM 2924 O O . LYS A 1 374 ? 19.022 -7.923 -44.681 1.00 91.44 374 LYS A O 1
ATOM 2929 N N . PRO A 1 375 ? 20.749 -8.744 -43.499 1.00 93.06 375 PRO A N 1
ATOM 2930 C CA . PRO A 1 375 ? 19.965 -9.815 -42.893 1.00 93.06 375 PRO A CA 1
ATOM 2931 C C . PRO A 1 375 ? 18.846 -9.257 -42.008 1.00 93.06 375 PRO A C 1
ATOM 2933 O O . PRO A 1 375 ? 19.037 -8.278 -41.284 1.00 93.06 375 PRO A O 1
ATOM 2936 N N . ILE A 1 376 ? 17.683 -9.898 -42.040 1.00 93.38 376 ILE A N 1
ATOM 2937 C CA . ILE A 1 376 ? 16.570 -9.638 -41.129 1.00 93.38 376 ILE A CA 1
ATOM 2938 C C . ILE A 1 376 ? 16.652 -10.664 -40.006 1.00 93.38 376 ILE A C 1
ATOM 2940 O O . ILE A 1 376 ? 16.616 -11.871 -40.243 1.00 93.38 376 ILE A O 1
ATOM 2944 N N . HIS A 1 377 ? 16.758 -10.176 -38.779 1.00 92.06 377 HIS A N 1
ATOM 2945 C CA . HIS A 1 377 ? 16.830 -10.988 -37.576 1.00 92.06 377 HIS A CA 1
ATOM 2946 C C . HIS A 1 377 ? 15.521 -10.907 -36.801 1.00 92.06 377 HIS A C 1
ATOM 2948 O O . HIS A 1 377 ? 14.976 -9.818 -36.629 1.00 92.06 377 HIS A O 1
ATOM 2954 N N . ILE A 1 378 ? 15.094 -12.031 -36.234 1.00 91.19 378 ILE A N 1
ATOM 2955 C CA . ILE A 1 378 ? 14.272 -12.022 -35.024 1.00 91.19 378 ILE A CA 1
ATOM 2956 C C . ILE A 1 378 ? 15.234 -11.875 -33.844 1.00 91.19 378 ILE A C 1
ATOM 2958 O O . ILE A 1 378 ? 16.227 -12.597 -33.750 1.00 91.19 378 ILE A O 1
ATOM 2962 N N . ARG A 1 379 ? 14.980 -10.905 -32.967 1.00 88.31 379 ARG A N 1
ATOM 2963 C CA . ARG A 1 379 ? 15.775 -10.635 -31.761 1.00 88.31 379 ARG A CA 1
ATOM 2964 C C . ARG A 1 379 ? 14.864 -10.553 -30.550 1.00 88.31 379 ARG A C 1
ATOM 2966 O O . ARG A 1 379 ? 13.713 -10.140 -30.672 1.00 88.31 379 ARG A O 1
ATOM 2973 N N . LEU A 1 380 ? 15.392 -10.872 -29.373 1.00 82.81 380 LEU A N 1
ATOM 2974 C CA . LEU A 1 380 ? 14.648 -10.739 -28.130 1.00 82.81 380 LEU A CA 1
ATOM 2975 C C . LEU A 1 380 ? 14.865 -9.357 -27.503 1.00 82.81 380 LEU A C 1
ATOM 2977 O O . LEU A 1 380 ? 15.987 -8.917 -27.244 1.00 82.81 380 LEU A O 1
ATOM 2981 N N . GLY A 1 381 ? 13.768 -8.639 -27.273 1.00 73.88 381 GLY A N 1
ATOM 2982 C CA . GLY A 1 381 ? 13.753 -7.339 -26.616 1.00 73.88 381 GLY A CA 1
ATOM 2983 C C . GLY A 1 381 ? 13.111 -7.397 -25.228 1.00 73.88 381 GLY A C 1
ATOM 2984 O O . GLY A 1 381 ? 12.492 -8.389 -24.855 1.00 73.88 381 GLY A O 1
ATOM 2985 N N . PRO A 1 382 ? 13.174 -6.299 -24.455 1.00 61.94 382 PRO A N 1
ATOM 2986 C CA . PRO A 1 382 ? 12.542 -6.205 -23.133 1.00 61.94 382 PRO A CA 1
ATOM 2987 C C . PRO A 1 382 ? 11.001 -6.241 -23.156 1.00 61.94 382 PRO A C 1
ATOM 2989 O O . PRO A 1 382 ? 10.391 -6.171 -22.091 1.00 61.94 382 PRO A O 1
ATOM 2992 N N . PHE A 1 383 ? 10.383 -6.277 -24.341 1.00 65.25 383 PHE A N 1
ATOM 2993 C CA . PHE A 1 383 ? 8.931 -6.303 -24.549 1.00 65.25 383 PHE A CA 1
ATOM 2994 C C . PHE A 1 383 ? 8.478 -7.503 -25.400 1.00 65.25 383 PHE A C 1
ATOM 2996 O O . PHE A 1 383 ? 7.343 -7.510 -25.858 1.00 65.25 383 PHE A O 1
ATOM 3003 N N . GLY A 1 384 ? 9.355 -8.489 -25.616 1.00 75.12 384 GLY A N 1
ATOM 3004 C CA . GLY A 1 384 ? 9.103 -9.634 -26.492 1.00 75.12 384 GLY A CA 1
ATOM 3005 C C . GLY A 1 384 ? 10.004 -9.655 -27.732 1.00 75.12 384 GLY A C 1
ATOM 3006 O O . GLY A 1 384 ? 10.908 -8.815 -27.859 1.00 75.12 384 GLY A O 1
ATOM 3007 N N . PRO A 1 385 ? 9.808 -10.642 -28.619 1.00 85.88 385 PRO A N 1
ATOM 3008 C CA . PRO A 1 385 ? 10.569 -10.762 -29.853 1.00 85.88 385 PRO A CA 1
ATOM 3009 C C . PRO A 1 385 ? 10.196 -9.639 -30.836 1.00 85.88 385 PRO A C 1
ATOM 3011 O O . PRO A 1 385 ? 9.057 -9.180 -30.882 1.00 85.88 385 PRO A O 1
ATOM 3014 N N . TYR A 1 386 ? 11.169 -9.164 -31.609 1.00 89.12 386 TYR A N 1
ATOM 3015 C CA . TYR A 1 386 ? 10.987 -8.115 -32.615 1.00 89.12 386 TYR A CA 1
ATOM 3016 C C . TYR A 1 386 ? 11.879 -8.366 -33.832 1.00 89.12 386 TYR A C 1
ATOM 3018 O O . TYR A 1 386 ? 12.883 -9.077 -33.749 1.00 89.12 386 TYR A O 1
ATOM 3026 N N . LEU A 1 387 ? 11.521 -7.759 -34.962 1.00 92.56 387 LEU A N 1
ATOM 3027 C CA . LEU A 1 387 ? 12.296 -7.815 -36.198 1.00 92.56 387 LEU A CA 1
ATOM 3028 C C . LEU A 1 387 ? 13.345 -6.706 -36.220 1.00 92.56 387 LEU A C 1
ATOM 3030 O O . LEU A 1 387 ? 13.058 -5.569 -35.845 1.00 92.56 387 LEU A O 1
ATOM 3034 N N . GLN A 1 388 ? 14.547 -7.012 -36.702 1.00 93.06 388 GLN A N 1
ATOM 3035 C CA . GLN A 1 388 ? 15.625 -6.044 -36.876 1.00 93.06 388 GLN A CA 1
ATOM 3036 C C . GLN A 1 388 ? 16.380 -6.274 -38.184 1.00 93.06 388 GLN A C 1
ATOM 3038 O O . GLN A 1 388 ? 16.857 -7.376 -38.441 1.00 93.06 388 GLN A O 1
ATOM 3043 N N . VAL A 1 389 ? 16.567 -5.213 -38.971 1.00 92.50 389 VAL A N 1
ATOM 3044 C CA . VAL A 1 389 ? 17.383 -5.251 -40.193 1.00 92.50 389 VAL A CA 1
ATOM 3045 C C . VAL A 1 389 ? 18.840 -4.918 -39.875 1.00 92.50 389 VAL A C 1
ATOM 3047 O O . VAL A 1 389 ? 19.170 -3.787 -39.510 1.00 92.50 389 VAL A O 1
ATOM 3050 N N . GLY A 1 390 ? 19.724 -5.893 -40.066 1.00 89.06 390 GLY A N 1
ATOM 3051 C CA . GLY A 1 390 ? 21.154 -5.803 -39.792 1.00 89.06 390 GLY A CA 1
ATOM 3052 C C . GLY A 1 390 ? 21.494 -5.743 -38.302 1.00 89.06 390 GLY A C 1
ATOM 3053 O O . GLY A 1 390 ? 20.665 -5.991 -37.419 1.00 89.06 390 GLY A O 1
ATOM 3054 N N . GLU A 1 391 ? 22.746 -5.394 -38.010 1.00 85.19 391 GLU A N 1
ATOM 3055 C CA . GLU A 1 391 ? 23.255 -5.301 -36.643 1.00 85.19 391 GLU A CA 1
ATOM 3056 C C . GLU A 1 391 ? 23.273 -3.868 -36.109 1.00 85.19 391 GLU A C 1
ATOM 3058 O O . GLU A 1 391 ? 23.370 -2.880 -36.840 1.00 85.19 391 GLU A O 1
ATOM 3063 N N . LYS A 1 392 ? 23.184 -3.752 -34.782 1.00 80.62 392 LYS A N 1
ATOM 3064 C CA . LYS A 1 392 ? 23.267 -2.468 -34.095 1.00 80.62 392 LYS A CA 1
ATOM 3065 C C . LYS A 1 392 ? 24.728 -2.109 -33.839 1.00 80.62 392 LYS A C 1
ATOM 3067 O O . LYS A 1 392 ? 25.349 -2.631 -32.919 1.00 80.62 392 LYS A O 1
ATOM 3072 N N . GLU A 1 393 ? 25.242 -1.145 -34.590 1.00 79.00 393 GLU A N 1
ATOM 3073 C CA . GLU A 1 393 ? 26.591 -0.615 -34.383 1.00 79.00 393 GLU A CA 1
ATOM 3074 C C . GLU A 1 393 ? 26.613 0.544 -33.369 1.00 79.00 393 GLU A C 1
ATOM 3076 O O . GLU A 1 393 ? 25.754 1.435 -33.380 1.00 79.00 393 GLU A O 1
ATOM 3081 N N . LYS A 1 394 ? 27.622 0.567 -32.485 1.00 65.12 394 LYS A N 1
ATOM 3082 C CA . LYS A 1 394 ? 27.821 1.670 -31.528 1.00 65.12 394 LYS A CA 1
ATOM 3083 C C . LYS A 1 394 ? 28.064 2.986 -32.280 1.00 65.12 394 LYS A C 1
ATOM 3085 O O . LYS A 1 394 ? 28.979 3.083 -33.087 1.00 65.12 394 LYS A O 1
ATOM 3090 N N . GLY A 1 395 ? 27.267 4.011 -31.970 1.00 68.75 395 GLY A N 1
ATOM 3091 C CA . GLY A 1 395 ? 27.408 5.362 -32.531 1.00 68.75 395 GLY A CA 1
ATOM 3092 C C . GLY A 1 395 ? 26.628 5.627 -33.825 1.00 68.75 395 GLY A C 1
ATOM 3093 O O . GLY A 1 395 ? 26.599 6.770 -34.272 1.00 68.75 395 GLY A O 1
ATOM 3094 N N . LYS A 1 396 ? 25.954 4.621 -34.404 1.00 75.50 396 LYS A N 1
ATOM 3095 C CA . LYS A 1 396 ? 25.081 4.790 -35.580 1.00 75.50 396 LYS A CA 1
ATOM 3096 C C . LYS A 1 396 ? 23.597 4.849 -35.200 1.00 75.50 396 LYS A C 1
ATOM 3098 O O . LYS A 1 396 ? 23.200 4.494 -34.087 1.00 75.50 396 LYS A O 1
ATOM 3103 N N . LYS A 1 397 ? 22.765 5.324 -36.140 1.00 73.31 397 LYS A N 1
ATOM 3104 C CA . LYS A 1 397 ? 21.296 5.300 -36.018 1.00 73.31 397 LYS A CA 1
ATOM 3105 C C . LYS A 1 397 ? 20.843 3.860 -35.761 1.00 73.31 397 LYS A C 1
ATOM 3107 O O . LYS A 1 397 ? 21.429 2.927 -36.304 1.00 73.31 397 LYS A O 1
ATOM 3112 N N . SER A 1 398 ? 19.821 3.691 -34.919 1.00 76.31 398 SER A N 1
ATOM 3113 C CA . SER A 1 398 ? 19.284 2.354 -34.647 1.00 76.31 398 SER A CA 1
ATOM 3114 C C . SER A 1 398 ? 18.817 1.702 -35.956 1.00 76.31 398 SER A C 1
ATOM 3116 O O . SER A 1 398 ? 18.277 2.419 -36.805 1.00 76.31 398 SER A O 1
ATOM 3118 N N . PRO A 1 399 ? 19.056 0.390 -36.130 1.00 85.00 399 PRO A N 1
ATOM 3119 C CA . PRO A 1 399 ? 18.605 -0.343 -37.308 1.00 85.00 399 PRO A CA 1
ATOM 3120 C C . PRO A 1 399 ? 17.084 -0.251 -37.460 1.00 85.00 399 PRO A C 1
ATOM 3122 O O . PRO A 1 399 ? 16.377 0.044 -36.493 1.00 85.00 399 PRO A O 1
ATOM 3125 N N . LEU A 1 400 ? 16.587 -0.496 -38.675 1.00 88.12 400 LEU A N 1
ATOM 3126 C CA . LEU A 1 400 ? 15.149 -0.602 -38.913 1.00 88.12 400 LEU A CA 1
ATOM 3127 C C . LEU A 1 400 ? 14.598 -1.759 -38.073 1.00 88.12 400 LEU A C 1
ATOM 3129 O O . LEU A 1 400 ? 15.200 -2.834 -38.031 1.00 88.12 400 LEU A O 1
ATOM 3133 N N . GLN A 1 401 ? 13.494 -1.507 -37.376 1.00 91.38 401 GLN A N 1
ATOM 3134 C CA . GLN A 1 401 ? 12.862 -2.461 -36.476 1.00 91.38 401 GLN A CA 1
ATOM 3135 C C . GLN A 1 401 ? 11.371 -2.544 -36.775 1.00 91.38 401 GLN A C 1
ATOM 3137 O O . GLN A 1 401 ? 10.753 -1.522 -37.062 1.00 91.38 401 GLN A O 1
ATOM 3142 N N . GLY A 1 402 ? 10.819 -3.749 -36.667 1.00 89.81 402 GLY A N 1
ATOM 3143 C CA . GLY A 1 402 ? 9.398 -4.028 -36.846 1.00 89.81 402 GLY A CA 1
ATOM 3144 C C . GLY A 1 402 ? 8.858 -4.845 -35.670 1.00 89.81 402 GLY A C 1
ATOM 3145 O O . GLY A 1 402 ? 9.613 -5.614 -35.064 1.00 89.81 402 GLY A O 1
ATOM 3146 N N . PRO A 1 403 ? 7.580 -4.676 -35.305 1.00 90.88 403 PRO A N 1
ATOM 3147 C CA . PRO A 1 403 ? 6.938 -5.524 -34.308 1.00 90.88 403 PRO A CA 1
ATOM 3148 C C . PRO A 1 403 ? 6.790 -6.957 -34.837 1.00 90.88 403 PRO A C 1
ATOM 3150 O O . PRO A 1 403 ? 6.690 -7.175 -36.041 1.00 90.88 403 PRO A O 1
ATOM 3153 N N . ILE A 1 404 ? 6.743 -7.926 -33.929 1.00 89.44 404 ILE A N 1
ATOM 3154 C CA . ILE A 1 404 ? 6.122 -9.229 -34.186 1.00 89.44 404 ILE A CA 1
ATOM 3155 C C . ILE A 1 404 ? 4.809 -9.196 -33.420 1.00 89.44 404 ILE A C 1
ATOM 3157 O O . ILE A 1 404 ? 4.804 -8.763 -32.263 1.00 89.44 404 ILE A O 1
ATOM 3161 N N . PHE A 1 405 ? 3.708 -9.555 -34.071 1.00 88.94 405 PHE A N 1
ATOM 3162 C CA . PHE A 1 405 ? 2.402 -9.449 -33.439 1.00 88.94 405 PHE A CA 1
ATOM 3163 C C . PHE A 1 405 ? 2.241 -10.525 -32.369 1.00 88.94 405 PHE A C 1
ATOM 3165 O O . PHE A 1 405 ? 2.851 -11.590 -32.434 1.00 88.94 405 PHE A O 1
ATOM 3172 N N . LYS A 1 406 ? 1.426 -10.252 -31.355 1.00 83.56 406 LYS A N 1
ATOM 3173 C CA . LYS A 1 406 ? 1.129 -11.205 -30.280 1.00 83.56 406 LYS A CA 1
ATOM 3174 C C . LYS A 1 406 ? 0.384 -12.435 -30.794 1.00 83.56 406 LYS A C 1
ATOM 3176 O O . LYS A 1 406 ? 0.500 -13.496 -30.190 1.00 83.56 406 LYS A O 1
ATOM 3181 N N . SER A 1 407 ? -0.381 -12.273 -31.873 1.00 80.50 407 SER A N 1
ATOM 3182 C CA . SER A 1 407 ? -1.072 -13.337 -32.605 1.00 80.50 407 SER A CA 1
ATOM 3183 C C . SER A 1 407 ? -0.120 -14.191 -33.454 1.00 80.50 407 SER A C 1
ATOM 3185 O O . SER A 1 407 ? -0.448 -15.337 -33.765 1.00 80.50 407 SER A O 1
ATOM 3187 N N . ASP A 1 408 ? 1.057 -13.668 -33.822 1.00 84.19 408 ASP A N 1
ATOM 3188 C CA . ASP A 1 408 ? 1.993 -14.364 -34.701 1.00 84.19 408 ASP A CA 1
ATOM 3189 C C . ASP A 1 408 ? 2.663 -15.541 -33.969 1.00 84.19 408 ASP A C 1
ATOM 3191 O O . ASP A 1 408 ? 3.176 -15.420 -32.852 1.00 84.19 408 ASP A O 1
ATOM 3195 N N . ASN A 1 409 ? 2.791 -16.677 -34.661 1.00 85.12 409 ASN A N 1
ATOM 3196 C CA . ASN A 1 409 ? 3.764 -17.689 -34.268 1.00 85.12 409 ASN A CA 1
ATOM 3197 C C . ASN A 1 409 ? 5.157 -17.258 -34.750 1.00 85.12 409 ASN A C 1
ATOM 3199 O O . ASN A 1 409 ? 5.525 -17.463 -35.910 1.00 85.12 409 ASN A O 1
ATOM 3203 N N . ALA A 1 410 ? 5.954 -16.691 -33.842 1.00 82.00 410 ALA A N 1
ATOM 3204 C CA . ALA A 1 410 ? 7.301 -16.211 -34.142 1.00 82.00 410 ALA A CA 1
ATOM 3205 C C . ALA A 1 410 ? 8.237 -17.294 -34.723 1.00 82.00 410 ALA A C 1
ATOM 3207 O O . ALA A 1 410 ? 9.191 -16.952 -35.423 1.00 82.00 410 ALA A O 1
ATOM 3208 N N . GLU A 1 411 ? 7.994 -18.590 -34.492 1.00 83.25 411 GLU A N 1
ATOM 3209 C CA . GLU A 1 411 ? 8.764 -19.693 -35.100 1.00 83.25 411 GLU A CA 1
ATOM 3210 C C . GLU A 1 411 ? 8.463 -19.887 -36.587 1.00 83.25 411 GLU A C 1
ATOM 3212 O O . GLU A 1 411 ? 9.334 -20.298 -37.351 1.00 83.25 411 GLU A O 1
ATOM 3217 N N . GLN A 1 412 ? 7.245 -19.554 -37.006 1.00 87.19 412 GLN A N 1
ATOM 3218 C CA . GLN A 1 412 ? 6.744 -19.773 -38.363 1.00 87.19 412 GLN A CA 1
ATOM 3219 C C . GLN A 1 412 ? 6.618 -18.476 -39.168 1.00 87.19 412 GLN A C 1
ATOM 3221 O O . GLN A 1 412 ? 6.192 -18.514 -40.320 1.00 87.19 412 GLN A O 1
ATOM 3226 N N . LEU A 1 413 ? 7.008 -17.340 -38.581 1.00 88.94 413 LEU A N 1
ATOM 3227 C CA . LEU A 1 413 ? 6.961 -16.038 -39.234 1.00 88.94 413 LEU A CA 1
ATOM 3228 C C . LEU A 1 413 ? 7.733 -16.063 -40.562 1.00 88.94 413 LEU A C 1
ATOM 3230 O O . LEU A 1 413 ? 8.935 -16.352 -40.596 1.00 88.94 413 LEU A O 1
ATOM 3234 N N . THR A 1 414 ? 7.024 -15.759 -41.645 1.00 91.25 414 THR A N 1
ATOM 3235 C CA . THR A 1 414 ? 7.560 -15.770 -43.011 1.00 91.25 414 THR A CA 1
ATOM 3236 C C . THR A 1 414 ? 8.256 -14.453 -43.354 1.00 91.25 414 THR A C 1
ATOM 3238 O O . THR A 1 414 ? 7.972 -13.409 -42.762 1.00 91.25 414 THR A O 1
ATOM 3241 N N . LEU A 1 415 ? 9.157 -14.485 -44.345 1.00 90.75 415 LEU A N 1
ATOM 3242 C CA . LEU A 1 415 ? 9.841 -13.285 -44.843 1.00 90.75 415 LEU A CA 1
ATOM 3243 C C . LEU A 1 415 ? 8.849 -12.217 -45.329 1.00 90.75 415 LEU A C 1
ATOM 3245 O O . LEU A 1 415 ? 9.050 -11.040 -45.052 1.00 90.75 415 LEU A O 1
ATOM 3249 N N . GLU A 1 416 ? 7.770 -12.624 -46.000 1.00 90.25 416 GLU A N 1
ATOM 3250 C CA . GLU A 1 416 ? 6.726 -11.715 -46.492 1.00 90.25 416 GLU A CA 1
ATOM 3251 C C . GLU A 1 416 ? 6.050 -10.965 -45.339 1.00 90.25 416 GLU A C 1
ATOM 3253 O O . GLU A 1 416 ? 6.051 -9.734 -45.323 1.00 90.25 416 GLU A O 1
ATOM 3258 N N . GLN A 1 417 ? 5.592 -11.688 -44.313 1.00 91.12 417 GLN A N 1
ATOM 3259 C CA . GLN A 1 417 ? 4.991 -11.084 -43.119 1.00 91.12 417 GLN A CA 1
ATOM 3260 C C . GLN A 1 417 ? 5.967 -10.139 -42.413 1.00 91.12 417 GLN A C 1
ATOM 3262 O O . GLN A 1 417 ? 5.595 -9.042 -42.002 1.00 91.12 417 GLN A O 1
ATOM 3267 N N . ALA A 1 418 ? 7.239 -10.526 -42.295 1.00 91.75 418 ALA A N 1
ATOM 3268 C CA . ALA A 1 418 ? 8.238 -9.663 -41.680 1.00 91.75 418 ALA A CA 1
ATOM 3269 C C . ALA A 1 418 ? 8.486 -8.377 -42.470 1.00 91.75 418 ALA A C 1
ATOM 3271 O O . ALA A 1 418 ? 8.662 -7.323 -41.860 1.00 91.75 418 ALA A O 1
ATOM 3272 N N . MET A 1 419 ? 8.465 -8.438 -43.802 1.00 91.12 419 MET A N 1
ATOM 3273 C CA . MET A 1 419 ? 8.569 -7.250 -44.647 1.00 91.12 419 MET A CA 1
ATOM 3274 C C . MET A 1 419 ? 7.372 -6.313 -44.455 1.00 91.12 419 MET A C 1
ATOM 3276 O O . MET A 1 419 ? 7.571 -5.103 -44.347 1.00 91.12 419 MET A O 1
ATOM 3280 N N . GLU A 1 420 ? 6.155 -6.848 -44.318 1.00 91.50 420 GLU A N 1
ATOM 3281 C CA . GLU A 1 420 ? 4.975 -6.041 -43.977 1.00 91.50 420 GLU A CA 1
ATOM 3282 C C . GLU A 1 420 ? 5.140 -5.350 -42.619 1.00 91.50 420 GLU A C 1
ATOM 3284 O O . GLU A 1 420 ? 4.903 -4.146 -42.494 1.00 91.50 420 GLU A O 1
ATOM 3289 N N . ARG A 1 421 ? 5.605 -6.083 -41.596 1.00 92.00 421 ARG A N 1
ATOM 3290 C CA . ARG A 1 421 ? 5.791 -5.521 -40.248 1.00 92.00 421 ARG A CA 1
ATOM 3291 C C . ARG A 1 421 ? 6.916 -4.484 -40.198 1.00 92.00 421 ARG A C 1
ATOM 3293 O O . ARG A 1 421 ? 6.803 -3.500 -39.473 1.00 92.00 421 ARG A O 1
ATOM 3300 N N . LEU A 1 422 ? 7.991 -4.672 -40.966 1.00 92.12 422 LEU A N 1
ATOM 3301 C CA . LEU A 1 422 ? 9.087 -3.702 -41.102 1.00 92.12 422 LEU A CA 1
ATOM 3302 C C . LEU A 1 422 ? 8.651 -2.403 -41.800 1.00 92.12 422 LEU A C 1
ATOM 3304 O O . LEU A 1 422 ? 9.334 -1.388 -41.668 1.00 92.12 422 LEU A O 1
ATOM 3308 N N . GLY A 1 423 ? 7.509 -2.419 -42.495 1.00 89.25 423 GLY A N 1
ATOM 3309 C CA . GLY A 1 423 ? 6.849 -1.229 -43.028 1.00 89.25 423 GLY A CA 1
ATOM 3310 C C . GLY A 1 423 ? 6.157 -0.363 -41.968 1.00 89.25 423 GLY A C 1
ATOM 3311 O O . GLY A 1 423 ? 5.716 0.742 -42.284 1.00 89.25 423 GLY A O 1
ATOM 3312 N N . LEU A 1 424 ? 6.060 -0.829 -40.715 1.00 91.62 424 LEU A N 1
ATOM 3313 C CA . LEU A 1 424 ? 5.529 -0.046 -39.601 1.00 91.62 424 LEU A CA 1
ATOM 3314 C C . LEU A 1 424 ? 6.633 0.801 -38.935 1.00 91.62 424 LEU A C 1
ATOM 3316 O O . LEU A 1 424 ? 7.745 0.316 -38.724 1.00 91.62 424 LEU A O 1
ATOM 3320 N N . PRO A 1 425 ? 6.342 2.048 -38.514 1.00 91.25 425 PRO A N 1
ATOM 3321 C CA . PRO A 1 425 ? 5.060 2.748 -38.629 1.00 91.25 425 PRO A CA 1
ATOM 3322 C C . PRO A 1 425 ? 4.727 3.144 -40.077 1.00 91.25 425 PRO A C 1
ATOM 3324 O O . PRO A 1 425 ? 5.567 3.719 -40.769 1.00 91.25 425 PRO A O 1
ATOM 3327 N N . ARG A 1 426 ? 3.485 2.891 -40.511 1.00 93.56 426 ARG A N 1
ATOM 3328 C CA . ARG A 1 426 ? 3.024 3.206 -41.870 1.00 93.56 426 ARG A CA 1
ATOM 3329 C C . ARG A 1 426 ? 2.465 4.624 -41.918 1.00 93.56 426 ARG A C 1
ATOM 3331 O O . ARG A 1 426 ? 1.642 4.992 -41.085 1.00 93.56 426 ARG A O 1
ATOM 3338 N N . ASN A 1 427 ? 2.908 5.415 -42.894 1.00 93.19 427 ASN A N 1
ATOM 3339 C CA . ASN A 1 427 ? 2.362 6.747 -43.155 1.00 93.19 427 ASN A CA 1
ATOM 3340 C C . ASN A 1 427 ? 1.081 6.615 -43.992 1.00 93.19 427 ASN A C 1
ATOM 3342 O O . ASN A 1 427 ? 1.127 6.055 -45.086 1.00 93.19 427 ASN A O 1
ATOM 3346 N N . LEU A 1 428 ? -0.042 7.104 -43.467 1.00 93.62 428 LEU A N 1
ATOM 3347 C CA . LEU A 1 428 ? -1.352 7.051 -44.122 1.00 93.62 428 LEU A CA 1
ATOM 3348 C C . LEU A 1 428 ? -1.604 8.279 -45.011 1.00 93.62 428 LEU A C 1
ATOM 3350 O O . LEU A 1 428 ? -2.495 8.247 -45.853 1.00 93.62 428 LEU A O 1
ATOM 3354 N N . GLY A 1 429 ? -0.811 9.343 -44.858 1.00 92.06 429 GLY A N 1
ATOM 3355 C CA . GLY A 1 429 ? -0.946 10.595 -45.597 1.00 92.06 429 GLY A CA 1
ATOM 3356 C C . GLY A 1 429 ? -1.348 11.770 -44.708 1.00 92.06 429 GLY A C 1
ATOM 3357 O O . GLY A 1 429 ? -1.219 11.721 -43.481 1.00 92.06 429 GLY A O 1
ATOM 3358 N N . LYS A 1 430 ? -1.793 12.855 -45.352 1.00 93.81 430 LYS A N 1
ATOM 3359 C CA . LYS A 1 430 ? -2.233 14.084 -44.687 1.00 93.81 430 LYS A CA 1
ATOM 3360 C C . LYS A 1 430 ? -3.673 14.424 -45.038 1.00 93.81 430 LYS A C 1
ATOM 3362 O O . LYS A 1 430 ? -4.063 14.208 -46.182 1.00 93.81 430 LYS A O 1
ATOM 3367 N N . ASP A 1 431 ? -4.409 14.980 -44.082 1.00 89.19 431 ASP A N 1
ATOM 3368 C CA . ASP A 1 431 ? -5.726 15.567 -44.342 1.00 89.19 431 ASP A CA 1
ATOM 3369 C C . ASP A 1 431 ? -5.626 17.010 -44.873 1.00 89.19 431 ASP A C 1
ATOM 3371 O O . ASP A 1 431 ? -4.536 17.583 -44.998 1.00 89.19 431 ASP A O 1
ATOM 3375 N N . GLU A 1 432 ? -6.782 17.591 -45.205 1.00 83.75 432 GLU A N 1
ATOM 3376 C CA . GLU A 1 432 ? -6.909 18.970 -45.698 1.00 83.75 432 GLU A CA 1
ATOM 3377 C C . GLU A 1 432 ? -6.421 20.012 -44.673 1.00 83.75 432 GLU A C 1
ATOM 3379 O O . GLU A 1 432 ? -5.903 21.063 -45.053 1.00 83.75 432 GLU A O 1
ATOM 3384 N N . ASP A 1 433 ? -6.494 19.681 -43.381 1.00 79.19 433 ASP A N 1
ATOM 3385 C CA . ASP A 1 433 ? -6.047 20.512 -42.257 1.00 79.19 433 ASP A CA 1
ATOM 3386 C C . ASP A 1 433 ? -4.537 20.373 -41.962 1.00 79.19 433 ASP A C 1
ATOM 3388 O O . ASP A 1 433 ? -3.991 21.030 -41.063 1.00 79.19 433 ASP A O 1
ATOM 3392 N N . GLY A 1 434 ? -3.830 19.529 -42.720 1.00 83.25 434 GLY A N 1
ATOM 3393 C CA . GLY A 1 434 ? -2.388 19.323 -42.627 1.00 83.25 434 GLY A CA 1
ATOM 3394 C C . GLY A 1 434 ? -1.936 18.380 -41.507 1.00 83.25 434 GLY A C 1
ATOM 3395 O O . GLY A 1 434 ? -0.734 18.339 -41.210 1.00 83.25 434 GLY A O 1
ATOM 3396 N N . TRP A 1 435 ? -2.847 17.618 -40.896 1.00 87.81 435 TRP A N 1
ATOM 3397 C CA . TRP A 1 435 ? -2.503 16.529 -39.984 1.00 87.81 435 TRP A CA 1
ATOM 3398 C C . TRP A 1 435 ? -1.961 15.334 -40.747 1.00 87.81 435 TRP A C 1
ATOM 3400 O O . TRP A 1 435 ? -2.585 14.845 -41.676 1.00 87.81 435 TRP A O 1
ATOM 3410 N N . GLU A 1 436 ? -0.807 14.836 -40.321 1.00 93.25 436 GLU A N 1
ATOM 3411 C CA . GLU A 1 436 ? -0.206 13.601 -40.806 1.00 93.25 436 GLU A CA 1
ATOM 3412 C C . GLU A 1 436 ? -0.633 12.422 -39.930 1.00 93.25 436 GLU A C 1
ATOM 3414 O O . GLU A 1 436 ? -0.491 12.470 -38.703 1.00 93.25 436 GLU A O 1
ATOM 3419 N N . TYR A 1 437 ? -1.107 11.349 -40.559 1.00 94.06 437 TYR A N 1
ATOM 3420 C CA . TYR A 1 437 ? -1.587 10.152 -39.877 1.00 94.06 437 TYR A CA 1
ATOM 3421 C C . TYR A 1 437 ? -0.593 9.000 -40.040 1.00 94.06 437 TYR A C 1
ATOM 3423 O O . TYR A 1 437 ? -0.095 8.735 -41.133 1.00 94.06 437 TYR A O 1
ATOM 3431 N N . LEU A 1 438 ? -0.300 8.298 -38.944 1.00 94.50 438 LEU A N 1
ATOM 3432 C CA . LEU A 1 438 ? 0.561 7.117 -38.930 1.00 94.50 438 LEU A CA 1
ATOM 3433 C C . LEU A 1 438 ? -0.101 5.972 -38.167 1.00 94.50 438 LEU A C 1
ATOM 3435 O O . LEU A 1 438 ? -0.613 6.197 -37.073 1.00 94.50 438 LEU A O 1
ATOM 3439 N N . SER A 1 439 ? -0.013 4.744 -38.670 1.00 94.75 439 SER A N 1
ATOM 3440 C CA . SER A 1 439 ? -0.395 3.534 -37.929 1.00 94.75 439 SER A CA 1
ATOM 3441 C C . SER A 1 439 ? 0.843 2.781 -37.441 1.00 94.75 439 SER A C 1
ATOM 3443 O O . SER A 1 439 ? 1.863 2.701 -38.132 1.00 94.75 439 SER A O 1
ATOM 3445 N N . ALA A 1 440 ? 0.796 2.258 -36.216 1.00 92.50 440 ALA A N 1
ATOM 3446 C CA . ALA A 1 440 ? 1.925 1.567 -35.607 1.00 92.50 440 ALA A CA 1
ATOM 3447 C C . ALA A 1 440 ? 1.489 0.615 -34.489 1.00 92.50 440 ALA A C 1
ATOM 3449 O O . ALA A 1 440 ? 0.509 0.862 -33.793 1.00 92.50 440 ALA A O 1
ATOM 3450 N N . VAL A 1 441 ? 2.301 -0.408 -34.227 1.00 89.19 441 VAL A N 1
ATOM 3451 C CA . VAL A 1 441 ? 2.159 -1.263 -33.041 1.00 89.19 441 VAL A CA 1
ATOM 3452 C C . VAL A 1 441 ? 3.225 -0.893 -32.019 1.00 89.19 441 VAL A C 1
ATOM 3454 O O . VAL A 1 441 ? 4.404 -0.745 -32.346 1.00 89.19 441 VAL A O 1
ATOM 3457 N N . GLY A 1 442 ? 2.805 -0.671 -30.774 1.00 81.75 442 GLY A N 1
ATOM 3458 C CA . GLY A 1 442 ? 3.688 -0.312 -29.669 1.00 81.75 442 GLY A CA 1
ATOM 3459 C C . GLY A 1 442 ? 3.613 -1.302 -28.506 1.00 81.75 442 GLY A C 1
ATOM 3460 O O . GLY A 1 442 ? 2.836 -2.249 -28.538 1.00 81.75 442 GLY A O 1
ATOM 3461 N N . PRO A 1 443 ? 4.354 -1.049 -27.411 1.00 69.19 443 PRO A N 1
ATOM 3462 C CA . PRO A 1 443 ? 4.373 -1.935 -26.240 1.00 69.19 443 PRO A CA 1
ATOM 3463 C C . PRO A 1 443 ? 3.009 -2.158 -25.563 1.00 69.19 443 PRO A C 1
ATOM 3465 O O . PRO A 1 443 ? 2.870 -3.075 -24.761 1.00 69.19 443 PRO A O 1
ATOM 3468 N N . TYR A 1 444 ? 2.025 -1.298 -25.842 1.00 74.75 444 TYR A N 1
ATOM 3469 C CA . TYR A 1 444 ? 0.680 -1.333 -25.256 1.00 74.75 444 TYR A CA 1
ATOM 3470 C C . TYR A 1 444 ? -0.398 -1.728 -26.270 1.00 74.75 444 TYR A C 1
ATOM 3472 O O . TYR A 1 444 ? -1.576 -1.519 -26.001 1.00 74.75 444 TYR A O 1
ATOM 3480 N N . GLY A 1 445 ? 0.006 -2.277 -27.416 1.00 82.88 445 GLY A N 1
ATOM 3481 C CA . GLY A 1 445 ? -0.891 -2.652 -28.500 1.00 82.88 445 GLY A CA 1
ATOM 3482 C C . GLY A 1 445 ? -0.878 -1.666 -29.674 1.00 82.88 445 GLY A C 1
ATOM 3483 O O . GLY A 1 445 ? -0.040 -0.749 -29.725 1.00 82.88 445 GLY A O 1
ATOM 3484 N N . PRO A 1 446 ? -1.780 -1.884 -30.637 1.00 91.75 446 PRO A N 1
ATOM 3485 C CA . PRO A 1 446 ? -1.850 -1.144 -31.887 1.00 91.75 446 PRO A CA 1
ATOM 3486 C C . PRO A 1 446 ? -2.473 0.236 -31.699 1.00 91.75 446 PRO A C 1
ATOM 3488 O O . PRO A 1 446 ? -3.357 0.446 -30.865 1.00 91.75 446 PRO A O 1
ATOM 3491 N N . TYR A 1 447 ? -1.980 1.218 -32.449 1.00 91.94 447 TYR A N 1
ATOM 3492 C CA . TYR A 1 447 ? -2.462 2.588 -32.359 1.00 91.94 447 TYR A CA 1
ATOM 3493 C C . TYR A 1 447 ? -2.292 3.362 -33.665 1.00 91.94 447 TYR A C 1
ATOM 3495 O O . TYR A 1 447 ? -1.361 3.146 -34.441 1.00 91.94 447 TYR A O 1
ATOM 3503 N N . ILE A 1 448 ? -3.165 4.349 -33.849 1.00 94.25 448 ILE A N 1
ATOM 3504 C CA . ILE A 1 448 ? -3.008 5.405 -34.844 1.00 94.25 448 ILE A CA 1
ATOM 3505 C C . ILE A 1 448 ? -2.514 6.656 -34.137 1.00 94.25 448 ILE A C 1
ATOM 3507 O O . ILE A 1 448 ? -2.972 7.008 -33.047 1.00 94.25 448 ILE A O 1
ATOM 3511 N N . THR A 1 449 ? -1.585 7.349 -34.772 1.00 91.94 449 THR A N 1
ATOM 3512 C CA . THR A 1 449 ? -1.152 8.691 -34.430 1.00 91.94 449 THR A CA 1
ATOM 3513 C C . THR A 1 449 ? -1.670 9.675 -35.472 1.00 91.94 449 THR A C 1
ATOM 3515 O O . THR A 1 449 ? -1.440 9.448 -36.652 1.00 91.94 449 THR A O 1
ATOM 3518 N N . ARG A 1 450 ? -2.221 10.818 -35.047 1.00 91.12 450 ARG A N 1
ATOM 3519 C CA . ARG A 1 450 ? -2.239 12.038 -35.874 1.00 91.12 450 ARG A CA 1
ATOM 3520 C C . ARG A 1 450 ? -1.241 13.050 -35.326 1.00 91.12 450 ARG A C 1
ATOM 3522 O O . ARG A 1 450 ? -1.133 13.209 -34.104 1.00 91.12 450 ARG A O 1
ATOM 3529 N N . GLN A 1 451 ? -0.488 13.708 -36.200 1.00 88.75 451 GLN A N 1
ATOM 3530 C CA . GLN A 1 451 ? 0.466 14.742 -35.813 1.00 88.75 451 GLN A CA 1
ATOM 3531 C C . GLN A 1 451 ? 0.508 15.914 -36.796 1.00 88.75 451 GLN A C 1
ATOM 3533 O O . GLN A 1 451 ? 0.472 15.721 -38.004 1.00 88.75 451 GLN A O 1
ATOM 3538 N N . ARG A 1 452 ? 0.656 17.137 -36.286 1.00 86.50 452 ARG A N 1
ATOM 3539 C CA . ARG A 1 452 ? 0.951 18.324 -37.101 1.00 86.50 452 ARG A CA 1
ATOM 3540 C C . ARG A 1 452 ? 1.955 19.219 -36.395 1.00 86.50 452 ARG A C 1
ATOM 3542 O O . ARG A 1 452 ? 2.076 19.185 -35.167 1.00 86.50 452 ARG A O 1
ATOM 3549 N N . LYS A 1 453 ? 2.685 20.031 -37.159 1.00 81.31 453 LYS A N 1
ATOM 3550 C CA . LYS A 1 453 ? 3.486 21.112 -36.571 1.00 81.31 453 LYS A CA 1
ATOM 3551 C C . LYS A 1 453 ? 2.537 22.140 -35.965 1.00 81.31 453 LYS A C 1
ATOM 3553 O O . LYS A 1 453 ? 1.570 22.523 -36.618 1.00 81.31 453 LYS A O 1
ATOM 3558 N N . ARG A 1 454 ? 2.818 22.588 -34.741 1.00 76.75 454 ARG A N 1
ATOM 3559 C CA . ARG A 1 454 ? 2.064 23.693 -34.136 1.00 76.75 454 ARG A CA 1
ATOM 3560 C C . ARG A 1 454 ? 2.252 24.956 -34.981 1.00 76.75 454 ARG A C 1
ATOM 3562 O O . ARG A 1 454 ? 3.376 25.253 -35.394 1.00 76.75 454 ARG A O 1
ATOM 3569 N N . GLN A 1 455 ? 1.160 25.661 -35.268 1.00 70.38 455 GLN A N 1
ATOM 3570 C CA . GLN A 1 455 ? 1.206 26.911 -36.027 1.00 70.38 455 GLN A CA 1
ATOM 3571 C C . GLN A 1 455 ? 1.739 28.054 -35.166 1.00 70.38 455 GLN A C 1
ATOM 3573 O O . GLN A 1 455 ? 1.569 28.043 -33.952 1.00 70.38 455 GLN A O 1
ATOM 3578 N N . LYS A 1 456 ? 2.379 29.039 -35.807 1.00 69.69 456 LYS A N 1
ATOM 3579 C CA . LYS A 1 456 ? 2.890 30.248 -35.156 1.00 69.69 456 LYS A CA 1
ATOM 3580 C C . LYS A 1 456 ? 1.883 31.377 -35.333 1.00 69.69 456 LYS A C 1
ATOM 3582 O O . LYS A 1 456 ? 1.551 31.701 -36.468 1.00 69.69 456 LYS A O 1
ATOM 3587 N N . TYR A 1 457 ? 1.505 32.024 -34.237 1.00 72.00 457 TYR A N 1
ATOM 3588 C CA . TYR A 1 457 ? 0.737 33.265 -34.271 1.00 72.00 457 TYR A CA 1
ATOM 3589 C C . TYR A 1 457 ? 1.518 34.395 -33.600 1.00 72.00 457 TYR A C 1
ATOM 3591 O O . TYR A 1 457 ? 2.099 34.208 -32.529 1.00 72.00 457 TYR A O 1
ATOM 3599 N N . TYR A 1 458 ? 1.540 35.572 -34.226 1.00 74.44 458 TYR A N 1
ATOM 3600 C CA . TYR A 1 458 ? 2.119 36.777 -33.633 1.00 74.44 458 TYR A CA 1
ATOM 3601 C C . TYR A 1 458 ? 1.023 37.653 -33.033 1.00 74.44 458 TYR A C 1
ATOM 3603 O O . TYR A 1 458 ? -0.059 37.783 -33.607 1.00 74.44 458 TYR A O 1
ATOM 3611 N N . LYS A 1 459 ? 1.307 38.277 -31.882 1.00 77.75 459 LYS A N 1
ATOM 3612 C CA . LYS A 1 459 ? 0.330 39.126 -31.185 1.00 77.75 459 LYS A CA 1
ATOM 3613 C C . LYS A 1 459 ? -0.191 40.236 -32.099 1.00 77.75 459 LYS A C 1
ATOM 3615 O O . LYS A 1 459 ? -1.397 40.433 -32.157 1.00 77.75 459 LYS A O 1
ATOM 3620 N N . ASP A 1 460 ? 0.689 40.880 -32.858 1.00 78.00 460 ASP A N 1
ATOM 3621 C CA . ASP A 1 460 ? 0.318 41.978 -33.756 1.00 78.00 460 ASP A CA 1
ATOM 3622 C C . ASP A 1 460 ? -0.663 41.517 -34.852 1.00 78.00 460 ASP A C 1
ATOM 3624 O O . ASP A 1 460 ? -1.698 42.144 -35.053 1.00 78.00 460 ASP A O 1
ATOM 3628 N N . GLU A 1 461 ? -0.429 40.346 -35.453 1.00 80.31 461 GLU A N 1
ATOM 3629 C CA . GLU A 1 461 ? -1.310 39.745 -36.470 1.00 80.31 461 GLU A CA 1
ATOM 3630 C C . GLU A 1 461 ? -2.670 39.315 -35.893 1.00 80.31 461 GLU A C 1
ATOM 3632 O O . GLU A 1 461 ? -3.721 39.503 -36.508 1.00 80.31 461 GLU A O 1
ATOM 3637 N N . LEU A 1 462 ? -2.684 38.755 -34.679 1.00 81.38 462 LEU A N 1
ATOM 3638 C CA . LEU A 1 462 ? -3.926 38.398 -33.984 1.00 81.38 462 LEU A CA 1
ATOM 3639 C C . LEU A 1 462 ? -4.737 39.646 -33.607 1.00 81.38 462 LEU A C 1
ATOM 3641 O O . LEU A 1 462 ? -5.970 39.632 -33.613 1.00 81.38 462 LEU A O 1
ATOM 3645 N N . MET A 1 463 ? -4.063 40.752 -33.296 1.00 82.25 463 MET A N 1
ATOM 3646 C CA . MET A 1 463 ? -4.720 42.011 -32.955 1.00 82.25 463 MET A CA 1
ATOM 3647 C C . MET A 1 463 ? -5.376 42.695 -34.163 1.00 82.25 463 MET A C 1
ATOM 3649 O O . MET A 1 463 ? -6.265 43.524 -33.955 1.00 82.25 463 MET A O 1
ATOM 3653 N N . GLU A 1 464 ? -5.059 42.297 -35.396 1.00 84.88 464 GLU A N 1
ATOM 3654 C CA . GLU A 1 464 ? -5.747 42.747 -36.616 1.00 84.88 464 GLU A CA 1
ATOM 3655 C C . GLU A 1 464 ? -7.044 41.961 -36.897 1.00 84.88 464 GLU A C 1
ATOM 3657 O O . GLU A 1 464 ? -8.003 42.513 -37.437 1.00 84.88 464 GLU A O 1
ATOM 3662 N N . LYS A 1 465 ? -7.134 40.702 -36.449 1.00 85.19 465 LYS A N 1
ATOM 3663 C CA . LYS A 1 465 ? -8.286 39.805 -36.679 1.00 85.19 465 LYS A CA 1
ATOM 3664 C C . LYS A 1 465 ? -9.512 40.157 -35.845 1.00 85.19 465 LYS A C 1
ATOM 3666 O O . LYS A 1 465 ? -9.392 40.732 -34.765 1.00 85.19 465 LYS A O 1
ATOM 3671 N N . LYS A 1 466 ? -10.727 39.821 -36.286 1.00 87.56 466 LYS A N 1
ATOM 3672 C CA . LYS A 1 466 ? -11.934 40.014 -35.451 1.00 87.56 466 LYS A CA 1
ATOM 3673 C C . LYS A 1 466 ? -11.958 39.033 -34.275 1.00 87.56 466 LYS A C 1
ATOM 3675 O O . LYS A 1 466 ? -11.332 37.982 -34.311 1.00 87.56 466 LYS A O 1
ATOM 3680 N N . LYS A 1 467 ? -12.702 39.366 -33.212 1.00 81.56 467 LYS A N 1
ATOM 3681 C CA . LYS A 1 467 ? -12.806 38.503 -32.020 1.00 81.56 467 LYS A CA 1
ATOM 3682 C C . LYS A 1 467 ? -13.342 37.105 -32.364 1.00 81.56 467 LYS A C 1
ATOM 3684 O O . LYS A 1 467 ? -12.861 36.135 -31.791 1.00 81.56 467 LYS A O 1
ATOM 3689 N N . ASP A 1 468 ? -14.274 37.008 -33.307 1.00 82.25 468 ASP A N 1
ATOM 3690 C CA . ASP A 1 468 ? -14.830 35.724 -33.751 1.00 82.25 468 ASP A CA 1
ATOM 3691 C C . ASP A 1 468 ? -13.778 34.875 -34.483 1.00 82.25 468 ASP A C 1
ATOM 3693 O O . ASP A 1 468 ? -13.636 33.697 -34.176 1.00 82.25 468 ASP A O 1
ATOM 3697 N N . GLU A 1 469 ? -12.934 35.492 -35.317 1.00 81.88 469 GLU A N 1
ATOM 3698 C CA . GLU A 1 469 ? -11.797 34.819 -35.972 1.00 81.88 469 GLU A CA 1
ATOM 3699 C C . GLU A 1 469 ? -10.757 34.317 -34.953 1.00 81.88 469 GLU A C 1
ATOM 3701 O O . GLU A 1 469 ? -10.165 33.256 -35.127 1.00 81.88 469 GLU A O 1
ATOM 3706 N N . LEU A 1 470 ? -10.540 35.047 -33.852 1.00 81.31 470 LEU A N 1
ATOM 3707 C CA . LEU A 1 470 ? -9.669 34.589 -32.761 1.00 81.31 470 LEU A CA 1
ATOM 3708 C C . LEU A 1 470 ? -10.267 33.395 -32.009 1.00 81.31 470 LEU A C 1
ATOM 3710 O O . LEU A 1 470 ? -9.538 32.501 -31.578 1.00 81.31 470 LEU A O 1
ATOM 3714 N N . ILE A 1 471 ? -11.592 33.362 -31.855 1.00 79.94 471 ILE A N 1
ATOM 3715 C CA . ILE A 1 471 ? -12.290 32.220 -31.261 1.00 79.94 471 ILE A CA 1
ATOM 3716 C C . ILE A 1 471 ? -12.189 31.009 -32.195 1.00 79.94 471 ILE A C 1
ATOM 3718 O O . ILE A 1 471 ? -11.896 29.918 -31.709 1.00 79.94 471 ILE A O 1
ATOM 3722 N N . GLU A 1 472 ? -12.345 31.187 -33.506 1.00 79.19 472 GLU A N 1
ATOM 3723 C CA . GLU A 1 472 ? -12.153 30.122 -34.500 1.00 79.19 472 GLU A CA 1
ATOM 3724 C C . GLU A 1 472 ? -10.726 29.564 -34.476 1.00 79.19 472 GLU A C 1
ATOM 3726 O O . GLU A 1 472 ? -10.557 28.352 -34.351 1.00 79.19 472 GLU A O 1
ATOM 3731 N N . ILE A 1 473 ? -9.706 30.430 -34.465 1.00 79.62 473 ILE A N 1
ATOM 3732 C CA . ILE A 1 473 ? -8.297 30.024 -34.323 1.00 79.62 473 ILE A CA 1
ATOM 3733 C C . ILE A 1 473 ? -8.086 29.226 -33.032 1.00 79.62 473 ILE A C 1
ATOM 3735 O O . ILE A 1 473 ? -7.483 28.154 -33.045 1.00 79.62 473 ILE A O 1
ATOM 3739 N N . SER A 1 474 ? -8.622 29.710 -31.908 1.00 73.56 474 SER A N 1
ATOM 3740 C CA . SER A 1 474 ? -8.496 29.006 -30.630 1.00 73.56 474 SER A CA 1
ATOM 3741 C C . SER A 1 474 ? -9.184 27.640 -30.629 1.00 73.56 474 SER A C 1
ATOM 3743 O O . SER A 1 474 ? -8.700 26.716 -29.984 1.00 73.56 474 SER A O 1
ATOM 3745 N N . MET A 1 475 ? -10.298 27.498 -31.353 1.00 71.38 475 MET A N 1
ATOM 3746 C CA . MET A 1 475 ? -11.022 26.235 -31.472 1.00 71.38 475 MET A CA 1
ATOM 3747 C C . MET A 1 475 ? -10.281 25.257 -32.386 1.00 71.38 475 MET A C 1
ATOM 3749 O O . MET A 1 475 ? -10.145 24.095 -32.014 1.00 71.38 475 MET A O 1
ATOM 3753 N N . GLY A 1 476 ? -9.746 25.730 -33.516 1.00 69.44 476 GLY A N 1
ATOM 3754 C CA . GLY A 1 476 ? -8.951 24.922 -34.445 1.00 69.44 476 GLY A CA 1
ATOM 3755 C C . GLY A 1 476 ? -7.609 24.455 -33.871 1.00 69.44 476 GLY A C 1
ATOM 3756 O O . GLY A 1 476 ? -7.113 23.398 -34.251 1.00 69.44 476 GLY A O 1
ATOM 3757 N N . GLU A 1 477 ? -7.034 25.202 -32.925 1.00 70.38 477 GLU A N 1
ATOM 3758 C CA . GLU A 1 477 ? -5.824 24.824 -32.175 1.00 70.38 477 GLU A CA 1
ATOM 3759 C C . GLU A 1 477 ? -6.126 24.154 -30.816 1.00 70.38 477 GLU A C 1
ATOM 3761 O O . GLU A 1 477 ? -5.217 23.923 -30.016 1.00 70.38 477 GLU A O 1
ATOM 3766 N N . GLU A 1 478 ? -7.400 23.850 -30.529 1.00 65.25 478 GLU A N 1
ATOM 3767 C CA . GLU A 1 478 ? -7.879 23.256 -29.267 1.00 65.25 478 GLU A CA 1
ATOM 3768 C C . GLU A 1 478 ? -7.410 23.993 -27.988 1.00 65.25 478 GLU A C 1
ATOM 3770 O O . GLU A 1 478 ? -7.231 23.418 -26.906 1.00 65.25 478 GLU A O 1
ATOM 3775 N N . ILE A 1 479 ? -7.227 25.309 -28.082 1.00 70.44 479 ILE A N 1
ATOM 3776 C CA . ILE A 1 479 ? -6.773 26.167 -26.989 1.00 70.44 479 ILE A CA 1
ATOM 3777 C C . ILE A 1 479 ? -7.969 26.500 -26.095 1.00 70.44 479 ILE A C 1
ATOM 3779 O O . ILE A 1 479 ? -8.946 27.127 -26.509 1.00 70.44 479 ILE A O 1
ATOM 3783 N N . LYS A 1 480 ? -7.893 26.125 -24.812 1.00 68.81 480 LYS A N 1
ATOM 3784 C CA . LYS A 1 480 ? -8.907 26.513 -23.819 1.00 68.81 480 LYS A CA 1
ATOM 3785 C C . LYS A 1 480 ? -8.791 28.003 -23.493 1.00 68.81 480 LYS A C 1
ATOM 3787 O O . LYS A 1 480 ? -8.050 28.378 -22.589 1.00 68.81 480 LYS A O 1
ATOM 3792 N N . ILE A 1 481 ? -9.569 28.825 -24.191 1.00 74.88 481 ILE A N 1
ATOM 3793 C CA . ILE A 1 481 ? -9.670 30.267 -23.941 1.00 74.88 481 ILE A CA 1
ATOM 3794 C C . ILE A 1 481 ? -10.946 30.644 -23.185 1.00 74.88 481 ILE A C 1
ATOM 3796 O O . ILE A 1 481 ? -11.975 29.964 -23.246 1.00 74.88 481 ILE A O 1
ATOM 3800 N N . THR A 1 482 ? -10.919 31.788 -22.507 1.00 75.81 482 THR A N 1
ATOM 3801 C CA . THR A 1 482 ? -12.136 32.395 -21.952 1.00 75.81 482 THR A CA 1
ATOM 3802 C C . THR A 1 482 ? -12.862 33.194 -23.036 1.00 75.81 482 THR A C 1
ATOM 3804 O O . THR A 1 482 ? -12.476 34.327 -23.317 1.00 75.81 482 THR A O 1
ATOM 3807 N N . LYS A 1 483 ? -13.934 32.638 -23.623 1.00 68.56 483 LYS A N 1
ATOM 3808 C CA . LYS A 1 483 ? -14.694 33.271 -24.729 1.00 68.56 483 LYS A CA 1
ATOM 3809 C C . LYS A 1 483 ? -15.298 34.648 -24.368 1.00 68.56 483 LYS A C 1
ATOM 3811 O O . LYS A 1 483 ? -15.453 35.518 -25.226 1.00 68.56 483 LYS A O 1
ATOM 3816 N N . SER A 1 484 ? -15.575 34.890 -23.084 1.00 73.50 484 SER A N 1
ATOM 3817 C CA . SER A 1 484 ? -16.036 36.184 -22.549 1.00 73.50 484 SER A CA 1
ATOM 3818 C C . SER A 1 484 ? -14.917 37.215 -22.314 1.00 73.50 484 SER A C 1
ATOM 3820 O O . SER A 1 484 ? -15.214 38.352 -21.957 1.00 73.50 484 SER A O 1
ATOM 3822 N N . GLY A 1 485 ? -13.645 36.858 -22.528 1.00 73.56 485 GLY A N 1
ATOM 3823 C CA . GLY A 1 485 ? -12.490 37.740 -22.323 1.00 73.56 485 GLY A CA 1
ATOM 3824 C C . GLY A 1 485 ? -12.368 38.881 -23.345 1.00 73.56 485 GLY A C 1
ATOM 3825 O O . GLY A 1 485 ? -13.034 38.887 -24.387 1.00 73.56 485 GLY A O 1
ATOM 3826 N N . SER A 1 486 ? -11.507 39.861 -23.046 1.00 81.75 486 SER A N 1
ATOM 3827 C CA . SER A 1 486 ? -11.125 40.915 -23.997 1.00 81.75 486 SER A CA 1
ATOM 3828 C C . SER A 1 486 ? -10.341 40.327 -25.177 1.00 81.75 486 SER A C 1
ATOM 3830 O O . SER A 1 486 ? -9.724 39.269 -25.052 1.00 81.75 486 SER A O 1
ATOM 3832 N N . LYS A 1 487 ? -10.354 41.021 -26.325 1.00 82.19 487 LYS A N 1
ATOM 3833 C CA . LYS A 1 487 ? -9.607 40.625 -27.532 1.00 82.19 487 LYS A CA 1
ATOM 3834 C C . LYS A 1 487 ? -8.127 40.378 -27.222 1.00 82.19 487 LYS A C 1
ATOM 3836 O O . LYS A 1 487 ? -7.589 39.348 -27.593 1.00 82.19 487 LYS A O 1
ATOM 3841 N N . GLU A 1 488 ? -7.525 41.280 -26.454 1.00 82.81 488 GLU A N 1
ATOM 3842 C CA . GLU A 1 488 ? -6.130 41.193 -26.025 1.00 82.81 488 GLU A CA 1
ATOM 3843 C C . GLU A 1 488 ? -5.851 39.950 -25.169 1.00 82.81 488 GLU A C 1
ATOM 3845 O O . GLU A 1 488 ? -4.918 39.209 -25.455 1.00 82.81 488 GLU A O 1
ATOM 3850 N N . LYS A 1 489 ? -6.725 39.640 -24.201 1.00 81.19 489 LYS A N 1
ATOM 3851 C CA . LYS A 1 489 ? -6.587 38.449 -23.352 1.00 81.19 489 LYS A CA 1
ATOM 3852 C C . LYS A 1 489 ? -6.715 37.145 -24.146 1.00 81.19 489 LYS A C 1
ATOM 3854 O O . LYS A 1 489 ? -6.070 36.160 -23.807 1.00 81.19 489 LYS A O 1
ATOM 3859 N N . ILE A 1 490 ? -7.552 37.128 -25.185 1.00 81.00 490 ILE A N 1
ATOM 3860 C CA . ILE A 1 490 ? -7.695 35.972 -26.079 1.00 81.00 490 ILE A CA 1
ATOM 3861 C C . ILE A 1 490 ? -6.450 35.827 -26.964 1.00 81.00 490 ILE A C 1
ATOM 3863 O O . ILE A 1 490 ? -5.922 34.724 -27.067 1.00 81.00 490 ILE A O 1
ATOM 3867 N N . SER A 1 491 ? -5.945 36.921 -27.542 1.00 79.88 491 SER A N 1
ATOM 3868 C CA . SER A 1 491 ? -4.704 36.913 -28.327 1.00 79.88 491 SER A CA 1
ATOM 3869 C C . SER A 1 491 ? -3.506 36.441 -27.501 1.00 79.88 491 SER A C 1
ATOM 3871 O O . SER A 1 491 ? -2.741 35.607 -27.975 1.00 79.88 491 SER A O 1
ATOM 3873 N N . ASP A 1 492 ? -3.379 36.895 -26.251 1.00 79.38 492 ASP A N 1
ATOM 3874 C CA . ASP A 1 492 ? -2.316 36.458 -25.336 1.00 79.38 492 ASP A CA 1
ATOM 3875 C C . ASP A 1 492 ? -2.406 34.956 -25.042 1.00 79.38 492 ASP A C 1
ATOM 3877 O O . ASP A 1 492 ? -1.411 34.243 -25.153 1.00 79.38 492 ASP A O 1
ATOM 3881 N N . GLN A 1 493 ? -3.612 34.440 -24.781 1.00 76.31 493 GLN A N 1
ATOM 3882 C CA . GLN A 1 493 ? -3.832 33.004 -24.585 1.00 76.31 493 GLN A CA 1
ATOM 3883 C C . GLN A 1 493 ? -3.508 32.174 -25.839 1.00 76.31 493 GLN A C 1
ATOM 3885 O O . GLN A 1 493 ? -3.023 31.050 -25.707 1.00 76.31 493 GLN A O 1
ATOM 3890 N N . ILE A 1 494 ? -3.757 32.695 -27.045 1.00 75.56 494 ILE A N 1
ATOM 3891 C CA . ILE A 1 494 ? -3.388 32.023 -28.300 1.00 75.56 494 ILE A CA 1
ATOM 3892 C C . ILE A 1 494 ? -1.865 31.998 -28.445 1.00 75.56 494 ILE A C 1
ATOM 3894 O O . ILE A 1 494 ? -1.298 30.926 -28.638 1.00 75.56 494 ILE A O 1
ATOM 3898 N N . VAL A 1 495 ? -1.184 33.135 -28.279 1.00 74.12 495 VAL A N 1
ATOM 3899 C CA . VAL A 1 495 ? 0.286 33.219 -28.360 1.00 74.12 495 VAL A CA 1
ATOM 3900 C C . VAL A 1 495 ? 0.940 32.273 -27.347 1.00 74.12 495 VAL A C 1
ATOM 3902 O O . VAL A 1 495 ? 1.747 31.427 -27.729 1.00 74.12 495 VAL A O 1
ATOM 3905 N N . GLU A 1 496 ? 0.521 32.309 -26.081 1.00 68.69 496 GLU A N 1
ATOM 3906 C CA . GLU A 1 496 ? 1.034 31.441 -25.009 1.00 68.69 496 GLU A CA 1
ATOM 3907 C C . GLU A 1 496 ? 0.885 29.933 -25.283 1.00 68.69 496 GLU A C 1
ATOM 3909 O O . GLU A 1 496 ? 1.588 29.131 -24.668 1.00 68.69 496 GLU A O 1
ATOM 3914 N N . ASN A 1 497 ? -0.006 29.529 -26.193 1.00 65.81 497 ASN A N 1
ATOM 3915 C CA . ASN A 1 497 ? -0.246 28.131 -26.560 1.00 65.81 497 ASN A CA 1
ATOM 3916 C C . ASN A 1 497 ? 0.199 27.782 -28.000 1.00 65.81 497 ASN A C 1
ATOM 3918 O O . ASN A 1 497 ? -0.095 26.676 -28.462 1.00 65.81 497 ASN A O 1
ATOM 3922 N N . THR A 1 498 ? 0.917 28.676 -28.702 1.00 68.62 498 THR A N 1
ATOM 3923 C CA . THR A 1 498 ? 1.293 28.511 -30.130 1.00 68.62 498 THR A CA 1
ATOM 3924 C C . THR A 1 498 ? 2.727 28.934 -30.509 1.00 68.62 498 THR A C 1
ATOM 3926 O O . THR A 1 498 ? 3.103 28.883 -31.676 1.00 68.62 498 THR A O 1
ATOM 3929 N N . LEU A 1 499 ? 3.606 29.293 -29.568 1.00 64.62 499 LEU A N 1
ATOM 3930 C CA . LEU A 1 499 ? 5.044 29.427 -29.882 1.00 64.62 499 LEU A CA 1
ATOM 3931 C C . LEU A 1 499 ? 5.650 28.020 -30.153 1.00 64.62 499 LEU A C 1
ATOM 3933 O O . LEU A 1 499 ? 5.193 27.033 -29.589 1.00 64.62 499 LEU A O 1
ATOM 3937 N N . ILE A 1 500 ? 6.695 27.795 -30.959 1.00 61.16 500 ILE A N 1
ATOM 3938 C CA . ILE A 1 500 ? 8.068 28.321 -30.852 1.00 61.16 500 ILE A CA 1
ATOM 3939 C C . ILE A 1 500 ? 8.852 27.941 -32.139 1.00 61.16 500 ILE A C 1
ATOM 3941 O O . ILE A 1 500 ? 8.551 26.923 -32.764 1.00 61.16 500 ILE A O 1
ATOM 3945 N N . GLN A 1 501 ? 9.897 28.691 -32.528 1.00 66.06 501 GLN A N 1
ATOM 3946 C CA . GLN A 1 501 ? 10.839 28.222 -33.555 1.00 66.06 501 GLN A CA 1
ATOM 3947 C C . GLN A 1 501 ? 11.842 27.217 -32.980 1.00 66.06 501 GLN A C 1
ATOM 3949 O O . GLN A 1 501 ? 12.428 27.429 -31.922 1.00 66.06 501 GLN A O 1
ATOM 3954 N N . GLU A 1 502 ? 12.133 26.153 -33.726 1.00 76.94 502 GLU A N 1
ATOM 3955 C CA . GLU A 1 502 ? 13.132 25.148 -33.336 1.00 76.94 502 GLU A CA 1
ATOM 3956 C C . GLU A 1 502 ? 14.495 25.769 -32.969 1.00 76.94 502 GLU A C 1
ATOM 3958 O O . GLU A 1 502 ? 15.168 25.309 -32.049 1.00 76.94 502 GLU A O 1
ATOM 3963 N N . LYS A 1 503 ? 14.876 26.869 -33.632 1.00 78.44 503 LYS A N 1
ATOM 3964 C CA . LYS A 1 503 ? 16.093 27.635 -33.336 1.00 78.44 503 LYS A CA 1
ATOM 3965 C C . LYS A 1 503 ? 16.100 28.216 -31.914 1.00 78.44 503 LYS A C 1
ATOM 3967 O O . LYS A 1 503 ? 17.115 28.098 -31.230 1.00 78.44 503 LYS A O 1
ATOM 3972 N N . ASP A 1 504 ? 14.977 28.769 -31.461 1.00 78.94 504 ASP A N 1
ATOM 3973 C CA . ASP A 1 504 ? 14.842 29.375 -30.131 1.00 78.94 504 ASP A CA 1
ATOM 3974 C C . ASP A 1 504 ? 14.904 28.289 -29.046 1.00 78.94 504 ASP A C 1
ATOM 3976 O O . ASP A 1 504 ? 15.690 28.383 -28.101 1.00 78.94 504 ASP A O 1
ATOM 3980 N N . LEU A 1 505 ? 14.177 27.185 -29.252 1.00 81.25 505 LEU A N 1
ATOM 3981 C CA . LEU A 1 505 ? 14.223 25.998 -28.388 1.00 81.25 505 LEU A CA 1
ATOM 3982 C C . LEU A 1 505 ? 15.633 25.400 -28.277 1.00 81.25 505 LEU A C 1
ATOM 3984 O O . LEU A 1 505 ? 16.058 24.967 -27.202 1.00 81.25 505 LEU A O 1
ATOM 3988 N N . ASN A 1 506 ? 16.379 25.382 -29.382 1.00 84.00 506 ASN A N 1
ATOM 3989 C CA . ASN A 1 506 ? 17.750 24.889 -29.399 1.00 84.00 506 ASN A CA 1
ATOM 3990 C C . ASN A 1 506 ? 18.706 25.790 -28.601 1.00 84.00 506 ASN A C 1
ATOM 3992 O O . ASN A 1 506 ? 19.630 25.261 -27.979 1.00 84.00 506 ASN A O 1
ATOM 3996 N N . SER A 1 507 ? 18.465 27.103 -28.541 1.00 85.25 507 SER A N 1
ATOM 3997 C CA . SER A 1 507 ? 19.273 28.044 -27.747 1.00 85.25 507 SER A CA 1
ATOM 3998 C C . SER A 1 507 ? 18.973 28.073 -26.240 1.00 85.25 507 SER A C 1
ATOM 4000 O O . SER A 1 507 ? 19.847 28.462 -25.472 1.00 85.25 507 SER A O 1
ATOM 4002 N N . MET A 1 508 ? 17.795 27.621 -25.798 1.00 87.00 508 MET A N 1
ATOM 4003 C CA . MET A 1 508 ? 17.381 27.635 -24.381 1.00 87.00 508 MET A CA 1
ATOM 4004 C C . MET A 1 508 ? 18.118 26.599 -23.512 1.00 87.00 508 MET A C 1
ATOM 4006 O O . MET A 1 508 ? 18.575 25.565 -24.001 1.00 87.00 508 MET A O 1
ATOM 4010 N N . SER A 1 509 ? 18.203 26.812 -22.202 1.00 90.62 509 SER A N 1
ATOM 4011 C CA . SER A 1 509 ? 18.645 25.796 -21.233 1.00 90.62 509 SER A CA 1
ATOM 4012 C C . SER A 1 509 ? 17.675 24.605 -21.168 1.00 90.62 509 SER A C 1
ATOM 4014 O O . SER A 1 509 ? 16.537 24.659 -21.642 1.00 90.62 509 SER A O 1
ATOM 4016 N N . LYS A 1 510 ? 18.113 23.480 -20.591 1.00 88.19 510 LYS A N 1
ATOM 4017 C CA . LYS A 1 510 ? 17.260 22.285 -20.471 1.00 88.19 510 LYS A CA 1
ATOM 4018 C C . LYS A 1 510 ? 16.068 22.554 -19.548 1.00 88.19 510 LYS A C 1
ATOM 4020 O O . LYS A 1 510 ? 14.971 22.072 -19.814 1.00 88.19 510 LYS A O 1
ATOM 4025 N N . GLU A 1 511 ? 16.283 23.327 -18.494 1.00 88.69 511 GLU A N 1
ATOM 4026 C CA . GLU A 1 511 ? 15.290 23.712 -17.497 1.00 88.69 511 GLU A CA 1
ATOM 4027 C C . GLU A 1 511 ? 14.177 24.563 -18.125 1.00 88.69 511 GLU A C 1
ATOM 4029 O O . GLU A 1 511 ? 12.995 24.288 -17.906 1.00 88.69 511 GLU A O 1
ATOM 4034 N N . GLU A 1 512 ? 14.537 25.524 -18.979 1.00 84.62 512 GLU A N 1
ATOM 4035 C CA . GLU A 1 512 ? 13.584 26.347 -19.738 1.00 84.62 512 GLU A CA 1
ATOM 4036 C C . GLU A 1 512 ? 12.750 25.499 -20.708 1.00 84.62 512 GLU A C 1
ATOM 4038 O O . GLU A 1 512 ? 11.522 25.603 -20.734 1.00 84.62 512 GLU A O 1
ATOM 4043 N N . VAL A 1 513 ? 13.390 24.576 -21.438 1.00 84.56 513 VAL A N 1
ATOM 4044 C CA . VAL A 1 513 ? 12.696 23.641 -22.342 1.00 84.56 513 VAL A CA 1
ATOM 4045 C C . VAL A 1 513 ? 11.732 22.726 -21.573 1.00 84.56 513 VAL A C 1
ATOM 4047 O O . VAL A 1 513 ? 10.640 22.429 -22.060 1.00 84.56 513 VAL A O 1
ATOM 4050 N N . VAL A 1 514 ? 12.085 22.293 -20.357 1.00 86.06 514 VAL A N 1
ATOM 4051 C CA . VAL A 1 514 ? 11.180 21.526 -19.482 1.00 86.06 514 VAL A CA 1
ATOM 4052 C C . VAL A 1 514 ? 9.990 22.376 -19.027 1.00 86.06 514 VAL A C 1
ATOM 4054 O O . VAL A 1 514 ? 8.864 21.874 -19.015 1.00 86.06 514 VAL A O 1
ATOM 4057 N N . GLY A 1 515 ? 10.209 23.647 -18.676 1.00 82.94 515 GLY A N 1
ATOM 4058 C CA . GLY A 1 515 ? 9.139 24.586 -18.324 1.00 82.94 515 GLY A CA 1
ATOM 4059 C C . GLY A 1 515 ? 8.116 24.740 -19.450 1.00 82.94 515 GLY A C 1
ATOM 4060 O O . GLY A 1 515 ? 6.918 24.555 -19.235 1.00 82.94 515 GLY A O 1
ATOM 4061 N N . ILE A 1 516 ? 8.608 24.944 -20.671 1.00 80.06 516 ILE A N 1
ATOM 4062 C CA . ILE A 1 516 ? 7.796 25.003 -21.889 1.00 80.06 516 ILE A CA 1
ATOM 4063 C C . ILE A 1 516 ? 7.046 23.683 -22.116 1.00 80.06 516 ILE A C 1
ATOM 4065 O O . ILE A 1 516 ? 5.834 23.680 -22.326 1.00 80.06 516 ILE A O 1
ATOM 4069 N N . ALA A 1 517 ? 7.720 22.534 -22.011 1.00 81.81 517 ALA A N 1
ATOM 4070 C CA . ALA A 1 517 ? 7.075 21.230 -22.164 1.00 81.81 517 ALA A CA 1
ATOM 4071 C C . ALA A 1 517 ? 5.892 21.039 -21.191 1.00 81.81 517 ALA A C 1
ATOM 4073 O O . ALA A 1 517 ? 4.865 20.475 -21.575 1.00 81.81 517 ALA A O 1
ATOM 4074 N N . ARG A 1 518 ? 5.993 21.540 -19.950 1.00 80.44 518 ARG A N 1
ATOM 4075 C CA . ARG A 1 518 ? 4.883 21.512 -18.978 1.00 80.44 518 ARG A CA 1
ATOM 4076 C C . ARG A 1 518 ? 3.717 22.401 -19.406 1.00 80.44 518 ARG A C 1
ATOM 4078 O O . ARG A 1 518 ? 2.573 21.959 -19.307 1.00 80.44 518 ARG A O 1
ATOM 4085 N N . GLN A 1 519 ? 3.996 23.607 -19.900 1.00 76.06 519 GLN A N 1
ATOM 4086 C CA . GLN A 1 519 ? 2.981 24.544 -20.395 1.00 76.06 519 GLN A CA 1
ATOM 4087 C C . GLN A 1 519 ? 2.167 23.933 -21.542 1.00 76.06 519 GLN A C 1
ATOM 4089 O O . GLN A 1 519 ? 0.939 23.904 -21.486 1.00 76.06 519 GLN A O 1
ATOM 4094 N N . PHE A 1 520 ? 2.846 23.308 -22.506 1.00 73.38 520 PHE A N 1
ATOM 4095 C CA . PHE A 1 520 ? 2.221 22.587 -23.621 1.00 73.38 520 PHE A CA 1
ATOM 4096 C C . PHE A 1 520 ? 1.633 21.219 -23.236 1.00 73.38 520 PHE A C 1
ATOM 4098 O O . PHE A 1 520 ? 1.189 20.465 -24.104 1.00 73.38 520 PHE A O 1
ATOM 4105 N N . LYS A 1 521 ? 1.628 20.875 -21.938 1.00 75.31 521 LYS A N 1
ATOM 4106 C CA . LYS A 1 521 ? 1.143 19.596 -21.395 1.00 75.31 521 LYS A CA 1
ATOM 4107 C C . LYS A 1 521 ? 1.762 18.383 -22.093 1.00 75.31 521 LYS A C 1
ATOM 4109 O O . LYS A 1 521 ? 1.114 17.343 -22.232 1.00 75.31 521 LYS A O 1
ATOM 4114 N N . VAL A 1 522 ? 3.025 18.494 -22.506 1.00 77.06 522 VAL A N 1
ATOM 4115 C CA . VAL A 1 522 ? 3.774 17.390 -23.101 1.00 77.06 522 VAL A CA 1
ATOM 4116 C C . VAL A 1 522 ? 3.825 16.249 -22.092 1.00 77.06 522 VAL A C 1
ATOM 4118 O O . VAL A 1 522 ? 4.383 16.372 -21.001 1.00 77.06 522 VAL A O 1
ATOM 4121 N N . ARG A 1 523 ? 3.237 15.111 -22.461 1.00 72.62 523 ARG A N 1
ATOM 4122 C CA . ARG A 1 523 ? 3.294 13.884 -21.669 1.00 72.62 523 ARG A CA 1
ATOM 4123 C C . ARG A 1 523 ? 4.272 12.919 -22.306 1.00 72.62 523 ARG A C 1
ATOM 4125 O O . ARG A 1 523 ? 4.145 12.559 -23.474 1.00 72.62 523 ARG A O 1
ATOM 4132 N N . ILE A 1 524 ? 5.232 12.466 -21.511 1.00 70.31 524 ILE A N 1
ATOM 4133 C CA . ILE A 1 524 ? 6.135 11.386 -21.891 1.00 70.31 524 ILE A CA 1
ATOM 4134 C C . ILE A 1 524 ? 5.845 10.228 -20.942 1.00 70.31 524 ILE A C 1
ATOM 4136 O O . ILE A 1 524 ? 6.148 10.329 -19.752 1.00 70.31 524 ILE A O 1
ATOM 4140 N N . PRO A 1 525 ? 5.226 9.142 -21.438 1.00 54.72 525 PRO A N 1
ATOM 4141 C CA . PRO A 1 525 ? 4.929 7.991 -20.606 1.00 54.72 525 PRO A CA 1
ATOM 4142 C C . PRO A 1 525 ? 6.185 7.507 -19.873 1.00 54.72 525 PRO A C 1
ATOM 4144 O O . PRO A 1 525 ? 7.250 7.356 -20.475 1.00 54.72 525 PRO A O 1
ATOM 4147 N N . PHE A 1 526 ? 6.040 7.260 -18.569 1.00 47.03 526 PHE A N 1
ATOM 4148 C CA . PHE A 1 526 ? 7.057 6.638 -17.712 1.00 47.03 526 PHE A CA 1
ATOM 4149 C C . PHE A 1 526 ? 8.353 7.435 -17.505 1.00 47.03 526 PHE A C 1
ATOM 4151 O O . PHE A 1 526 ? 9.330 6.866 -17.031 1.00 47.03 526 PHE A O 1
ATOM 4158 N N . LYS A 1 527 ? 8.394 8.736 -17.825 1.00 63.53 527 LYS A N 1
ATOM 4159 C CA . LYS A 1 527 ? 9.543 9.599 -17.507 1.00 63.53 527 LYS A CA 1
ATOM 4160 C C . LYS A 1 527 ? 9.085 10.965 -17.019 1.00 63.53 527 LYS A C 1
ATOM 4162 O O . LYS A 1 527 ? 8.220 11.582 -17.633 1.00 63.53 527 LYS A O 1
ATOM 4167 N N . LYS A 1 528 ? 9.723 11.469 -15.959 1.00 77.38 528 LYS A N 1
ATOM 4168 C CA . LYS A 1 528 ? 9.628 12.893 -15.622 1.00 77.38 528 LYS A CA 1
ATOM 4169 C C . LYS A 1 528 ? 10.346 13.711 -16.707 1.00 77.38 528 LYS A C 1
ATOM 4171 O O . LYS A 1 528 ? 11.350 13.240 -17.249 1.00 77.38 528 LYS A O 1
ATOM 4176 N N . LEU A 1 529 ? 9.823 14.887 -17.058 1.00 80.62 529 LEU A N 1
ATOM 4177 C CA . LEU A 1 529 ? 10.321 15.693 -18.186 1.00 80.62 529 LEU A CA 1
ATOM 4178 C C . LEU A 1 529 ? 11.800 16.076 -18.017 1.00 80.62 529 LEU A C 1
ATOM 4180 O O . LEU A 1 529 ? 12.550 16.098 -18.986 1.00 80.62 529 LEU A O 1
ATOM 4184 N N . GLU A 1 530 ? 12.242 16.260 -16.778 1.00 84.50 530 GLU A N 1
ATOM 4185 C CA . GLU A 1 530 ? 13.615 16.596 -16.389 1.00 84.50 530 GLU A CA 1
ATOM 4186 C C . GLU A 1 530 ? 14.606 15.485 -16.771 1.00 84.50 530 GLU A C 1
ATOM 4188 O O . GLU A 1 530 ? 15.779 15.742 -17.042 1.00 84.50 530 GLU A O 1
ATOM 4193 N N . ASN A 1 531 ? 14.129 14.241 -16.865 1.00 78.31 531 ASN A N 1
ATOM 4194 C CA . ASN A 1 531 ? 14.934 13.065 -17.202 1.00 78.31 531 ASN A CA 1
ATOM 4195 C C . ASN A 1 531 ? 14.936 12.758 -18.708 1.00 78.31 531 ASN A C 1
ATOM 4197 O O . ASN A 1 531 ? 15.481 11.740 -19.145 1.00 78.31 531 ASN A O 1
ATOM 4201 N N . VAL A 1 532 ? 14.309 13.610 -19.520 1.00 78.25 532 VAL A N 1
ATOM 4202 C CA . VAL A 1 532 ? 14.254 13.461 -20.974 1.00 78.25 532 VAL A CA 1
ATOM 4203 C C . VAL A 1 532 ? 15.356 14.303 -21.614 1.00 78.25 532 VAL A C 1
ATOM 4205 O O . VAL A 1 532 ? 15.660 15.412 -21.180 1.00 78.25 532 VAL A O 1
ATOM 4208 N N . ALA A 1 533 ? 15.999 13.755 -22.646 1.00 83.62 533 ALA A N 1
ATOM 4209 C CA . ALA A 1 533 ? 17.015 14.474 -23.405 1.00 83.62 533 ALA A CA 1
ATOM 4210 C C . ALA A 1 533 ? 16.405 15.708 -24.094 1.00 83.62 533 ALA A C 1
ATOM 4212 O O . ALA A 1 533 ? 15.343 15.602 -24.711 1.00 83.62 533 ALA A O 1
ATOM 4213 N N . LYS A 1 534 ? 17.104 16.850 -24.035 1.00 83.56 534 LYS A N 1
ATOM 4214 C CA . LYS A 1 534 ? 16.649 18.136 -24.592 1.00 83.56 534 LYS A CA 1
ATOM 4215 C C . LYS A 1 534 ? 16.144 18.031 -26.047 1.00 83.56 534 LYS A C 1
ATOM 4217 O O . LYS A 1 534 ? 15.024 18.471 -26.276 1.00 83.56 534 LYS A O 1
ATOM 4222 N N . PRO A 1 535 ? 16.836 17.366 -26.999 1.00 84.12 535 PRO A N 1
ATOM 4223 C CA . PRO A 1 535 ? 16.338 17.250 -28.377 1.00 84.12 535 PRO A CA 1
ATOM 4224 C C . PRO A 1 535 ? 14.965 16.568 -28.489 1.00 84.12 535 PRO A C 1
ATOM 4226 O O . PRO A 1 535 ? 14.116 16.984 -29.269 1.00 84.12 535 PRO A O 1
ATOM 4229 N N . ARG A 1 536 ? 14.709 15.555 -27.652 1.00 81.06 536 ARG A N 1
ATOM 4230 C CA . ARG A 1 536 ? 13.429 14.833 -27.628 1.00 81.06 536 ARG A CA 1
ATOM 4231 C C . ARG A 1 536 ? 12.301 15.664 -27.011 1.00 81.06 536 ARG A C 1
ATOM 4233 O O . ARG A 1 536 ? 11.144 15.477 -27.372 1.00 81.06 536 ARG A O 1
ATOM 4240 N N . LEU A 1 537 ? 12.618 16.554 -26.068 1.00 83.25 537 LEU A N 1
ATOM 4241 C CA . LEU A 1 537 ? 11.644 17.515 -25.544 1.00 83.25 537 LEU A CA 1
ATOM 4242 C C . LEU A 1 537 ? 11.264 18.533 -26.619 1.00 83.25 537 LEU A C 1
ATOM 4244 O O . LEU A 1 537 ? 10.080 18.764 -26.823 1.00 83.25 537 LEU A O 1
ATOM 4248 N N . ILE A 1 538 ? 12.252 19.068 -27.342 1.00 84.38 538 ILE A N 1
ATOM 4249 C CA . ILE A 1 538 ? 12.049 20.020 -28.444 1.00 84.38 538 ILE A CA 1
ATOM 4250 C C . ILE A 1 538 ? 11.134 19.422 -29.518 1.00 84.38 538 ILE A C 1
ATOM 4252 O O . ILE A 1 538 ? 10.128 20.030 -29.868 1.00 84.38 538 ILE A O 1
ATOM 4256 N N . GLU A 1 539 ? 11.408 18.192 -29.960 1.00 84.38 539 GLU A N 1
ATOM 4257 C CA . GLU A 1 539 ? 10.549 17.458 -30.901 1.00 84.38 539 GLU A CA 1
ATOM 4258 C C . GLU A 1 539 ? 9.092 17.376 -30.407 1.00 84.38 539 GLU A C 1
ATOM 4260 O O . GLU A 1 539 ? 8.153 17.656 -31.147 1.00 84.38 539 GLU A O 1
ATOM 4265 N N . LYS A 1 540 ? 8.885 17.034 -29.130 1.00 82.50 540 LYS A N 1
ATOM 4266 C CA . LYS A 1 540 ? 7.543 16.899 -28.543 1.00 82.50 540 LYS A CA 1
ATOM 4267 C C . LYS A 1 540 ? 6.821 18.226 -28.320 1.00 82.50 540 LYS A C 1
ATOM 4269 O O . LYS A 1 540 ? 5.600 18.216 -28.205 1.00 82.50 540 LYS A O 1
ATOM 4274 N N . ILE A 1 541 ? 7.554 19.330 -28.224 1.00 81.19 541 ILE A N 1
ATOM 4275 C CA . ILE A 1 541 ? 6.988 20.676 -28.117 1.00 81.19 541 ILE A CA 1
ATOM 4276 C C . ILE A 1 541 ? 6.519 21.158 -29.496 1.00 81.19 541 ILE A C 1
ATOM 4278 O O . ILE A 1 541 ? 5.415 21.679 -29.612 1.00 81.19 541 ILE A O 1
ATOM 4282 N N . LEU A 1 542 ? 7.325 20.943 -30.542 1.00 81.81 542 LEU A N 1
ATOM 4283 C CA . LEU A 1 542 ? 7.059 21.442 -31.899 1.00 81.81 542 LEU A CA 1
ATOM 4284 C C . LEU A 1 542 ? 5.859 20.775 -32.587 1.00 81.81 542 LEU A C 1
ATOM 4286 O O . LEU A 1 542 ? 5.238 21.378 -33.464 1.00 81.81 542 LEU A O 1
ATOM 4290 N N . TYR A 1 543 ? 5.533 19.542 -32.202 1.00 81.00 543 TYR A N 1
ATOM 4291 C CA . TYR A 1 543 ? 4.445 18.776 -32.802 1.00 81.00 543 TYR A CA 1
ATOM 4292 C C . TYR A 1 543 ? 3.287 18.592 -31.825 1.00 81.00 543 TYR A C 1
ATOM 4294 O O . TYR A 1 543 ? 3.463 18.129 -30.696 1.00 81.00 543 TYR A O 1
ATOM 4302 N N . GLN A 1 544 ? 2.075 18.892 -32.288 1.00 80.12 544 GLN A N 1
ATOM 4303 C CA . GLN A 1 544 ? 0.866 18.373 -31.665 1.00 80.12 544 GLN A CA 1
ATOM 4304 C C . GLN A 1 544 ? 0.715 16.923 -32.112 1.00 80.12 544 GLN A C 1
ATOM 4306 O O . GLN A 1 544 ? 0.800 16.636 -33.304 1.00 80.12 544 GLN A O 1
ATOM 4311 N N . ARG A 1 545 ? 0.554 16.004 -31.157 1.00 82.94 545 ARG A N 1
ATOM 4312 C CA . ARG A 1 545 ? 0.454 14.572 -31.435 1.00 82.94 545 ARG A CA 1
ATOM 4313 C C . ARG A 1 545 ? -0.586 13.924 -30.543 1.00 82.94 545 ARG A C 1
ATOM 4315 O O . ARG A 1 545 ? -0.521 14.053 -29.321 1.00 82.94 545 ARG A O 1
ATOM 4322 N N . GLU A 1 546 ? -1.468 13.156 -31.157 1.00 85.88 546 GLU A N 1
ATOM 4323 C CA . GLU A 1 546 ? -2.506 12.398 -30.471 1.00 85.88 546 GLU A CA 1
ATOM 4324 C C . GLU A 1 546 ? -2.478 10.948 -30.917 1.00 85.88 546 GLU A C 1
ATOM 4326 O O . GLU A 1 546 ? -2.148 10.655 -32.063 1.00 85.88 546 GLU A O 1
ATOM 4331 N N . ASN A 1 547 ? -2.821 10.048 -29.995 1.00 87.00 547 ASN A N 1
ATOM 4332 C CA . ASN A 1 547 ? -2.856 8.616 -30.249 1.00 87.00 547 ASN A CA 1
ATOM 4333 C C . ASN A 1 547 ? -4.245 8.056 -29.924 1.00 87.00 547 ASN A C 1
ATOM 4335 O O . ASN A 1 547 ? -4.828 8.409 -28.895 1.00 87.00 547 ASN A O 1
ATOM 4339 N N . ARG A 1 548 ? -4.726 7.129 -30.749 1.00 88.00 548 ARG A N 1
ATOM 4340 C CA . ARG A 1 548 ? -5.932 6.322 -30.520 1.00 88.00 548 ARG A CA 1
ATOM 4341 C C . ARG A 1 548 ? -5.560 4.852 -30.649 1.00 88.00 548 ARG A C 1
ATOM 4343 O O . ARG A 1 548 ? -4.785 4.513 -31.534 1.00 88.00 548 ARG A O 1
ATOM 4350 N N . SER A 1 549 ? -6.045 4.010 -29.741 1.00 87.88 549 SER A N 1
ATOM 4351 C CA . SER A 1 549 ? -5.827 2.564 -29.821 1.00 87.88 549 SER A CA 1
ATOM 4352 C C . SER A 1 549 ? -6.664 1.965 -30.944 1.00 87.88 549 SER A C 1
ATOM 4354 O O . SER A 1 549 ? -7.792 2.409 -31.157 1.00 87.88 549 SER A O 1
ATOM 4356 N N . LEU A 1 550 ? -6.116 0.953 -31.598 1.00 88.38 550 LEU A N 1
ATOM 4357 C CA . LEU A 1 550 ? -6.858 0.020 -32.439 1.00 88.38 550 LEU A CA 1
ATOM 4358 C C . LEU A 1 550 ? -7.177 -1.241 -31.634 1.00 88.38 550 LEU A C 1
ATOM 4360 O O . LEU A 1 550 ? -6.678 -1.396 -30.514 1.00 88.38 550 LEU A O 1
ATOM 4364 N N . ASP A 1 551 ? -8.030 -2.094 -32.190 1.00 86.62 551 ASP A N 1
ATOM 4365 C CA . ASP A 1 551 ? -8.456 -3.318 -31.521 1.00 86.62 551 ASP A CA 1
ATOM 4366 C C . ASP A 1 551 ? -7.466 -4.454 -31.797 1.00 86.62 551 ASP A C 1
ATOM 4368 O O . ASP A 1 551 ? -6.981 -5.057 -30.840 1.00 86.62 551 ASP A O 1
ATOM 4372 N N . GLU A 1 552 ? -7.069 -4.649 -33.059 1.00 90.25 552 GLU A N 1
ATOM 4373 C CA . GLU A 1 552 ? -6.143 -5.713 -33.464 1.00 90.25 552 GLU A CA 1
ATOM 4374 C C . GLU A 1 552 ? -4.859 -5.163 -34.112 1.00 90.25 552 GLU A C 1
ATOM 4376 O O . GLU A 1 552 ? -4.806 -4.046 -34.639 1.00 90.25 552 GLU A O 1
ATOM 4381 N N . GLU A 1 553 ? -3.761 -5.920 -34.026 1.00 90.19 553 GLU A N 1
ATOM 4382 C CA . GLU A 1 553 ? -2.450 -5.477 -34.528 1.00 90.19 553 GLU A CA 1
ATOM 4383 C C . GLU A 1 553 ? -2.406 -5.439 -36.061 1.00 90.19 553 GLU A C 1
ATOM 4385 O O . GLU A 1 553 ? -1.781 -4.554 -36.657 1.00 90.19 553 GLU A O 1
ATOM 4390 N N . GLU A 1 554 ? -3.166 -6.332 -36.688 1.00 91.00 554 GLU A N 1
ATOM 4391 C CA . GLU A 1 554 ? -3.403 -6.445 -38.121 1.00 91.00 554 GLU A CA 1
ATOM 4392 C C . GLU A 1 554 ? -4.050 -5.190 -38.713 1.00 91.00 554 GLU A C 1
ATOM 4394 O O . GLU A 1 554 ? -3.687 -4.796 -39.825 1.00 91.00 554 GLU A O 1
ATOM 4399 N N . ASP A 1 555 ? -4.896 -4.489 -37.952 1.00 91.50 555 ASP A N 1
ATOM 4400 C CA . ASP A 1 555 ? -5.546 -3.249 -38.393 1.00 91.50 555 ASP A CA 1
ATOM 4401 C C . ASP A 1 555 ? -4.517 -2.175 -38.777 1.00 91.50 555 ASP A C 1
ATOM 4403 O O . ASP A 1 555 ? -4.741 -1.364 -39.678 1.00 91.50 555 ASP A O 1
ATOM 4407 N N . CYS A 1 556 ? -3.333 -2.177 -38.148 1.00 91.94 556 CYS A N 1
ATOM 4408 C CA . CYS A 1 556 ? -2.274 -1.224 -38.485 1.00 91.94 556 CYS A CA 1
ATOM 4409 C C . CYS A 1 556 ? -1.794 -1.361 -39.938 1.00 91.94 556 CYS A C 1
ATOM 4411 O O . CYS A 1 556 ? -1.346 -0.367 -40.531 1.00 91.94 556 CYS A O 1
ATOM 4413 N N . LEU A 1 557 ? -1.878 -2.564 -40.514 1.00 91.38 557 LEU A N 1
ATOM 4414 C CA . LEU A 1 557 ? -1.459 -2.821 -41.888 1.00 91.38 557 LEU A CA 1
ATOM 4415 C C . LEU A 1 557 ? -2.488 -2.372 -42.925 1.00 91.38 557 LEU A C 1
ATOM 4417 O O . LEU A 1 557 ? -2.097 -1.968 -44.018 1.00 91.38 557 LEU A O 1
ATOM 4421 N N . THR A 1 558 ? -3.776 -2.433 -42.597 1.00 92.31 558 THR A N 1
ATOM 4422 C CA . THR A 1 558 ? -4.865 -2.279 -43.572 1.00 92.31 558 THR A CA 1
ATOM 4423 C C . THR A 1 558 ? -5.539 -0.913 -43.514 1.00 92.31 558 THR A C 1
ATOM 4425 O O . THR A 1 558 ? -5.942 -0.410 -44.560 1.00 92.31 558 THR A O 1
ATOM 4428 N N . ILE A 1 559 ? -5.577 -0.273 -42.340 1.00 92.19 559 ILE A N 1
ATOM 4429 C CA . ILE A 1 559 ? -6.328 0.968 -42.107 1.00 92.19 559 ILE A CA 1
ATOM 4430 C C . ILE A 1 559 ? -6.029 2.082 -43.118 1.00 92.19 559 ILE A C 1
ATOM 4432 O O . ILE A 1 559 ? -4.871 2.371 -43.415 1.00 92.19 559 ILE A O 1
ATOM 4436 N N . ASN A 1 560 ? -7.040 2.737 -43.669 1.00 93.19 560 ASN A N 1
ATOM 4437 C CA . ASN A 1 560 ? -6.819 3.851 -44.597 1.00 93.19 560 ASN A CA 1
ATOM 4438 C C . ASN A 1 560 ? -6.918 5.220 -43.897 1.00 93.19 560 ASN A C 1
ATOM 4440 O O . ASN A 1 560 ? -7.182 5.319 -42.698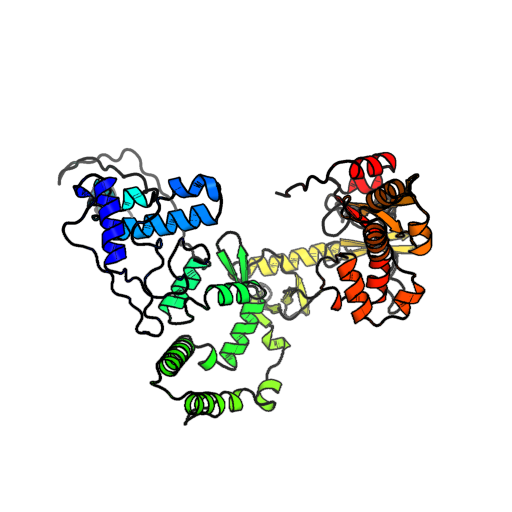 1.00 93.19 560 ASN A O 1
ATOM 4444 N N . ILE A 1 561 ? -6.623 6.292 -44.639 1.00 92.81 561 ILE A N 1
ATOM 4445 C CA . ILE A 1 561 ? -6.642 7.653 -44.091 1.00 92.81 561 ILE A CA 1
ATOM 4446 C C . ILE A 1 561 ? -8.055 8.103 -43.693 1.00 92.81 561 ILE A C 1
ATOM 4448 O O . ILE A 1 561 ? -8.195 8.759 -42.665 1.00 92.81 561 ILE A O 1
ATOM 4452 N N . ASP A 1 562 ? -9.089 7.707 -44.437 1.00 92.44 562 ASP A N 1
ATOM 4453 C CA . ASP A 1 562 ? -10.476 8.102 -44.165 1.00 92.44 562 ASP A CA 1
ATOM 4454 C C . ASP A 1 562 ? -10.977 7.478 -42.852 1.00 92.44 562 ASP A C 1
ATOM 4456 O O . ASP A 1 562 ? -11.522 8.172 -41.993 1.00 92.44 562 ASP A O 1
ATOM 4460 N N . GLU A 1 563 ? -10.685 6.193 -42.633 1.00 91.75 563 GLU A N 1
ATOM 4461 C CA . GLU A 1 563 ? -10.953 5.480 -41.375 1.00 91.75 563 GLU A CA 1
ATOM 4462 C C . GLU A 1 563 ? -10.185 6.095 -40.196 1.00 91.75 563 GLU A C 1
ATOM 4464 O O . GLU A 1 563 ? -10.720 6.257 -39.095 1.00 91.75 563 GLU A O 1
ATOM 4469 N N . ALA A 1 564 ? -8.922 6.479 -40.415 1.00 90.81 564 ALA A N 1
ATOM 4470 C CA . ALA A 1 564 ? -8.128 7.153 -39.396 1.00 90.81 564 ALA A CA 1
ATOM 4471 C C . ALA A 1 564 ? -8.741 8.511 -39.011 1.00 90.81 564 ALA A C 1
ATOM 4473 O O . ALA A 1 564 ? -8.862 8.804 -37.819 1.00 90.81 564 ALA A O 1
ATOM 4474 N N . ILE A 1 565 ? -9.166 9.317 -39.990 1.00 90.62 565 ILE A N 1
ATOM 4475 C CA . ILE A 1 565 ? -9.854 10.596 -39.759 1.00 90.62 565 ILE A CA 1
ATOM 4476 C C . ILE A 1 565 ? -11.146 10.366 -38.963 1.00 90.62 565 ILE A C 1
ATOM 4478 O O . ILE A 1 565 ? -11.390 11.061 -37.971 1.00 90.62 565 ILE A O 1
ATOM 4482 N N . GLU A 1 566 ? -11.933 9.348 -39.321 1.00 90.00 566 GLU A N 1
ATOM 4483 C CA . GLU A 1 566 ? -13.170 9.008 -38.615 1.00 90.00 566 GLU A CA 1
ATOM 4484 C C . GLU A 1 566 ? -12.913 8.683 -37.133 1.00 90.00 566 GLU A C 1
ATOM 4486 O O . GLU A 1 566 ? -13.569 9.248 -36.252 1.00 90.00 566 GLU A O 1
ATOM 4491 N N . ILE A 1 567 ? -11.901 7.866 -36.821 1.00 89.44 567 ILE A N 1
ATOM 4492 C CA . ILE A 1 567 ? -11.534 7.506 -35.438 1.00 89.44 567 ILE A CA 1
ATOM 4493 C C . ILE A 1 567 ? -11.185 8.740 -34.591 1.00 89.44 567 ILE A C 1
ATOM 4495 O O . ILE A 1 567 ? -11.499 8.795 -33.394 1.00 89.44 567 ILE A O 1
ATOM 4499 N N . PHE A 1 568 ? -10.538 9.746 -35.185 1.00 86.38 568 PHE A N 1
ATOM 4500 C CA . PHE A 1 568 ? -10.219 10.995 -34.490 1.00 86.38 568 PHE A CA 1
ATOM 4501 C C . PHE A 1 568 ? -11.403 11.969 -34.410 1.00 86.38 568 PHE A C 1
ATOM 4503 O O . PHE A 1 568 ? -11.420 12.794 -33.494 1.00 86.38 568 PHE A O 1
ATOM 4510 N N . SER A 1 569 ? -12.405 11.843 -35.287 1.00 81.81 569 SER A N 1
ATOM 4511 C CA . SER A 1 569 ? -13.645 12.634 -35.247 1.00 81.81 569 SER A CA 1
ATOM 4512 C C . SER A 1 569 ? -14.608 12.205 -34.126 1.00 81.81 569 SER A C 1
ATOM 4514 O O . SER A 1 569 ? -15.404 13.010 -33.639 1.00 81.81 569 SER A O 1
ATOM 4516 N N . GLN A 1 570 ? -14.510 10.955 -33.657 1.00 78.25 570 GLN A N 1
ATOM 4517 C CA . GLN A 1 570 ? -15.353 10.434 -32.582 1.00 78.25 570 GLN A CA 1
ATOM 4518 C C . GLN A 1 570 ? -14.888 10.909 -31.184 1.00 78.25 570 GLN A C 1
ATOM 4520 O O . GLN A 1 570 ? -13.681 10.937 -30.879 1.00 78.25 570 GLN A O 1
ATOM 4525 N N . PRO A 1 571 ? -15.824 11.240 -30.266 1.00 65.81 571 PRO A N 1
ATOM 4526 C CA . PRO A 1 571 ? -15.484 11.636 -28.902 1.00 65.81 571 PRO A CA 1
ATOM 4527 C C . PRO A 1 571 ? -14.678 10.537 -28.194 1.00 65.81 571 PRO A C 1
ATOM 4529 O O . PRO A 1 571 ? -14.935 9.347 -28.353 1.00 65.81 571 PRO A O 1
ATOM 4532 N N . TYR A 1 572 ? -13.665 10.929 -27.413 1.00 52.66 572 TYR A N 1
ATOM 4533 C CA . TYR A 1 572 ? -12.773 9.985 -26.731 1.00 52.66 572 TYR A CA 1
ATOM 4534 C C . TYR A 1 572 ? -13.504 9.192 -25.641 1.00 52.66 572 TYR A C 1
ATOM 4536 O O . TYR A 1 572 ? -13.535 9.582 -24.473 1.00 52.66 572 TYR A O 1
ATOM 4544 N N . THR A 1 573 ? -14.065 8.041 -26.006 1.00 46.59 573 THR A N 1
ATOM 4545 C CA . THR A 1 573 ? -14.506 7.016 -25.061 1.00 46.59 573 THR A CA 1
ATOM 4546 C C . THR A 1 573 ? -13.310 6.157 -24.695 1.00 46.59 573 THR A C 1
ATOM 4548 O O . THR A 1 573 ? -12.852 5.313 -25.464 1.00 46.59 573 THR A O 1
ATOM 4551 N N . ARG A 1 574 ? -12.766 6.391 -23.503 1.00 39.72 574 ARG A N 1
ATOM 4552 C CA . ARG A 1 574 ? -11.702 5.565 -22.935 1.00 39.72 574 ARG A CA 1
ATOM 4553 C C . ARG A 1 574 ? -12.264 4.150 -22.743 1.00 39.72 574 ARG A C 1
ATOM 4555 O O . ARG A 1 574 ? -13.018 3.938 -21.794 1.00 39.72 574 ARG A O 1
ATOM 4562 N N . LYS A 1 575 ? -11.940 3.198 -23.632 1.00 39.06 575 LYS A N 1
ATOM 4563 C CA . LYS A 1 575 ? -12.211 1.773 -23.381 1.00 39.06 575 LYS A CA 1
ATOM 4564 C C . LYS A 1 575 ? -11.527 1.432 -22.050 1.00 39.06 575 LYS A C 1
ATOM 4566 O O . LYS A 1 575 ? -10.309 1.561 -21.925 1.00 39.06 575 LYS A O 1
ATOM 4571 N N . LYS A 1 576 ? -12.313 1.106 -21.018 1.00 29.41 576 LYS A N 1
ATOM 4572 C CA . LYS A 1 576 ? -11.787 0.466 -19.808 1.00 29.41 576 LYS A CA 1
ATOM 4573 C C . LYS A 1 576 ? -11.297 -0.905 -20.265 1.00 29.41 576 LYS A C 1
ATOM 4575 O O . LYS A 1 576 ? -12.115 -1.709 -20.694 1.00 29.41 576 LYS A O 1
ATOM 4580 N N . SER A 1 577 ? -9.987 -1.129 -20.260 1.00 30.56 577 SER A N 1
ATOM 4581 C CA . SER A 1 577 ? -9.446 -2.477 -20.421 1.00 30.56 577 SER A CA 1
ATOM 4582 C C . SER A 1 577 ? -9.909 -3.311 -19.226 1.00 30.56 577 SER A C 1
ATOM 4584 O O . SER A 1 577 ? -9.725 -2.866 -18.088 1.00 30.56 577 SER A O 1
ATOM 4586 N N . ASN A 1 578 ? -10.535 -4.456 -19.501 1.00 27.41 578 ASN A N 1
ATOM 4587 C CA . ASN A 1 578 ? -10.696 -5.533 -18.523 1.00 27.41 578 ASN A CA 1
ATOM 4588 C C . ASN A 1 578 ? -9.337 -6.121 -18.151 1.00 27.41 578 ASN A C 1
ATOM 4590 O O . ASN A 1 578 ? -8.452 -6.135 -19.041 1.00 27.41 578 ASN A O 1
#

pLDDT: mean 85.21, std 11.14, range [27.41, 98.12]

Sequence (578 aa):
YQEGLITYMRTDSTVLSETAISAARNYISNNFHKDYLPNEPRTYKSKVKNTQEAHEAIRPAGEVFIPPNKISSKYNGDSDEYKLYSLIFNQTISSQMTDTTGKTISIESKIAMKEKLSSNLDVDSLVISTSGTVIEFEGYRIVQNTSVSASQDLPKLKLGDTISINNSEYDKKETVPPNRYSESGLIEKLEDLGIGRPSTYASIISRITDVYVRNEGRTLIPEPIAFAKVSILQENFPDLVDYSFTAKMEEDLDEIANGNIEKSPWLNSFWKGNGTTGLKDLITDEKISKIDPSEATTIELCEDSSGNNIQLKTGRIVAGKARPYLLRSDGETAALGPNVTLDNLDKDLAEKLFEEKDALRKLERVIGEHPDGKPIHIRLGPFGPYLQVGEKEKGKKSPLQGPIFKSDNAEQLTLEQAMERLGLPRNLGKDEDGWEYLSAVGPYGPYITRQRKRQKYYKDELMEKKKDELIEISMGEEIKITKSGSKEKISDQIVENTLIQEKDLNSMSKEEVVGIARQFKVRIPFKKLENVAKPRLIEKILYQRENRSLDEEEDCLTINIDEAIEIFSQPYTRKKSN

Secondary structure (DSSP, 8-state):
-TTSSBS-S-----PPPHHHHHHHHHHHHHHS-GGGS-SSPP---------S-----S-B-SSSPPPHHHHHHHH-TTSHHHHHHHHHHHHHHHTTSPPPEEEEEEEEEEEE-SS-SBTTB---EEEEEEEEEEEEE-TTHHHHT-------------TT--------------PPPPPPPPHHHHHHHHHHTT-S-TTTHHHHHHHHHTTTEEEETTEEEE-HHHHHHHHHHHHH-HHHH-HHHHHHHHHHHHHHHTTSS-HHHHHHHHHH-SSS--HHHHS-HHHHTT--HHHHTEEEEEE-TTS-EEEEE---EETTEE--EEEETTS-EEEPPTT--GGG--HHHHHHHHHHHHHHHHT--EEEEETTTEEEEEEEEBTEEEEEES---TTSPPPPEEE--TTS-TTT--HHHHHHHHTPSEEEEE-TT--EEEEEEETTEEEEEEEEEPPP--HHHHHHS-HHHHHHHHHHTT----TTS-HHHHHHHHHHTT---HHHHHHS-HHHHHHHHHHTT---TTS-GGGS-HHHHHHHHHEEEEEEE-SSSTHHHH--HHHHHHHHHS--------

Radius of gyration: 34.27 Å; chains: 1; bounding box: 72×95×82 Å

Foldseek 3Di:
DVVQFKFDQFDQAAFDDPLLQQQLLVVCVVPHDPQFADPDFFGDGRPDPFPLDPGYDIATGDSHHDALVNCCVVQPCPHPVSVVSLQRHLVSNLRRTDDWDKDKDKDKDWAADPDAPDPVDDDRTDIDMDIFIDTPGCHSVVSVVPPDPPRPDDDDDDPPDDDDDPDDDDDDDDDDDDAADFLVRVLVVCVVLQADGSVCSVVVVVVCCVAQWPDDPRGTAGDLVNVLVVVCCCVLPVLVPDSNNRNVVSVVVSCCSVVNDPPVVVVCCQAPNDPDHHPVNSPDPVNVVPDDVFVSQKDWADAAPVRWTKIWGFPDADLNHTWIWIATNVRDIFGDDPPDGSVNPHRVVNVVRSVVVVVLVVLWDFQQADPVRFTWTFDADPLGTWIFTHDDDPPDDGTQIFGDFPPDPSNPDHPVNNVLRSCPQPWQQADPLGWTKTWHADSVGTKIKTKDFFAADDLVNLVVDDLVVLVVLCVSLVQDDDSPDDSSRSSVSSNLQGDDDLVVLVPDDLVVLLVLCVSNVQDDPSHRSSPDDSVVSSVSNRMDMDMDHDDGRVCSSPPHPVNVVVRVVDDDDPPPDD